Protein AF-0000000079759050 (afdb_homodimer)

Radius of gyration: 26.09 Å; Cα contacts (8 Å, |Δi|>4): 1316; chains: 2; bounding box: 65×86×66 Å

Organism: Clostridium scindens (strain ATCC 35704 / DSM 5676 / VPI 13733 / 19) (NCBI:txid411468)

Structure (mmCIF, N/CA/C/O backbone):
data_AF-0000000079759050-model_v1
#
loop_
_entity.id
_entity.type
_entity.pdbx_description
1 polymer 'Oligopeptide transport ATP-binding protein OppD'
#
loop_
_atom_site.group_PDB
_atom_site.id
_atom_site.type_symbol
_atom_site.label_atom_id
_atom_site.label_alt_id
_atom_site.label_comp_id
_atom_site.label_asym_id
_atom_site.label_entity_id
_atom_site.label_seq_id
_atom_site.pdbx_PDB_ins_code
_atom_site.Cartn_x
_atom_site.Cartn_y
_atom_site.Cartn_z
_atom_site.occupancy
_atom_site.B_iso_or_equiv
_atom_site.auth_seq_id
_atom_site.auth_comp_id
_atom_site.auth_asym_id
_atom_site.auth_atom_id
_atom_site.pdbx_PDB_model_num
ATOM 1 N N . MET A 1 1 ? 3.779 -33.5 -38.281 1 26.7 1 MET A N 1
ATOM 2 C CA . MET A 1 1 ? 3.445 -32.188 -37.781 1 26.7 1 MET A CA 1
ATOM 3 C C . MET A 1 1 ? 3.316 -32.219 -36.25 1 26.7 1 MET A C 1
ATOM 5 O O . MET A 1 1 ? 2.311 -32.688 -35.719 1 26.7 1 MET A O 1
ATOM 9 N N . THR A 1 2 ? 4.266 -32.688 -35.5 1 34.03 2 THR A N 1
ATOM 10 C CA . THR A 1 2 ? 4.398 -32.906 -34.062 1 34.03 2 THR A CA 1
ATOM 11 C C . THR A 1 2 ? 3.887 -31.719 -33.281 1 34.03 2 THR A C 1
ATOM 13 O O . THR A 1 2 ? 4.355 -30.594 -33.469 1 34.03 2 THR A O 1
ATOM 1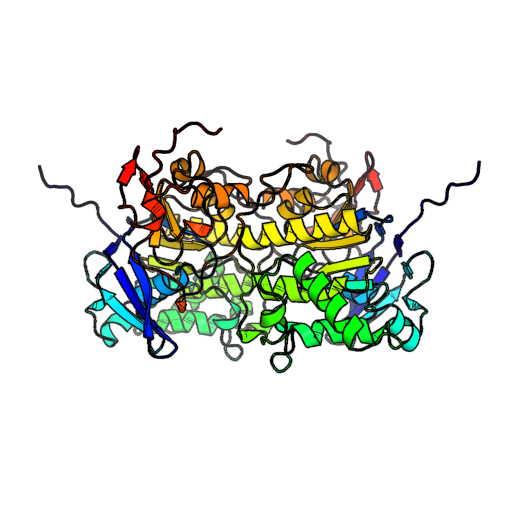6 N N . GLU A 1 3 ? 2.615 -31.578 -33 1 37.94 3 GLU A N 1
ATOM 17 C CA . GLU A 1 3 ? 2.008 -30.531 -32.188 1 37.94 3 GLU A CA 1
ATOM 18 C C . GLU A 1 3 ? 2.973 -30.047 -31.109 1 37.94 3 GLU A C 1
ATOM 20 O O . GLU A 1 3 ? 3.408 -30.812 -30.25 1 37.94 3 GLU A O 1
ATOM 25 N N . CYS A 1 4 ? 3.973 -29.359 -31.469 1 41.41 4 CYS A N 1
ATOM 26 C CA . CYS A 1 4 ? 4.938 -28.766 -30.547 1 41.41 4 CYS A CA 1
ATOM 27 C C . CYS A 1 4 ? 4.281 -28.438 -29.219 1 41.41 4 CYS A C 1
ATOM 29 O O . CYS A 1 4 ? 3.436 -27.547 -29.141 1 41.41 4 CYS A O 1
ATOM 31 N N . LYS A 1 5 ? 3.891 -29.359 -28.469 1 51.34 5 LYS A N 1
ATOM 32 C CA . LYS A 1 5 ? 3.309 -29.219 -27.141 1 51.34 5 LYS A CA 1
ATOM 33 C C . LYS A 1 5 ? 3.979 -28.094 -26.359 1 51.34 5 LYS A C 1
ATOM 35 O O . LYS A 1 5 ? 5.18 -28.141 -26.094 1 51.34 5 LYS A O 1
ATOM 40 N N . GLU A 1 6 ? 3.598 -26.797 -26.641 1 66.88 6 GLU A N 1
ATOM 41 C CA . GLU A 1 6 ? 4.102 -25.625 -25.938 1 66.88 6 GLU A CA 1
ATOM 42 C C . GLU A 1 6 ? 4.336 -25.938 -24.453 1 66.88 6 GLU A C 1
ATOM 44 O O . GLU A 1 6 ? 3.494 -26.562 -23.812 1 66.88 6 GLU A O 1
ATOM 49 N N . HIS A 1 7 ? 5.59 -26 -24.078 1 86.69 7 HIS A N 1
ATOM 50 C CA . HIS A 1 7 ? 6.02 -26.281 -22.703 1 86.69 7 HIS A CA 1
ATOM 51 C C . HIS A 1 7 ? 5.363 -25.328 -21.719 1 86.69 7 HIS A C 1
ATOM 53 O O . HIS A 1 7 ? 5.566 -24.109 -21.781 1 86.69 7 HIS A O 1
ATOM 59 N N . ILE A 1 8 ? 4.32 -25.828 -21.016 1 93.19 8 ILE A N 1
ATOM 60 C CA . ILE A 1 8 ? 3.578 -25.078 -20.016 1 93.19 8 ILE A CA 1
ATOM 61 C C . ILE A 1 8 ? 4.129 -25.391 -18.625 1 93.19 8 ILE A C 1
ATOM 63 O O . ILE A 1 8 ? 4.246 -26.562 -18.25 1 93.19 8 ILE A O 1
ATOM 67 N N . ARG A 1 9 ? 4.582 -24.375 -17.984 1 96.38 9 ARG A N 1
ATOM 68 C CA . ARG A 1 9 ? 5.094 -24.547 -16.625 1 96.38 9 ARG A CA 1
ATOM 69 C C . ARG A 1 9 ? 3.955 -24.734 -15.625 1 96.38 9 ARG A C 1
ATOM 71 O O . ARG A 1 9 ? 3.973 -25.672 -14.828 1 96.38 9 ARG A O 1
ATOM 78 N N . LEU A 1 10 ? 2.961 -23.891 -15.664 1 97.31 10 LEU A N 1
ATOM 79 C CA . LEU A 1 10 ? 1.794 -23.906 -14.789 1 97.31 10 LEU A CA 1
ATOM 80 C C . LEU A 1 10 ? 0.505 -23.859 -15.602 1 97.31 10 LEU A C 1
ATOM 82 O O . LEU A 1 10 ? 0.37 -23.031 -16.5 1 97.31 10 LEU A O 1
ATOM 86 N N . ALA A 1 11 ? -0.373 -24.797 -15.328 1 97.88 11 ALA A N 1
ATOM 87 C CA . ALA A 1 11 ? -1.694 -24.797 -15.953 1 97.88 11 ALA A CA 1
ATOM 88 C C . ALA A 1 11 ? -2.793 -24.938 -14.898 1 97.88 11 ALA A C 1
ATOM 90 O O . ALA A 1 11 ? -2.857 -25.953 -14.195 1 97.88 11 ALA A O 1
ATOM 91 N N . VAL A 1 12 ? -3.582 -23.922 -14.734 1 98.19 12 VAL A N 1
ATOM 92 C CA . VAL A 1 12 ? -4.801 -23.969 -13.93 1 98.19 12 VAL A CA 1
ATOM 93 C C . VAL A 1 12 ? -6.012 -24.141 -14.844 1 98.19 12 VAL A C 1
ATOM 95 O O . VAL A 1 12 ? -6.262 -23.312 -15.727 1 98.19 12 VAL A O 1
ATOM 98 N N . LYS A 1 13 ? -6.73 -25.25 -14.641 1 97.75 13 LYS A N 1
ATOM 99 C CA . LYS A 1 13 ? -7.812 -25.594 -15.562 1 97.75 13 LYS A CA 1
ATOM 100 C C . LYS A 1 13 ? -9.148 -25.688 -14.828 1 97.75 13 LYS A C 1
ATOM 102 O O . LYS A 1 13 ? -9.352 -26.594 -14.016 1 97.75 13 LYS A O 1
ATOM 107 N N . ASN A 1 14 ? -10.055 -24.812 -15.195 1 97.56 14 ASN A N 1
ATOM 108 C CA . ASN A 1 14 ? -11.414 -24.797 -14.68 1 97.56 14 ASN A CA 1
ATOM 109 C C . ASN A 1 14 ? -11.445 -25 -13.164 1 97.56 14 ASN A C 1
ATOM 111 O O . ASN A 1 14 ? -12.188 -25.844 -12.664 1 97.56 14 ASN A O 1
ATOM 115 N N . LEU A 1 15 ? -10.648 -24.266 -12.5 1 98.06 15 LEU A N 1
ATOM 116 C CA . LEU A 1 15 ? -10.492 -24.422 -11.055 1 98.06 15 LEU A CA 1
ATOM 117 C C . LEU A 1 15 ? -11.617 -23.719 -10.312 1 98.06 15 LEU A C 1
ATOM 119 O O . LEU A 1 15 ? -11.883 -22.531 -10.539 1 98.06 15 LEU A O 1
ATOM 123 N N . SER A 1 16 ? -12.305 -24.453 -9.508 1 97.81 16 SER A N 1
ATOM 124 C CA . SER A 1 16 ? -13.32 -23.922 -8.617 1 97.81 16 SER A CA 1
ATOM 125 C C . SER A 1 16 ? -13 -24.234 -7.16 1 97.81 16 SER A C 1
ATOM 127 O O . SER A 1 16 ? -12.578 -25.344 -6.844 1 97.81 16 SER A O 1
ATOM 129 N N . VAL A 1 17 ? -13.086 -23.266 -6.324 1 97.19 17 VAL A N 1
ATOM 130 C CA . VAL A 1 17 ? -12.875 -23.422 -4.887 1 97.19 17 VAL A CA 1
ATOM 131 C C . VAL A 1 17 ? -14.109 -22.953 -4.133 1 97.19 17 VAL A C 1
ATOM 133 O O . VAL A 1 17 ? -14.648 -21.875 -4.406 1 97.19 17 VAL A O 1
ATOM 136 N N . GLU A 1 18 ? -14.531 -23.75 -3.209 1 96 18 GLU A N 1
ATOM 137 C CA . GLU A 1 18 ? -15.695 -23.438 -2.385 1 96 18 GLU A CA 1
ATOM 138 C C . GLU A 1 18 ? -15.312 -23.328 -0.912 1 96 18 GLU A C 1
ATOM 140 O O . GLU A 1 18 ? -14.367 -23.969 -0.458 1 96 18 GLU A O 1
ATOM 145 N N . ILE A 1 19 ? -15.961 -22.422 -0.276 1 93 19 ILE A N 1
ATOM 146 C CA . ILE A 1 19 ? -15.789 -22.266 1.163 1 93 19 ILE A CA 1
ATOM 147 C C . ILE A 1 19 ? -17.141 -22.312 1.854 1 93 19 ILE A C 1
ATOM 149 O O . ILE A 1 19 ? -18.125 -21.781 1.337 1 93 19 ILE A O 1
ATOM 153 N N . ARG A 1 20 ? -17.203 -22.969 3.016 1 86.25 20 ARG A N 1
ATOM 154 C CA . ARG A 1 20 ? -18.438 -23.031 3.797 1 86.25 20 ARG A CA 1
ATOM 155 C C . ARG A 1 20 ? -18.594 -21.812 4.691 1 86.25 20 ARG A C 1
ATOM 157 O O . ARG A 1 20 ? -17.719 -21.531 5.516 1 86.25 20 ARG A O 1
ATOM 164 N N . THR A 1 21 ? -19.422 -20.969 4.387 1 76.88 21 THR A N 1
ATOM 165 C CA . THR A 1 21 ? -19.719 -19.781 5.184 1 76.88 21 THR A CA 1
ATOM 166 C C . THR A 1 21 ? -21.203 -19.734 5.547 1 76.88 21 THR A C 1
ATOM 168 O O . THR A 1 21 ? -22.062 -19.844 4.672 1 76.88 21 THR A O 1
ATOM 171 N N . GLY A 1 22 ? -21.562 -19.453 6.918 1 72.69 22 GLY A N 1
ATOM 172 C CA . GLY A 1 22 ? -22.953 -19.359 7.363 1 72.69 22 GLY A CA 1
ATOM 173 C C . GLY A 1 22 ? -23.781 -20.562 6.965 1 72.69 22 GLY A C 1
ATOM 174 O O . GLY A 1 22 ? -24.953 -20.422 6.594 1 72.69 22 GLY A O 1
ATOM 175 N N . GLY A 1 23 ? -23.172 -21.766 6.832 1 76.88 23 GLY A N 1
ATOM 176 C CA . GLY A 1 23 ? -23.891 -22.984 6.516 1 76.88 23 GLY A CA 1
ATOM 177 C C . GLY A 1 23 ? -24.062 -23.203 5.023 1 76.88 23 GLY A C 1
ATOM 178 O O . GLY A 1 23 ? -24.641 -24.219 4.602 1 76.88 23 GLY A O 1
ATOM 179 N N . LYS A 1 24 ? -23.672 -22.25 4.262 1 83.44 24 LYS A N 1
ATOM 180 C CA . LYS A 1 24 ? -23.781 -22.391 2.812 1 83.44 24 LYS A CA 1
ATOM 181 C C . LYS A 1 24 ? -22.406 -22.469 2.162 1 83.44 24 LYS A C 1
ATOM 183 O O . LYS A 1 24 ? -21.453 -21.875 2.646 1 83.44 24 LYS A O 1
ATOM 188 N N . ASP A 1 25 ? -22.391 -23.281 1.094 1 87.88 25 ASP A N 1
ATOM 189 C CA . ASP A 1 25 ? -21.188 -23.359 0.29 1 87.88 25 ASP A CA 1
ATOM 190 C C . ASP A 1 25 ? -21.156 -22.266 -0.776 1 87.88 25 ASP A C 1
ATOM 192 O O . ASP A 1 25 ? -22.078 -22.188 -1.604 1 87.88 25 ASP A O 1
ATOM 196 N N . CYS A 1 26 ? -20.219 -21.438 -0.644 1 91 26 CYS A N 1
ATOM 197 C CA . CYS A 1 26 ? -20.078 -20.344 -1.602 1 91 26 CYS A CA 1
ATOM 198 C C . CYS A 1 26 ? -18.812 -20.516 -2.443 1 91 26 CYS A C 1
ATOM 200 O O . CYS A 1 26 ? -17.766 -20.906 -1.927 1 91 26 CYS A O 1
ATOM 202 N N . LYS A 1 27 ? -18.922 -20.312 -3.723 1 93.25 27 LYS A N 1
ATOM 203 C CA . LYS A 1 27 ? -17.766 -20.422 -4.609 1 93.25 27 LYS A CA 1
ATOM 204 C C . LYS A 1 27 ? -16.906 -19.172 -4.547 1 93.25 27 LYS A C 1
ATOM 206 O O . LYS A 1 27 ? -17.328 -18.094 -4.953 1 93.25 27 LYS A O 1
ATOM 211 N N . VAL A 1 28 ? -15.727 -19.328 -4.043 1 94.81 28 VAL A N 1
ATOM 212 C CA . VAL A 1 28 ? -14.766 -18.234 -3.996 1 94.81 28 VAL A CA 1
ATOM 213 C C . VAL A 1 28 ? -14.062 -18.094 -5.344 1 94.81 28 VAL A C 1
ATOM 215 O O . VAL A 1 28 ? -13.773 -16.984 -5.801 1 94.81 28 VAL A O 1
ATOM 218 N N . LEU A 1 29 ? -13.75 -19.172 -5.941 1 97.5 29 LEU A N 1
ATOM 219 C CA . LEU A 1 29 ? -13.266 -19.266 -7.312 1 97.5 29 LEU A CA 1
ATOM 220 C C . LEU A 1 29 ? -14.242 -20.047 -8.18 1 97.5 29 LEU A C 1
ATOM 222 O O . LEU A 1 29 ? -14.75 -21.094 -7.762 1 97.5 29 LEU A O 1
ATOM 226 N N . ASN A 1 30 ? -14.492 -19.516 -9.328 1 96.75 30 ASN A N 1
ATOM 227 C CA . ASN A 1 30 ? -15.469 -20.125 -10.219 1 96.75 30 ASN A CA 1
ATOM 228 C C . ASN A 1 30 ? -14.875 -20.406 -11.594 1 96.75 30 ASN A C 1
ATOM 230 O O . ASN A 1 30 ? -14.867 -19.531 -12.469 1 96.75 30 ASN A O 1
ATOM 234 N N . GLN A 1 31 ? -14.344 -21.609 -11.797 1 96.62 31 GLN A N 1
ATOM 235 C CA . GLN A 1 31 ? -13.867 -22.172 -13.062 1 96.62 31 GLN A CA 1
ATOM 236 C C . GLN A 1 31 ? -12.82 -21.266 -13.695 1 96.62 31 GLN A C 1
ATOM 238 O O . GLN A 1 31 ? -12.93 -20.906 -14.875 1 96.62 31 GLN A O 1
ATOM 243 N N . ILE A 1 32 ? -11.859 -20.906 -12.93 1 97.88 32 ILE A N 1
ATOM 244 C CA . ILE A 1 32 ? -10.805 -20.062 -13.469 1 97.88 32 ILE A CA 1
ATOM 245 C C . ILE A 1 32 ? -9.789 -20.906 -14.227 1 97.88 32 ILE A C 1
ATOM 247 O O . ILE A 1 32 ? -9.5 -22.047 -13.828 1 97.88 32 ILE A O 1
ATOM 251 N N . SER A 1 33 ? -9.328 -20.391 -15.406 1 98.19 33 SER A N 1
ATOM 252 C CA . SER A 1 33 ? -8.336 -21.078 -16.234 1 98.19 33 SER A CA 1
ATOM 253 C C . SER A 1 33 ? -7.281 -20.109 -16.75 1 98.19 33 SER A C 1
ATOM 255 O O . SER A 1 33 ? -7.609 -19.047 -17.266 1 98.19 33 SER A O 1
ATOM 257 N N . PHE A 1 34 ? -6.023 -20.438 -16.562 1 97.75 34 PHE A N 1
ATOM 258 C CA . PHE A 1 34 ? -4.914 -19.703 -17.156 1 97.75 34 PHE A CA 1
ATOM 259 C C . PHE A 1 34 ? -3.652 -20.562 -17.188 1 97.75 34 PHE A C 1
ATOM 261 O O . PHE A 1 34 ? -3.594 -21.609 -16.531 1 97.75 34 PHE A O 1
ATOM 268 N N . THR A 1 35 ? -2.672 -20.172 -17.969 1 97.25 35 THR A N 1
ATOM 269 C CA . THR A 1 35 ? -1.41 -20.906 -18.094 1 97.25 35 THR A CA 1
ATOM 270 C C . THR A 1 35 ? -0.227 -19.938 -18.016 1 97.25 35 THR A C 1
ATOM 272 O O . THR A 1 35 ? -0.39 -18.734 -18.203 1 97.25 35 THR A O 1
ATOM 275 N N . ALA A 1 36 ? 0.851 -20.5 -17.656 1 97.19 36 ALA A N 1
ATOM 276 C CA . ALA A 1 36 ? 2.123 -19.781 -17.672 1 97.19 36 ALA A CA 1
ATOM 277 C C . ALA A 1 36 ? 3.221 -20.625 -18.312 1 97.19 36 ALA A C 1
ATOM 279 O O . ALA A 1 36 ? 3.385 -21.797 -17.984 1 97.19 36 ALA A O 1
ATOM 280 N N . LYS A 1 37 ? 3.943 -20.031 -19.219 1 97.06 37 LYS A N 1
ATOM 281 C CA . LYS A 1 37 ? 5.078 -20.688 -19.859 1 97.06 37 LYS A CA 1
ATOM 282 C C . LYS A 1 37 ? 6.336 -20.562 -19.016 1 97.06 37 LYS A C 1
ATOM 284 O O . LYS A 1 37 ? 6.406 -19.734 -18.109 1 97.06 37 LYS A O 1
ATOM 289 N N . PRO A 1 38 ? 7.312 -21.5 -19.312 1 96.5 38 PRO A N 1
ATOM 290 C CA . PRO A 1 38 ? 8.578 -21.359 -18.594 1 96.5 38 PRO A CA 1
ATOM 291 C C . PRO A 1 38 ? 9.219 -19.984 -18.781 1 96.5 38 PRO A C 1
ATOM 293 O O . PRO A 1 38 ? 9.312 -19.5 -19.906 1 96.5 38 PRO A O 1
ATOM 296 N N . GLY A 1 39 ? 9.547 -19.391 -17.625 1 96.38 39 GLY A N 1
ATOM 297 C CA . GLY A 1 39 ? 10.25 -18.109 -17.672 1 96.38 39 GLY A CA 1
ATOM 298 C C . GLY A 1 39 ? 9.32 -16.922 -17.844 1 96.38 39 GLY A C 1
ATOM 299 O O . GLY A 1 39 ? 9.766 -15.781 -17.906 1 96.38 39 GLY A O 1
ATOM 300 N N . GLU A 1 40 ? 8.102 -17.156 -17.844 1 97.19 40 GLU A N 1
ATOM 301 C CA . GLU A 1 40 ? 7.109 -16.094 -18.031 1 97.19 40 GLU A CA 1
ATOM 302 C C . GLU A 1 40 ? 6.699 -15.484 -16.703 1 97.19 40 GLU A C 1
ATOM 304 O O . GLU A 1 40 ? 6.668 -16.172 -15.68 1 97.19 40 GLU A O 1
ATOM 309 N N . ILE A 1 41 ? 6.473 -14.188 -16.688 1 97.56 41 ILE A N 1
ATOM 310 C CA . ILE A 1 41 ? 5.855 -13.531 -15.531 1 97.56 41 ILE A CA 1
ATOM 311 C C . ILE A 1 41 ? 4.387 -13.242 -15.836 1 97.56 41 ILE A C 1
ATOM 313 O O . ILE A 1 41 ? 4.074 -12.398 -16.672 1 97.56 41 ILE A O 1
ATOM 317 N N . ILE A 1 42 ? 3.512 -13.922 -15.164 1 98.19 42 ILE A N 1
ATOM 318 C CA . ILE A 1 42 ? 2.076 -13.742 -15.352 1 98.19 42 ILE A CA 1
ATOM 319 C C . ILE A 1 42 ? 1.492 -12.977 -14.172 1 98.19 42 ILE A C 1
ATOM 321 O O . ILE A 1 42 ? 1.737 -13.32 -13.016 1 98.19 42 ILE A O 1
ATOM 325 N N . GLY A 1 43 ? 0.772 -11.938 -14.484 1 98.06 43 GLY A N 1
ATOM 326 C CA . GLY A 1 43 ? 0.14 -11.125 -13.461 1 98.06 43 GLY A CA 1
ATOM 327 C C . GLY A 1 43 ? -1.312 -11.5 -13.219 1 98.06 43 GLY A C 1
ATOM 328 O O . GLY A 1 43 ? -2.066 -11.727 -14.164 1 98.06 43 GLY A O 1
ATOM 329 N N . LEU A 1 44 ? -1.638 -11.656 -12.008 1 98.12 44 LEU A N 1
ATOM 330 C CA . LEU A 1 44 ? -3.02 -11.812 -11.562 1 98.12 44 LEU A CA 1
ATOM 331 C C . LEU A 1 44 ? -3.494 -10.562 -10.828 1 98.12 44 LEU A C 1
ATOM 333 O O . LEU A 1 44 ? -2.977 -10.227 -9.758 1 98.12 44 LEU A O 1
ATOM 337 N N . VAL A 1 45 ? -4.488 -9.898 -11.43 1 96.88 45 VAL A N 1
ATOM 338 C CA . VAL A 1 45 ? -4.867 -8.594 -10.891 1 96.88 45 VAL A CA 1
ATOM 339 C C . VAL A 1 45 ? -6.363 -8.57 -10.594 1 96.88 45 VAL A C 1
ATOM 341 O O . VAL A 1 45 ? -7.137 -9.305 -11.211 1 96.88 45 VAL A O 1
ATOM 344 N N . GLY A 1 46 ? -6.746 -7.699 -9.68 1 94.5 46 GLY A N 1
ATOM 345 C CA . GLY A 1 46 ? -8.125 -7.5 -9.25 1 94.5 46 GLY A CA 1
ATOM 346 C C . GLY A 1 46 ? -8.234 -6.805 -7.902 1 94.5 46 GLY A C 1
ATOM 347 O O . GLY A 1 46 ? -7.25 -6.703 -7.168 1 94.5 46 GLY A O 1
ATOM 348 N N . GLU A 1 47 ? -9.453 -6.41 -7.648 1 92.06 47 GLU A N 1
ATOM 349 C CA . GLU A 1 47 ? -9.719 -5.773 -6.363 1 92.06 47 GLU A CA 1
ATOM 350 C C . GLU A 1 47 ? -9.617 -6.773 -5.219 1 92.06 47 GLU A C 1
ATOM 352 O O . GLU A 1 47 ? -9.547 -7.984 -5.445 1 92.06 47 GLU A O 1
ATOM 357 N N . SER A 1 48 ? -9.492 -6.215 -4.051 1 88.69 48 SER A N 1
ATOM 358 C CA . SER A 1 48 ? -9.492 -7.086 -2.881 1 88.69 48 SER A CA 1
ATOM 359 C C . SER A 1 48 ? -10.758 -7.934 -2.822 1 88.69 48 SER A C 1
ATOM 361 O O . SER A 1 48 ? -11.859 -7.441 -3.1 1 88.69 48 SER A O 1
ATOM 363 N N . GLY A 1 49 ? -10.641 -9.164 -2.557 1 88.25 49 GLY A N 1
ATOM 364 C CA . GLY A 1 49 ? -11.789 -10.039 -2.414 1 88.25 49 GLY A CA 1
ATOM 365 C C . GLY A 1 49 ? -12.156 -10.758 -3.703 1 88.25 49 GLY A C 1
ATOM 366 O O . GLY A 1 49 ? -13.148 -11.484 -3.752 1 88.25 49 GLY A O 1
ATOM 367 N N . CYS A 1 50 ? -11.359 -10.586 -4.68 1 94 50 CYS A N 1
ATOM 368 C CA . CYS A 1 50 ? -11.75 -11.164 -5.969 1 94 50 CYS A CA 1
ATOM 369 C C . CYS A 1 50 ? -11.227 -12.586 -6.109 1 94 50 CYS A C 1
ATOM 371 O O . CYS A 1 50 ? -11.539 -13.273 -7.086 1 94 50 CYS A O 1
ATOM 373 N N . GLY A 1 51 ? -10.367 -13.078 -5.211 1 94.5 51 GLY A N 1
ATOM 374 C CA . GLY A 1 51 ? -9.984 -14.477 -5.223 1 94.5 51 GLY A CA 1
ATOM 375 C C . GLY A 1 51 ? -8.516 -14.688 -5.535 1 94.5 51 GLY A C 1
ATOM 376 O O . GLY A 1 51 ? -8.055 -15.828 -5.668 1 94.5 51 GLY A O 1
ATOM 377 N N . LYS A 1 52 ? -7.746 -13.656 -5.633 1 96.19 52 LYS A N 1
ATOM 378 C CA . LYS A 1 52 ? -6.344 -13.75 -6.031 1 96.19 52 LYS A CA 1
ATOM 379 C C . LYS A 1 52 ? -5.551 -14.609 -5.047 1 96.19 52 LYS A C 1
ATOM 381 O O . LYS A 1 52 ? -4.855 -15.539 -5.449 1 96.19 52 LYS A O 1
ATOM 386 N N . SER A 1 53 ? -5.691 -14.305 -3.74 1 93.94 53 SER A N 1
ATOM 387 C CA . SER A 1 53 ? -4.949 -15.047 -2.721 1 93.94 53 SER A CA 1
ATOM 388 C C . SER A 1 53 ? -5.426 -16.484 -2.627 1 93.94 53 SER A C 1
ATOM 390 O O . SER A 1 53 ? -4.625 -17.406 -2.412 1 93.94 53 SER A O 1
ATOM 392 N N . MET A 1 54 ? -6.668 -16.719 -2.828 1 95.5 54 MET A N 1
ATOM 393 C CA . MET A 1 54 ? -7.199 -18.078 -2.818 1 95.5 54 MET A CA 1
ATOM 394 C C . MET A 1 54 ? -6.625 -18.906 -3.971 1 95.5 54 MET A C 1
ATOM 396 O O . MET A 1 54 ? -6.414 -20.109 -3.836 1 95.5 54 MET A O 1
ATOM 400 N N . THR A 1 55 ? -6.414 -18.188 -5.082 1 97.44 55 THR A N 1
ATOM 401 C CA . THR A 1 55 ? -5.777 -18.859 -6.215 1 97.44 55 THR A CA 1
ATOM 402 C C . THR A 1 55 ? -4.371 -19.312 -5.852 1 97.44 55 THR A C 1
ATOM 404 O O . THR A 1 55 ? -4.016 -20.484 -6.078 1 97.44 55 THR A O 1
ATOM 407 N N . SER A 1 56 ? -3.584 -18.438 -5.266 1 96.25 56 SER A N 1
ATOM 408 C CA . SER A 1 56 ? -2.221 -18.781 -4.875 1 96.25 56 SER A CA 1
ATOM 409 C C . SER A 1 56 ? -2.209 -19.891 -3.84 1 96.25 56 SER A C 1
ATOM 411 O O . SER A 1 56 ? -1.404 -20.828 -3.934 1 96.25 56 SER A O 1
ATOM 413 N N . LEU A 1 57 ? -3.123 -19.859 -2.885 1 95.69 57 LEU A N 1
ATOM 414 C CA . LEU A 1 57 ? -3.193 -20.875 -1.846 1 95.69 57 LEU A CA 1
ATOM 415 C C . LEU A 1 57 ? -3.617 -22.219 -2.432 1 95.69 57 LEU A C 1
ATOM 417 O O . LEU A 1 57 ? -3.133 -23.266 -2.004 1 95.69 57 LEU A O 1
ATOM 421 N N . ALA A 1 58 ? -4.488 -22.188 -3.357 1 96.69 58 ALA A N 1
ATOM 422 C CA . ALA A 1 58 ? -4.91 -23.422 -4.016 1 96.69 58 ALA A CA 1
ATOM 423 C C . ALA A 1 58 ? -3.742 -24.078 -4.734 1 96.69 58 ALA A C 1
ATOM 425 O O . ALA A 1 58 ? -3.559 -25.297 -4.637 1 96.69 58 ALA A O 1
ATOM 426 N N . ILE A 1 59 ? -2.971 -23.281 -5.418 1 96.44 59 ILE A N 1
ATOM 427 C CA . ILE A 1 59 ? -1.817 -23.797 -6.137 1 96.44 59 ILE A CA 1
ATOM 428 C C . ILE A 1 59 ? -0.836 -24.438 -5.152 1 96.44 59 ILE A C 1
ATOM 430 O O . ILE A 1 59 ? -0.266 -25.5 -5.43 1 96.44 59 ILE A O 1
ATOM 434 N N . MET A 1 60 ? -0.728 -23.859 -3.967 1 95.38 60 MET A N 1
ATOM 435 C CA . MET A 1 60 ? 0.228 -24.328 -2.965 1 95.38 60 MET A CA 1
ATOM 436 C C . MET A 1 60 ? -0.358 -25.453 -2.135 1 95.38 60 MET A C 1
ATOM 438 O O . MET A 1 60 ? 0.354 -26.094 -1.356 1 95.38 60 MET A O 1
ATOM 442 N N . GLY A 1 61 ? -1.606 -25.703 -2.291 1 94.06 61 GLY A N 1
ATOM 443 C CA . GLY A 1 61 ? -2.268 -26.703 -1.469 1 94.06 61 GLY A CA 1
ATOM 444 C C . GLY A 1 61 ? -2.395 -26.281 -0.014 1 94.06 61 GLY A C 1
ATOM 445 O O . GLY A 1 61 ? -2.27 -27.125 0.886 1 94.06 61 GLY A O 1
ATOM 446 N N . LEU A 1 62 ? -2.561 -24.984 0.188 1 92.94 62 LEU A N 1
ATOM 447 C CA . LEU A 1 62 ? -2.607 -24.438 1.543 1 92.94 62 LEU A CA 1
ATOM 448 C C . LEU A 1 62 ? -3.945 -23.766 1.811 1 92.94 62 LEU A C 1
ATOM 450 O O . LEU A 1 62 ? -4.004 -22.766 2.535 1 92.94 62 LEU A O 1
ATOM 454 N N . LEU A 1 63 ? -5 -24.25 1.243 1 93.62 63 LEU A N 1
ATOM 455 C CA . LEU A 1 63 ? -6.328 -23.688 1.468 1 93.62 63 LEU A CA 1
ATOM 456 C C . LEU A 1 63 ? -6.703 -23.75 2.943 1 93.62 63 LEU A C 1
ATOM 458 O O . LEU A 1 63 ? -6.387 -24.734 3.625 1 93.62 63 LEU A O 1
ATOM 462 N N . PRO A 1 64 ? -7.344 -22.703 3.381 1 91.75 64 PRO A N 1
ATOM 463 C CA . PRO A 1 64 ? -7.758 -22.734 4.785 1 91.75 64 PRO A CA 1
ATOM 464 C C . PRO A 1 64 ? -8.82 -23.797 5.066 1 91.75 64 PRO A C 1
ATOM 466 O O . PRO A 1 64 ? -9.398 -24.359 4.129 1 91.75 64 PRO A O 1
ATOM 469 N N . SER A 1 65 ? -8.969 -23.953 6.418 1 90.5 65 SER A N 1
ATOM 470 C CA . SER A 1 65 ? -10 -24.906 6.824 1 90.5 65 SER A CA 1
ATOM 471 C C . SER A 1 65 ? -11.375 -24.469 6.332 1 90.5 65 SER A C 1
ATOM 473 O O . SER A 1 65 ? -11.719 -23.297 6.375 1 90.5 65 SER A O 1
ATOM 475 N N . GLY A 1 66 ? -12.078 -25.375 5.785 1 89.81 66 GLY A N 1
ATOM 476 C CA . GLY A 1 66 ? -13.422 -25.094 5.289 1 89.81 66 GLY A CA 1
ATOM 477 C C . GLY A 1 66 ? -13.461 -24.828 3.797 1 89.81 66 GLY A C 1
ATOM 478 O O . GLY A 1 66 ? -14.539 -24.734 3.205 1 89.81 66 GLY A O 1
ATOM 479 N N . ALA A 1 67 ? -12.297 -24.625 3.262 1 93.88 67 ALA A N 1
ATOM 480 C CA . ALA A 1 67 ? -12.219 -24.438 1.817 1 93.88 67 ALA A CA 1
ATOM 481 C C . ALA A 1 67 ? -11.727 -25.703 1.118 1 93.88 67 ALA A C 1
ATOM 483 O O . ALA A 1 67 ? -10.906 -26.438 1.669 1 93.88 67 ALA A O 1
ATOM 484 N N . CYS A 1 68 ? -12.289 -25.938 -0.112 1 95.12 68 CYS A N 1
ATOM 485 C CA . CYS A 1 68 ? -11.852 -27.094 -0.881 1 95.12 68 CYS A CA 1
ATOM 486 C C . CYS A 1 68 ? -11.969 -26.844 -2.377 1 95.12 68 CYS A C 1
ATOM 488 O O . CYS A 1 68 ? -12.797 -26.031 -2.807 1 95.12 68 CYS A O 1
ATOM 490 N N . VAL A 1 69 ? -11.117 -27.5 -3.064 1 96.06 69 VAL A N 1
ATOM 491 C CA . VAL A 1 69 ? -11.25 -27.5 -4.516 1 96.06 69 VAL A CA 1
ATOM 492 C C . VAL A 1 69 ? -12.414 -28.391 -4.93 1 96.06 69 VAL A C 1
ATOM 494 O O . VAL A 1 69 ? -12.414 -29.594 -4.664 1 96.06 69 VAL A O 1
ATOM 497 N N . SER A 1 70 ? -13.391 -27.781 -5.566 1 95.31 70 SER A N 1
ATOM 498 C CA . SER A 1 70 ? -14.578 -28.547 -5.945 1 95.31 70 SER A CA 1
ATOM 499 C C . SER A 1 70 ? -14.477 -29.047 -7.383 1 95.31 70 SER A C 1
ATOM 501 O O . SER A 1 70 ? -15.109 -30.047 -7.738 1 95.31 70 SER A O 1
ATOM 503 N N . GLU A 1 71 ? -13.773 -28.328 -8.203 1 95.88 71 GLU A N 1
ATOM 504 C CA . GLU A 1 71 ? -13.602 -28.703 -9.609 1 95.88 71 GLU A CA 1
ATOM 505 C C . GLU A 1 71 ? -12.273 -28.188 -10.156 1 95.88 71 GLU A C 1
ATOM 507 O O . GLU A 1 71 ? -11.711 -27.234 -9.633 1 95.88 71 GLU A O 1
ATOM 512 N N . GLY A 1 72 ? -11.773 -28.891 -11.133 1 96.75 72 GLY A N 1
ATOM 513 C CA . GLY A 1 72 ? -10.625 -28.406 -11.883 1 96.75 72 GLY A CA 1
ATOM 514 C C . GLY A 1 72 ? -9.328 -29.094 -11.508 1 96.75 72 GLY A C 1
ATOM 515 O O . GLY A 1 72 ? -9.328 -30.094 -10.789 1 96.75 72 GLY A O 1
ATOM 516 N N . GLU A 1 73 ? -8.273 -28.594 -12.188 1 96.94 73 GLU A N 1
ATOM 517 C CA . GLU A 1 73 ? -6.941 -29.156 -11.969 1 96.94 73 GLU A CA 1
ATOM 518 C C . GLU A 1 73 ? -5.879 -28.062 -11.969 1 96.94 73 GLU A C 1
ATOM 520 O O . GLU A 1 73 ? -6.082 -26.984 -12.531 1 96.94 73 GLU A O 1
ATOM 525 N N . ILE A 1 74 ? -4.84 -28.344 -11.234 1 97.56 74 ILE A N 1
ATOM 526 C CA . ILE A 1 74 ? -3.643 -27.516 -11.227 1 97.56 74 ILE A CA 1
ATOM 527 C C . ILE A 1 74 ? -2.43 -28.359 -11.617 1 97.56 74 ILE A C 1
ATOM 529 O O . ILE A 1 74 ? -2.027 -29.266 -10.883 1 97.56 74 ILE A O 1
ATOM 533 N N . GLN A 1 75 ? -1.865 -28.031 -12.758 1 96.44 75 GLN A N 1
ATOM 534 C CA . GLN A 1 75 ? -0.765 -28.844 -13.266 1 96.44 75 GLN A CA 1
ATOM 535 C C . GLN A 1 75 ? 0.545 -28.062 -13.258 1 96.44 75 GLN A C 1
ATOM 537 O O . GLN A 1 75 ? 0.593 -26.906 -13.719 1 96.44 75 GLN A O 1
ATOM 542 N N . MET A 1 76 ? 1.545 -28.641 -12.703 1 94.44 76 MET A N 1
ATOM 543 C CA . MET A 1 76 ? 2.922 -28.172 -12.812 1 94.44 76 MET A CA 1
ATOM 544 C C . MET A 1 76 ? 3.744 -29.094 -13.711 1 94.44 76 MET A C 1
ATOM 546 O O . MET A 1 76 ? 4.012 -30.234 -13.344 1 94.44 76 MET A O 1
ATOM 550 N N . GLU A 1 77 ? 4.059 -28.562 -14.836 1 92.31 77 GLU A N 1
ATOM 551 C CA . GLU A 1 77 ? 4.773 -29.359 -15.82 1 92.31 77 GLU A CA 1
ATOM 552 C C . GLU A 1 77 ? 4.039 -30.672 -16.094 1 92.31 77 GLU A C 1
ATOM 554 O O . GLU A 1 77 ? 4.648 -31.75 -16.078 1 92.31 77 GLU A O 1
ATOM 559 N N . GLY A 1 78 ? 2.836 -30.594 -16.109 1 90.94 78 GLY A N 1
ATOM 560 C CA . GLY A 1 78 ? 2.031 -31.75 -16.5 1 90.94 78 GLY A CA 1
ATOM 561 C C . GLY A 1 78 ? 1.562 -32.594 -15.328 1 90.94 78 GLY A C 1
ATOM 562 O O . GLY A 1 78 ? 0.685 -33.438 -15.477 1 90.94 78 GLY A O 1
ATOM 563 N N . LYS A 1 79 ? 2.104 -32.406 -14.227 1 91.88 79 LYS A N 1
ATOM 564 C CA . LYS A 1 79 ? 1.71 -33.156 -13.039 1 91.88 79 LYS A CA 1
ATOM 565 C C . LYS A 1 79 ? 0.655 -32.406 -12.234 1 91.88 79 LYS A C 1
ATOM 567 O O . LYS A 1 79 ? 0.857 -31.25 -11.867 1 91.88 79 LYS A O 1
ATOM 572 N N . ASP A 1 80 ? -0.39 -33.094 -11.93 1 95.38 80 ASP A N 1
ATOM 573 C CA . ASP A 1 80 ? -1.479 -32.469 -11.188 1 95.38 80 ASP A CA 1
ATOM 574 C C . ASP A 1 80 ? -1.133 -32.344 -9.703 1 95.38 80 ASP A C 1
ATOM 576 O O . ASP A 1 80 ? -1 -33.375 -9.016 1 95.38 80 ASP A O 1
ATOM 580 N N . LEU A 1 81 ? -1.068 -31.203 -9.203 1 95.31 81 LEU A N 1
ATOM 581 C CA . LEU A 1 81 ? -0.683 -30.953 -7.816 1 95.31 81 LEU A CA 1
ATOM 582 C C . LEU A 1 81 ? -1.771 -31.422 -6.855 1 95.31 81 LEU A C 1
ATOM 584 O O . LEU A 1 81 ? -1.483 -31.766 -5.707 1 95.31 81 LEU A O 1
ATOM 588 N N . LEU A 1 82 ? -2.99 -31.422 -7.328 1 93.94 82 LEU A N 1
ATOM 589 C CA . LEU A 1 82 ? -4.113 -31.766 -6.465 1 93.94 82 LEU A CA 1
ATOM 590 C C . LEU A 1 82 ? -4.133 -33.281 -6.172 1 93.94 82 LEU A C 1
ATOM 592 O O . LEU A 1 82 ? -4.797 -33.719 -5.234 1 93.94 82 LEU A O 1
ATOM 596 N N . SER A 1 83 ? -3.449 -34.031 -6.941 1 93.19 83 SER A N 1
ATOM 597 C CA . SER A 1 83 ? -3.434 -35.469 -6.789 1 93.19 83 SER A CA 1
ATOM 598 C C . SER A 1 83 ? -2.277 -35.938 -5.906 1 93.19 83 SER A C 1
ATOM 600 O O . SER A 1 83 ? -2.191 -37.094 -5.535 1 93.19 83 SER A O 1
ATOM 602 N N . LEU A 1 84 ? -1.456 -35.062 -5.527 1 93 84 LEU A N 1
ATOM 603 C CA . LEU A 1 84 ? -0.264 -35.406 -4.762 1 93 84 LEU A CA 1
ATOM 604 C C . LEU A 1 84 ? -0.608 -35.625 -3.293 1 93 84 LEU A C 1
ATOM 606 O O . LEU A 1 84 ? -1.508 -34.969 -2.758 1 93 84 LEU A O 1
ATOM 610 N N . SER A 1 85 ? 0.197 -36.531 -2.662 1 93.25 85 SER A N 1
ATOM 611 C CA . SER A 1 85 ? 0.115 -36.719 -1.216 1 93.25 85 SER A CA 1
ATOM 612 C C . SER A 1 85 ? 0.75 -35.531 -0.486 1 93.25 85 SER A C 1
ATOM 614 O O . SER A 1 85 ? 1.458 -34.719 -1.095 1 93.25 85 SER A O 1
ATOM 616 N N . GLU A 1 86 ? 0.461 -35.438 0.774 1 91.94 86 GLU A N 1
ATOM 617 C CA . GLU A 1 86 ? 1.048 -34.375 1.572 1 91.94 86 GLU A CA 1
ATOM 618 C C . GLU A 1 86 ? 2.572 -34.438 1.56 1 91.94 86 GLU A C 1
ATOM 620 O O . GLU A 1 86 ? 3.248 -33.438 1.488 1 91.94 86 GLU A O 1
ATOM 625 N N . ALA A 1 87 ? 3.051 -35.625 1.59 1 91.69 87 ALA A N 1
ATOM 626 C CA . ALA A 1 87 ? 4.5 -35.844 1.558 1 91.69 87 ALA A CA 1
ATOM 627 C C . ALA A 1 87 ? 5.09 -35.344 0.238 1 91.69 87 ALA A C 1
ATOM 629 O O . ALA A 1 87 ? 6.129 -34.688 0.223 1 91.69 87 ALA A O 1
ATOM 630 N N . GLU A 1 88 ? 4.398 -35.656 -0.802 1 92 88 GLU A N 1
ATOM 631 C CA . GLU A 1 88 ? 4.84 -35.188 -2.119 1 92 88 GLU A CA 1
ATOM 632 C C . GLU A 1 88 ? 4.754 -33.688 -2.248 1 92 88 GLU A C 1
ATOM 634 O O . GLU A 1 88 ? 5.648 -33.062 -2.812 1 92 88 GLU A O 1
ATOM 639 N N . LEU A 1 89 ? 3.709 -33.125 -1.742 1 92.88 89 LEU A N 1
ATOM 640 C CA . LEU A 1 89 ? 3.529 -31.672 -1.775 1 92.88 89 LEU A CA 1
ATOM 641 C C . LEU A 1 89 ? 4.633 -30.969 -0.993 1 92.88 89 LEU A C 1
ATOM 643 O O . LEU A 1 89 ? 5.102 -29.906 -1.395 1 92.88 89 LEU A O 1
ATOM 647 N N . CYS A 1 90 ? 5.074 -31.562 0.016 1 90.75 90 CYS A N 1
ATOM 648 C CA . CYS A 1 90 ? 6.137 -30.984 0.84 1 90.75 90 CYS A CA 1
ATOM 649 C C . CYS A 1 90 ? 7.449 -30.922 0.072 1 90.75 90 CYS A C 1
ATOM 651 O O . CYS A 1 90 ? 8.258 -30.016 0.279 1 90.75 90 CYS A O 1
ATOM 653 N N . SER A 1 91 ? 7.566 -31.875 -0.755 1 90.44 91 SER A N 1
ATOM 654 C CA . SER A 1 91 ? 8.781 -31.891 -1.566 1 90.44 91 SER A CA 1
ATOM 655 C C . SER A 1 91 ? 8.734 -30.812 -2.648 1 90.44 91 SER A C 1
ATOM 657 O O . SER A 1 91 ? 9.773 -30.281 -3.051 1 90.44 91 SER A O 1
ATOM 659 N N . VAL A 1 92 ? 7.551 -30.531 -3.064 1 92.19 92 VAL A N 1
ATOM 660 C CA . VAL A 1 92 ? 7.348 -29.547 -4.113 1 92.19 92 VAL A CA 1
ATOM 661 C C . VAL A 1 92 ? 7.43 -28.141 -3.516 1 92.19 92 VAL A C 1
ATOM 663 O O . VAL A 1 92 ? 8.07 -27.25 -4.086 1 92.19 92 VAL A O 1
ATOM 666 N N . ARG A 1 93 ? 6.871 -28 -2.342 1 92.25 93 ARG A N 1
ATOM 667 C CA . ARG A 1 93 ? 6.848 -26.703 -1.655 1 92.25 93 ARG A CA 1
ATOM 668 C C . ARG A 1 93 ? 8.242 -26.312 -1.182 1 92.25 93 ARG A C 1
ATOM 670 O O . ARG A 1 93 ? 8.93 -27.109 -0.53 1 92.25 93 ARG A O 1
ATOM 677 N N . GLY A 1 94 ? 8.602 -25.141 -1.546 1 90.31 94 GLY A N 1
ATOM 678 C CA . GLY A 1 94 ? 9.906 -24.656 -1.11 1 90.31 94 GLY A CA 1
ATOM 679 C C . GLY A 1 94 ? 11.039 -25.094 -2.014 1 90.31 94 GLY A C 1
ATOM 680 O O . GLY A 1 94 ? 12.109 -24.484 -2.016 1 90.31 94 GLY A O 1
ATOM 681 N N . GLY A 1 95 ? 10.844 -26.141 -2.715 1 92.25 95 GLY A N 1
ATOM 682 C CA . GLY A 1 95 ? 11.828 -26.625 -3.664 1 92.25 95 GLY A CA 1
ATOM 683 C C . GLY A 1 95 ? 11.531 -26.203 -5.094 1 92.25 95 GLY A C 1
ATOM 684 O O . GLY A 1 95 ? 12.148 -25.281 -5.613 1 92.25 95 GLY A O 1
ATOM 685 N N . GLU A 1 96 ? 10.477 -26.734 -5.57 1 93.75 96 GLU A N 1
ATOM 686 C CA . GLU A 1 96 ? 10.102 -26.453 -6.953 1 93.75 96 GLU A CA 1
ATOM 687 C C . GLU A 1 96 ? 9.203 -25.219 -7.043 1 93.75 96 GLU A C 1
ATOM 689 O O . GLU A 1 96 ? 9.227 -24.5 -8.047 1 93.75 96 GLU A O 1
ATOM 694 N N . VAL A 1 97 ? 8.391 -25.094 -6.035 1 95.81 97 VAL A N 1
ATOM 695 C CA . VAL A 1 97 ? 7.477 -23.953 -5.973 1 95.81 97 VAL A CA 1
ATOM 696 C C . VAL A 1 97 ? 7.723 -23.156 -4.688 1 95.81 97 VAL A C 1
ATOM 698 O O . VAL A 1 97 ? 7.738 -23.734 -3.594 1 95.81 97 VAL A O 1
ATOM 701 N N . ALA A 1 98 ? 7.973 -21.891 -4.867 1 95.38 98 ALA A N 1
ATOM 702 C CA . ALA A 1 98 ? 8.164 -21.031 -3.705 1 95.38 98 ALA A CA 1
ATOM 703 C C . ALA A 1 98 ? 7.098 -19.938 -3.658 1 95.38 98 ALA A C 1
ATOM 705 O O . ALA A 1 98 ? 6.477 -19.625 -4.676 1 95.38 98 ALA A O 1
ATOM 706 N N . MET A 1 99 ? 6.898 -19.422 -2.477 1 93.94 99 MET A N 1
ATOM 707 C CA . MET A 1 99 ? 5.875 -18.391 -2.299 1 93.94 99 MET A CA 1
ATOM 708 C C . MET A 1 99 ? 6.426 -17.219 -1.497 1 93.94 99 MET A C 1
ATOM 710 O O . MET A 1 99 ? 7.164 -17.406 -0.529 1 93.94 99 MET A O 1
ATOM 714 N N . ILE A 1 100 ? 6.168 -16.062 -2.006 1 93.25 100 ILE A N 1
ATOM 715 C CA . ILE A 1 100 ? 6.371 -14.812 -1.273 1 93.25 100 ILE A CA 1
ATOM 716 C C . ILE A 1 100 ? 5.027 -14.266 -0.802 1 93.25 100 ILE A C 1
ATOM 718 O O . ILE A 1 100 ? 4.207 -13.836 -1.615 1 93.25 100 ILE A O 1
ATOM 722 N N . PHE A 1 101 ? 4.867 -14.172 0.493 1 88.88 101 PHE A N 1
ATOM 723 C CA . PHE A 1 101 ? 3.582 -13.797 1.074 1 88.88 101 PHE A CA 1
ATOM 724 C C . PHE A 1 101 ? 3.447 -12.281 1.173 1 88.88 101 PHE A C 1
ATOM 726 O O . PHE A 1 101 ? 4.441 -11.562 1.07 1 88.88 101 PHE A O 1
ATOM 733 N N . GLN A 1 102 ? 2.211 -11.672 1.234 1 79.38 102 GLN A N 1
ATOM 734 C CA . GLN A 1 102 ? 1.847 -10.258 1.245 1 79.38 102 GLN A CA 1
ATOM 735 C C . GLN A 1 102 ? 2.479 -9.539 2.432 1 79.38 102 GLN A C 1
ATOM 737 O O . GLN A 1 102 ? 2.803 -8.352 2.342 1 79.38 102 GLN A O 1
ATOM 742 N N . GLU A 1 103 ? 2.729 -10.156 3.578 1 79.12 103 GLU A N 1
ATOM 743 C CA . GLU A 1 103 ? 3.301 -9.516 4.762 1 79.12 103 GLU A CA 1
ATOM 744 C C . GLU A 1 103 ? 4.625 -10.172 5.152 1 79.12 103 GLU A C 1
ATOM 746 O O . GLU A 1 103 ? 4.633 -11.211 5.824 1 79.12 103 GLU A O 1
ATOM 751 N N . PRO A 1 104 ? 5.711 -9.375 4.746 1 76 104 PRO A N 1
ATOM 752 C CA . PRO A 1 104 ? 7.012 -9.992 5.027 1 76 104 PRO A CA 1
ATOM 753 C C . PRO A 1 104 ? 7.23 -10.258 6.516 1 76 104 PRO A C 1
ATOM 755 O O . PRO A 1 104 ? 7.812 -11.281 6.887 1 76 104 PRO A O 1
ATOM 758 N N . MET A 1 105 ? 6.711 -9.367 7.316 1 75.62 105 MET A N 1
ATOM 759 C CA . MET A 1 105 ? 6.953 -9.453 8.75 1 75.62 105 MET A CA 1
ATOM 760 C C . MET A 1 105 ? 6.348 -10.727 9.336 1 75.62 105 MET A C 1
ATOM 762 O O . MET A 1 105 ? 6.895 -11.305 10.273 1 75.62 105 MET A O 1
ATOM 766 N N . SER A 1 106 ? 5.375 -11.133 8.734 1 78.88 106 SER A N 1
ATOM 767 C CA . SER A 1 106 ? 4.676 -12.289 9.281 1 78.88 106 SER A CA 1
ATOM 768 C C . SER A 1 106 ? 5.355 -13.594 8.859 1 78.88 106 SER A C 1
ATOM 770 O O . SER A 1 106 ? 5.129 -14.641 9.469 1 78.88 106 SER A O 1
ATOM 772 N N . ALA A 1 107 ? 6.203 -13.453 7.902 1 86.06 107 ALA A N 1
ATOM 773 C CA . ALA A 1 107 ? 6.863 -14.656 7.398 1 86.06 107 ALA A CA 1
ATOM 774 C C . ALA A 1 107 ? 8.141 -14.945 8.188 1 86.06 107 ALA A C 1
ATOM 776 O O . ALA A 1 107 ? 8.656 -16.062 8.148 1 86.06 107 ALA A O 1
ATOM 777 N N . LEU A 1 108 ? 8.656 -14.008 8.914 1 92.88 108 LEU A N 1
ATOM 778 C CA . LEU A 1 108 ? 9.93 -14.156 9.617 1 92.88 108 LEU A CA 1
ATOM 779 C C . LEU A 1 108 ? 9.695 -14.453 11.094 1 92.88 108 LEU A C 1
ATOM 781 O O . LEU A 1 108 ? 8.812 -13.867 11.719 1 92.88 108 LEU A O 1
ATOM 785 N N . ASN A 1 109 ? 10.438 -15.406 11.625 1 93.38 109 ASN A N 1
ATOM 786 C CA . ASN A 1 109 ? 10.438 -15.688 13.055 1 93.38 109 ASN A CA 1
ATOM 787 C C . ASN A 1 109 ? 11.32 -14.711 13.82 1 93.38 109 ASN A C 1
ATOM 789 O O . ASN A 1 109 ? 12.539 -14.688 13.625 1 93.38 109 ASN A O 1
ATOM 793 N N . PRO A 1 110 ? 10.742 -14 14.688 1 92.56 110 PRO A N 1
ATOM 794 C CA . PRO A 1 110 ? 11.492 -12.938 15.367 1 92.56 110 PRO A CA 1
ATOM 795 C C . PRO A 1 110 ? 12.562 -13.477 16.312 1 92.56 110 PRO A C 1
ATOM 797 O O . PRO A 1 110 ? 13.445 -12.734 16.75 1 92.56 110 PRO A O 1
ATOM 800 N N . LEU A 1 111 ? 12.531 -14.734 16.656 1 94.5 111 LEU A N 1
ATOM 801 C CA . LEU A 1 111 ? 13.422 -15.305 17.656 1 94.5 111 LEU A CA 1
ATOM 802 C C . LEU A 1 111 ? 14.609 -16 17 1 94.5 111 LEU A C 1
ATOM 804 O O . LEU A 1 111 ? 15.5 -16.516 17.688 1 94.5 111 LEU A O 1
ATOM 808 N N . ILE A 1 112 ? 14.664 -16.078 15.703 1 95.88 112 ILE A N 1
ATOM 809 C CA . ILE A 1 112 ? 15.719 -16.766 14.961 1 95.88 112 ILE A CA 1
ATOM 810 C C . ILE A 1 112 ? 16.469 -15.773 14.086 1 95.88 112 ILE A C 1
ATOM 812 O O . ILE A 1 112 ? 15.852 -14.914 13.445 1 95.88 112 ILE A O 1
ATOM 816 N N . PRO A 1 113 ? 17.781 -15.859 14.086 1 96.88 113 PRO A N 1
ATOM 817 C CA . PRO A 1 113 ? 18.531 -14.992 13.188 1 96.88 113 PRO A CA 1
ATOM 818 C C . PRO A 1 113 ? 18.141 -15.18 11.719 1 96.88 113 PRO A C 1
ATOM 820 O O . PRO A 1 113 ? 17.828 -16.297 11.297 1 96.88 113 PRO A O 1
ATOM 823 N N . VAL A 1 114 ? 18.203 -14.102 10.984 1 96.88 114 VAL A N 1
ATOM 824 C CA . VAL A 1 114 ? 17.672 -14.117 9.625 1 96.88 114 VAL A CA 1
ATOM 825 C C . VAL A 1 114 ? 18.5 -15.07 8.758 1 96.88 114 VAL A C 1
ATOM 827 O O . VAL A 1 114 ? 17.953 -15.766 7.902 1 96.88 114 VAL A O 1
ATOM 830 N N . GLY A 1 115 ? 19.812 -15.117 8.953 1 97.5 115 GLY A N 1
ATOM 831 C CA . GLY A 1 115 ? 20.641 -16.047 8.195 1 97.5 115 GLY A CA 1
ATOM 832 C C . GLY A 1 115 ? 20.266 -17.5 8.406 1 97.5 115 GLY A C 1
ATOM 833 O O . GLY A 1 115 ? 20.234 -18.281 7.461 1 97.5 115 GLY A O 1
ATOM 834 N N . LYS A 1 116 ? 19.953 -17.828 9.625 1 97.19 116 LYS A N 1
ATOM 835 C CA . LYS A 1 116 ? 19.562 -19.188 9.977 1 97.19 116 LYS A CA 1
ATOM 836 C C . LYS A 1 116 ? 18.234 -19.562 9.32 1 97.19 116 LYS A C 1
ATOM 838 O O . LYS A 1 116 ? 18.016 -20.734 8.953 1 97.19 116 LYS A O 1
ATOM 843 N N . GLN A 1 117 ? 17.422 -18.641 9.234 1 96.75 117 GLN A N 1
ATOM 844 C CA . GLN A 1 117 ? 16.125 -18.922 8.625 1 96.75 117 GLN A CA 1
ATOM 845 C C . GLN A 1 117 ? 16.266 -19.234 7.133 1 96.75 117 GLN A C 1
ATOM 847 O O . GLN A 1 117 ? 15.609 -20.125 6.613 1 96.75 117 GLN A O 1
ATOM 852 N N . ILE A 1 118 ? 17.125 -18.5 6.5 1 97.25 118 ILE A N 1
ATOM 853 C CA . ILE A 1 118 ? 17.406 -18.781 5.094 1 97.25 118 ILE A CA 1
ATOM 854 C C . ILE A 1 118 ? 18.062 -20.156 4.969 1 97.25 118 ILE A C 1
ATOM 856 O O . ILE A 1 118 ? 17.672 -20.953 4.109 1 97.25 118 ILE A O 1
ATOM 860 N N . GLU A 1 119 ? 18.984 -20.375 5.828 1 96.81 119 GLU A N 1
ATOM 861 C CA . GLU A 1 119 ? 19.719 -21.641 5.836 1 96.81 119 GLU A CA 1
ATOM 862 C C . GLU A 1 119 ? 18.781 -22.828 5.988 1 96.81 119 GLU A C 1
ATOM 864 O O . GLU A 1 119 ? 18.953 -23.859 5.332 1 96.81 119 GLU A O 1
ATOM 869 N N . GLU A 1 120 ? 17.828 -22.719 6.777 1 95.06 120 GLU A N 1
ATOM 870 C CA . GLU A 1 120 ? 16.875 -23.797 7.039 1 95.06 120 GLU A CA 1
ATOM 871 C C . GLU A 1 120 ? 16.078 -24.141 5.789 1 95.06 120 GLU A C 1
ATOM 873 O O . GLU A 1 120 ? 15.766 -25.297 5.543 1 95.06 120 GLU A O 1
ATOM 878 N N . CYS A 1 121 ? 15.734 -23.172 5.059 1 95 121 CYS A N 1
ATOM 879 C CA . CYS A 1 121 ? 14.992 -23.391 3.818 1 95 121 CYS A CA 1
ATOM 880 C C . CYS A 1 121 ? 15.805 -24.234 2.846 1 95 121 CYS A C 1
ATOM 882 O O . CYS A 1 121 ? 15.242 -25.078 2.139 1 95 121 CYS A O 1
ATOM 884 N N . TYR A 1 122 ? 17.094 -24.031 2.799 1 95.69 122 TYR A N 1
ATOM 885 C CA . TYR A 1 122 ? 17.969 -24.797 1.92 1 95.69 122 TYR A CA 1
ATOM 886 C C . TYR A 1 122 ? 18.141 -26.219 2.434 1 95.69 122 TYR A C 1
ATOM 888 O O . TYR A 1 122 ? 18.031 -27.188 1.671 1 95.69 122 TYR A O 1
ATOM 896 N N . ARG A 1 123 ? 18.328 -26.359 3.719 1 94.25 123 ARG A N 1
ATOM 897 C CA . ARG A 1 123 ? 18.656 -27.641 4.34 1 94.25 123 ARG A CA 1
ATOM 898 C C . ARG A 1 123 ? 17.484 -28.609 4.234 1 94.25 123 ARG A C 1
ATOM 900 O O . ARG A 1 123 ? 17.688 -29.828 4.133 1 94.25 123 ARG A O 1
ATOM 907 N N . LEU A 1 124 ? 16.344 -28.125 4.227 1 91.88 124 LEU A N 1
ATOM 908 C CA . LEU A 1 124 ? 15.141 -28.953 4.141 1 91.88 124 LEU A CA 1
ATOM 909 C C . LEU A 1 124 ? 15.133 -29.766 2.844 1 91.88 124 LEU A C 1
ATOM 911 O O . LEU A 1 124 ? 14.586 -30.859 2.795 1 91.88 124 LEU A O 1
ATOM 915 N N . HIS A 1 125 ? 15.797 -29.266 1.816 1 92.75 125 HIS A N 1
ATOM 916 C CA . HIS A 1 125 ? 15.758 -29.922 0.51 1 92.75 125 HIS A CA 1
ATOM 917 C C . HIS A 1 125 ? 17.125 -30.469 0.128 1 92.75 125 HIS A C 1
ATOM 919 O O . HIS A 1 125 ? 17.25 -31.203 -0.853 1 92.75 125 HIS A O 1
ATOM 925 N N . HIS A 1 126 ? 18.125 -30.047 0.897 1 92.94 126 HIS A N 1
ATOM 926 C CA . HIS A 1 126 ? 19.5 -30.5 0.659 1 92.94 126 HIS A CA 1
ATOM 927 C C . HIS A 1 126 ? 20.125 -31.016 1.941 1 92.94 126 HIS A C 1
ATOM 929 O O . HIS A 1 126 ? 21.109 -30.453 2.424 1 92.94 126 HIS A O 1
ATOM 935 N N . LYS A 1 127 ? 19.734 -32.156 2.357 1 87.44 127 LYS A N 1
ATOM 936 C CA . LYS A 1 127 ? 20.125 -32.719 3.654 1 87.44 127 LYS A CA 1
ATOM 937 C C . LYS A 1 127 ? 21.562 -33.219 3.635 1 87.44 127 LYS A C 1
ATOM 939 O O . LYS A 1 127 ? 22.234 -33.25 4.676 1 87.44 127 LYS A O 1
ATOM 944 N N . ALA A 1 128 ? 22.062 -33.438 2.533 1 92.06 128 ALA A N 1
ATOM 945 C CA . ALA A 1 128 ? 23.391 -34.062 2.432 1 92.06 128 ALA A CA 1
ATOM 946 C C . ALA A 1 128 ? 24.484 -33 2.404 1 92.06 128 ALA A C 1
ATOM 948 O O . ALA A 1 128 ? 25.672 -33.312 2.543 1 92.06 128 ALA A O 1
ATOM 949 N N . VAL A 1 129 ? 24.156 -31.812 2.311 1 90.06 129 VAL A N 1
ATOM 950 C CA . VAL A 1 129 ? 25.141 -30.75 2.18 1 90.06 129 VAL A CA 1
ATOM 951 C C . VAL A 1 129 ? 25.672 -30.359 3.559 1 90.06 129 VAL A C 1
ATOM 953 O O . VAL A 1 129 ? 24.906 -30.312 4.527 1 90.06 129 VAL A O 1
ATOM 956 N N . SER A 1 130 ? 26.922 -30.062 3.682 1 93 130 SER A N 1
ATOM 957 C CA . SER A 1 130 ? 27.562 -29.719 4.949 1 93 130 SER A CA 1
ATOM 958 C C . SER A 1 130 ? 27.094 -28.359 5.457 1 93 130 SER A C 1
ATOM 960 O O . SER A 1 130 ? 26.609 -27.531 4.68 1 93 130 SER A O 1
ATOM 962 N N . ALA A 1 131 ? 27.328 -28.219 6.742 1 91.88 131 ALA A N 1
ATOM 963 C CA . ALA A 1 131 ? 26.938 -26.969 7.383 1 91.88 131 ALA A CA 1
ATOM 964 C C . ALA A 1 131 ? 27.734 -25.781 6.828 1 91.88 131 ALA A C 1
ATOM 966 O O . ALA A 1 131 ? 27.188 -24.703 6.629 1 91.88 131 ALA A O 1
ATOM 967 N N . ILE A 1 132 ? 28.953 -26 6.566 1 93.75 132 ILE A N 1
ATOM 968 C CA . ILE A 1 132 ? 29.828 -24.953 6.066 1 93.75 132 ILE A CA 1
ATOM 969 C C . ILE A 1 132 ? 29.391 -24.547 4.664 1 93.75 132 ILE A C 1
ATOM 971 O O . ILE A 1 132 ? 29.281 -23.344 4.367 1 93.75 132 ILE A O 1
ATOM 975 N N . GLN A 1 133 ? 29.141 -25.469 3.891 1 95.12 133 GLN A N 1
ATOM 976 C CA . GLN A 1 133 ? 28.703 -25.203 2.525 1 95.12 133 GLN A CA 1
ATOM 977 C C . GLN A 1 133 ? 27.344 -24.5 2.514 1 95.12 133 GLN A C 1
ATOM 979 O O . GLN A 1 133 ? 27.109 -23.578 1.724 1 95.12 133 GLN A O 1
ATOM 984 N N . THR A 1 134 ? 26.453 -24.969 3.361 1 95.81 134 THR A N 1
ATOM 985 C CA . THR A 1 134 ? 25.125 -24.375 3.451 1 95.81 134 THR A CA 1
ATOM 986 C C . THR A 1 134 ? 25.219 -22.891 3.842 1 95.81 134 THR A C 1
ATOM 988 O O . THR A 1 134 ? 24.5 -22.062 3.299 1 95.81 134 THR A O 1
ATOM 991 N N . ARG A 1 135 ? 26.094 -22.609 4.734 1 96.31 135 ARG A N 1
ATOM 992 C CA . ARG A 1 135 ? 26.297 -21.219 5.16 1 96.31 135 ARG A CA 1
ATOM 993 C C . ARG A 1 135 ? 26.812 -20.359 4.012 1 96.31 135 ARG A C 1
ATOM 995 O O . ARG A 1 135 ? 26.344 -19.25 3.812 1 96.31 135 ARG A O 1
ATOM 1002 N N . GLU A 1 136 ? 27.672 -20.875 3.293 1 96.69 136 GLU A N 1
ATOM 1003 C CA . GLU A 1 136 ? 28.219 -20.125 2.164 1 96.69 136 GLU A CA 1
ATOM 1004 C C . GLU A 1 136 ? 27.156 -19.859 1.109 1 96.69 136 GLU A C 1
ATOM 1006 O O . GLU A 1 136 ? 27.094 -18.75 0.554 1 96.69 136 GLU A O 1
ATOM 1011 N N . ILE A 1 137 ? 26.406 -20.844 0.885 1 96.75 137 ILE A N 1
ATOM 1012 C CA . ILE A 1 137 ? 25.312 -20.703 -0.073 1 96.75 137 ILE A CA 1
ATOM 1013 C C . ILE A 1 137 ? 24.344 -19.641 0.413 1 96.75 137 ILE A C 1
ATOM 1015 O O . ILE A 1 137 ? 23.859 -18.812 -0.376 1 96.75 137 ILE A O 1
ATOM 1019 N N . THR A 1 138 ? 24.094 -19.656 1.675 1 97.69 138 THR A N 1
ATOM 1020 C CA . THR A 1 138 ? 23.188 -18.688 2.293 1 97.69 138 THR A CA 1
ATOM 1021 C C . THR A 1 138 ? 23.734 -17.281 2.158 1 97.69 138 THR A C 1
ATOM 1023 O O . THR A 1 138 ? 23 -16.359 1.76 1 97.69 138 THR A O 1
ATOM 1026 N N . LEU A 1 139 ? 24.969 -17.094 2.447 1 97.69 139 LEU A N 1
ATOM 1027 C CA . LEU A 1 139 ? 25.609 -15.789 2.342 1 97.69 139 LEU A CA 1
ATOM 1028 C C . LEU A 1 139 ? 25.594 -15.289 0.901 1 97.69 139 LEU A C 1
ATOM 1030 O O . LEU A 1 139 ? 25.328 -14.109 0.652 1 97.69 139 LEU A O 1
ATOM 1034 N N . ASP A 1 140 ? 25.828 -16.156 0.008 1 96.75 140 ASP A N 1
ATOM 1035 C CA . ASP A 1 140 ? 25.797 -15.805 -1.407 1 96.75 140 ASP A CA 1
ATOM 1036 C C . ASP A 1 140 ? 24.406 -15.352 -1.83 1 96.75 140 ASP A C 1
ATOM 1038 O O . ASP A 1 140 ? 24.266 -14.375 -2.57 1 96.75 140 ASP A O 1
ATOM 1042 N N . MET A 1 141 ? 23.438 -16.047 -1.364 1 96.38 141 MET A N 1
ATOM 1043 C CA . MET A 1 141 ? 22.062 -15.68 -1.674 1 96.38 141 MET A CA 1
ATOM 1044 C C . MET A 1 141 ? 21.719 -14.312 -1.095 1 96.38 141 MET A C 1
ATOM 1046 O O . MET A 1 141 ? 21.062 -13.5 -1.752 1 96.38 141 MET A O 1
ATOM 1050 N N . MET A 1 142 ? 22.188 -14.062 0.107 1 97 142 MET A N 1
ATOM 1051 C CA . MET A 1 142 ? 21.969 -12.766 0.732 1 97 142 MET A CA 1
ATOM 1052 C C . MET A 1 142 ? 22.594 -11.648 -0.103 1 97 142 MET A C 1
ATOM 1054 O O . MET A 1 142 ? 22 -10.594 -0.282 1 97 142 MET A O 1
ATOM 1058 N N . ARG A 1 143 ? 23.688 -11.891 -0.642 1 95.69 143 ARG A N 1
ATOM 1059 C CA . ARG A 1 143 ? 24.344 -10.93 -1.526 1 95.69 143 ARG A CA 1
ATOM 1060 C C . ARG A 1 143 ? 23.562 -10.766 -2.824 1 95.69 143 ARG A C 1
ATOM 1062 O O . ARG A 1 143 ? 23.391 -9.648 -3.316 1 95.69 143 ARG A O 1
ATOM 1069 N N . THR A 1 144 ? 23.109 -11.836 -3.311 1 93.38 144 THR A N 1
ATOM 1070 C CA . THR A 1 144 ? 22.375 -11.852 -4.574 1 93.38 144 THR A CA 1
ATOM 1071 C C . THR A 1 144 ? 21.125 -10.992 -4.492 1 93.38 144 THR A C 1
ATOM 1073 O O . THR A 1 144 ? 20.781 -10.305 -5.453 1 93.38 144 THR A O 1
ATOM 1076 N N . VAL A 1 145 ? 20.5 -10.992 -3.293 1 92.88 145 VAL A N 1
ATOM 1077 C CA . VAL A 1 145 ? 19.266 -10.227 -3.162 1 92.88 145 VAL A CA 1
ATOM 1078 C C . VAL A 1 145 ? 19.594 -8.781 -2.789 1 92.88 145 VAL A C 1
ATOM 1080 O O . VAL A 1 145 ? 18.703 -7.996 -2.469 1 92.88 145 VAL A O 1
ATOM 1083 N N . GLY A 1 146 ? 20.844 -8.43 -2.711 1 90.06 146 GLY A N 1
ATOM 1084 C CA . GLY A 1 146 ? 21.25 -7.039 -2.594 1 90.06 146 GLY A CA 1
ATOM 1085 C C . GLY A 1 146 ? 21.516 -6.613 -1.164 1 90.06 146 GLY A C 1
ATOM 1086 O O . GLY A 1 146 ? 21.531 -5.422 -0.858 1 90.06 146 GLY A O 1
ATOM 1087 N N . LEU A 1 147 ? 21.688 -7.488 -0.272 1 92.25 147 LEU A N 1
ATOM 1088 C CA . LEU A 1 147 ? 22.016 -7.148 1.11 1 92.25 147 LEU A CA 1
ATOM 1089 C C . LEU A 1 147 ? 23.516 -6.926 1.285 1 92.25 147 LEU A C 1
ATOM 1091 O O . LEU A 1 147 ? 24.328 -7.617 0.668 1 92.25 147 LEU A O 1
ATOM 1095 N N . SER A 1 148 ? 23.797 -5.949 2.107 1 89.38 148 SER A N 1
ATOM 1096 C CA . SER A 1 148 ? 25.188 -5.633 2.4 1 89.38 148 SER A CA 1
ATOM 1097 C C . SER A 1 148 ? 25.594 -6.16 3.77 1 89.38 148 SER A C 1
ATOM 1099 O O . SER A 1 148 ? 24.75 -6.566 4.566 1 89.38 148 SER A O 1
ATOM 1101 N N . ARG A 1 149 ? 26.938 -6.258 3.986 1 91.38 149 ARG A N 1
ATOM 1102 C CA . ARG A 1 149 ? 27.484 -6.742 5.246 1 91.38 149 ARG A CA 1
ATOM 1103 C C . ARG A 1 149 ? 26.844 -8.062 5.656 1 91.38 149 ARG A C 1
ATOM 1105 O O . ARG A 1 149 ? 26.375 -8.203 6.781 1 91.38 149 ARG A O 1
ATOM 1112 N N . VAL A 1 150 ? 26.781 -8.992 4.773 1 95.81 150 VAL A N 1
ATOM 1113 C CA . VAL A 1 150 ? 25.969 -10.203 4.926 1 95.81 150 VAL A CA 1
ATOM 1114 C C . VAL A 1 150 ? 26.531 -11.055 6.062 1 95.81 150 VAL A C 1
ATOM 1116 O O . VAL A 1 150 ? 25.781 -11.758 6.746 1 95.81 150 VAL A O 1
ATOM 1119 N N . GLU A 1 151 ? 27.875 -10.992 6.355 1 96.25 151 GLU A N 1
ATOM 1120 C CA . GLU A 1 151 ? 28.469 -11.781 7.43 1 96.25 151 GLU A CA 1
ATOM 1121 C C . GLU A 1 151 ? 27.906 -11.375 8.789 1 96.25 151 GLU A C 1
ATOM 1123 O O . GLU A 1 151 ? 27.609 -12.227 9.625 1 96.25 151 GLU A O 1
ATOM 1128 N N . SER A 1 152 ? 27.781 -10.117 8.977 1 95.31 152 SER A N 1
ATOM 1129 C CA . SER A 1 152 ? 27.219 -9.609 10.219 1 95.31 152 SER A CA 1
ATOM 1130 C C . SER A 1 152 ? 25.703 -9.742 10.227 1 95.31 152 SER A C 1
ATOM 1132 O O . SER A 1 152 ? 25.109 -10.133 11.234 1 95.31 152 SER A O 1
ATOM 1134 N N . LEU A 1 153 ? 25.109 -9.5 9.117 1 94.88 153 LEU A N 1
ATOM 1135 C CA . LEU A 1 153 ? 23.656 -9.523 8.977 1 94.88 153 LEU A CA 1
ATOM 1136 C C . LEU A 1 153 ? 23.109 -10.93 9.219 1 94.88 153 LEU A C 1
ATOM 1138 O O . LEU A 1 153 ? 22 -11.086 9.734 1 94.88 153 LEU A O 1
ATOM 1142 N N . TYR A 1 154 ? 23.922 -11.859 8.906 1 96.88 154 TYR A N 1
ATOM 1143 C CA . TYR A 1 154 ? 23.562 -13.266 9.078 1 96.88 154 TYR A CA 1
ATOM 1144 C C . TYR A 1 154 ? 23.094 -13.531 10.508 1 96.88 154 TYR A C 1
ATOM 1146 O O . TYR A 1 154 ? 22.188 -14.344 10.719 1 96.88 154 TYR A O 1
ATOM 1154 N N . HIS A 1 155 ? 23.609 -12.789 11.422 1 96.44 155 HIS A N 1
ATOM 1155 C CA . HIS A 1 155 ? 23.375 -13.062 12.836 1 96.44 155 HIS A CA 1
ATOM 1156 C C . HIS A 1 155 ? 22.328 -12.117 13.406 1 96.44 155 HIS A C 1
ATOM 1158 O O . HIS A 1 155 ? 21.938 -12.242 14.57 1 96.44 155 HIS A O 1
ATOM 1164 N N . GLU A 1 156 ? 21.844 -11.266 12.648 1 95.06 156 GLU A N 1
ATOM 1165 C CA . GLU A 1 156 ? 20.859 -10.297 13.125 1 95.06 156 GLU A CA 1
ATOM 1166 C C . GLU A 1 156 ? 19.453 -10.883 13.125 1 95.06 156 GLU A C 1
ATOM 1168 O O . GLU A 1 156 ? 19.203 -11.891 12.461 1 95.06 156 GLU A O 1
ATOM 1173 N N . PHE A 1 157 ? 18.625 -10.234 13.93 1 93.88 157 PHE A N 1
ATOM 1174 C CA . PHE A 1 157 ? 17.234 -10.648 14.062 1 93.88 157 PHE A CA 1
ATOM 1175 C C . PHE A 1 157 ? 16.312 -9.742 13.25 1 93.88 157 PHE A C 1
ATOM 1177 O O . PHE A 1 157 ? 16.672 -8.602 12.945 1 93.88 157 PHE A O 1
ATOM 1184 N N . PRO A 1 158 ? 15.109 -10.195 12.906 1 92.44 158 PRO A N 1
ATOM 1185 C CA . PRO A 1 158 ? 14.195 -9.422 12.062 1 92.44 158 PRO A CA 1
ATOM 1186 C C . PRO A 1 158 ? 13.93 -8.023 12.625 1 92.44 158 PRO A C 1
ATOM 1188 O O . PRO A 1 158 ? 13.867 -7.051 11.867 1 92.44 158 PRO A O 1
ATOM 1191 N N . HIS A 1 159 ? 13.852 -7.867 13.867 1 85.31 159 HIS A N 1
ATOM 1192 C CA . HIS A 1 159 ? 13.508 -6.59 14.469 1 85.31 159 HIS A CA 1
ATOM 1193 C C . HIS A 1 159 ? 14.609 -5.562 14.266 1 85.31 159 HIS A C 1
ATOM 1195 O O . HIS A 1 159 ? 14.398 -4.363 14.461 1 85.31 159 HIS A O 1
ATOM 1201 N N . GLN A 1 160 ? 15.75 -5.965 13.859 1 85.5 160 GLN A N 1
ATOM 1202 C CA . GLN A 1 160 ? 16.906 -5.094 13.664 1 85.5 160 GLN A CA 1
ATOM 1203 C C . GLN A 1 160 ? 17 -4.629 12.211 1 85.5 160 GLN A C 1
ATOM 1205 O O . GLN A 1 160 ? 17.891 -3.842 11.867 1 85.5 160 GLN A O 1
ATOM 1210 N N . LEU A 1 161 ? 16.094 -5.117 11.422 1 87 161 LEU A N 1
ATOM 1211 C CA . LEU A 1 161 ? 16.156 -4.859 9.984 1 87 161 LEU A CA 1
ATOM 1212 C C . LEU A 1 161 ? 15.055 -3.908 9.547 1 87 161 LEU A C 1
ATOM 1214 O O . LEU A 1 161 ? 13.992 -3.859 10.164 1 87 161 LEU A O 1
ATOM 1218 N N . SER A 1 162 ? 15.336 -3.166 8.477 1 81.75 162 SER A N 1
ATOM 1219 C CA . SER A 1 162 ? 14.312 -2.342 7.848 1 81.75 162 SER A CA 1
ATOM 1220 C C . SER A 1 162 ? 13.297 -3.197 7.098 1 81.75 162 SER A C 1
ATOM 1222 O O . SER A 1 162 ? 13.539 -4.383 6.852 1 81.75 162 SER A O 1
ATOM 1224 N N . GLY A 1 163 ? 12.125 -2.596 6.766 1 81.88 163 GLY A N 1
ATOM 1225 C CA . GLY A 1 163 ? 11.109 -3.299 5.992 1 81.88 163 GLY A CA 1
ATOM 1226 C C . GLY A 1 163 ? 11.633 -3.83 4.672 1 81.88 163 GLY A C 1
ATOM 1227 O O . GLY A 1 163 ? 11.344 -4.969 4.293 1 81.88 163 GLY A O 1
ATOM 1228 N N . GLY A 1 164 ? 12.383 -3.018 3.969 1 84.75 164 GLY A N 1
ATOM 1229 C CA . GLY A 1 164 ? 12.969 -3.436 2.707 1 84.75 164 GLY A CA 1
ATOM 1230 C C . GLY A 1 164 ? 13.945 -4.586 2.855 1 84.75 164 GLY A C 1
ATOM 1231 O O . GLY A 1 164 ? 14 -5.477 2.006 1 84.75 164 GLY A O 1
ATOM 1232 N N . MET A 1 165 ? 14.68 -4.539 3.92 1 89 165 MET A N 1
ATOM 1233 C CA . MET A 1 165 ? 15.625 -5.621 4.184 1 89 165 MET A CA 1
ATOM 1234 C C . MET A 1 165 ? 14.891 -6.918 4.496 1 89 165 MET A C 1
ATOM 1236 O O . MET A 1 165 ? 15.273 -7.984 4.008 1 89 165 MET A O 1
ATOM 1240 N N . LYS A 1 166 ? 13.891 -6.785 5.297 1 91.69 166 LYS A N 1
ATOM 1241 C CA . LYS A 1 166 ? 13.086 -7.961 5.625 1 91.69 166 LYS A CA 1
ATOM 1242 C C . LYS A 1 166 ? 12.516 -8.602 4.363 1 91.69 166 LYS A C 1
ATOM 1244 O O . LYS A 1 166 ? 12.539 -9.828 4.223 1 91.69 166 LYS A O 1
ATOM 1249 N N . GLN A 1 167 ? 12.039 -7.746 3.488 1 91.81 167 GLN A N 1
ATOM 1250 C CA . GLN A 1 167 ? 11.492 -8.258 2.236 1 91.81 167 GLN A CA 1
ATOM 1251 C C . GLN A 1 167 ? 12.555 -9.008 1.436 1 91.81 167 GLN A C 1
ATOM 1253 O O . GLN A 1 167 ? 12.281 -10.055 0.855 1 91.81 167 GLN A O 1
ATOM 1258 N N . ARG A 1 168 ? 13.711 -8.492 1.396 1 92.38 168 ARG A N 1
ATOM 1259 C CA . ARG A 1 168 ? 14.805 -9.141 0.677 1 92.38 168 ARG A CA 1
ATOM 1260 C C . ARG A 1 168 ? 15.148 -10.484 1.305 1 92.38 168 ARG A C 1
ATOM 1262 O O . ARG A 1 168 ? 15.484 -11.438 0.597 1 92.38 168 ARG A O 1
ATOM 1269 N N . ILE A 1 169 ? 15.086 -10.547 2.641 1 95.06 169 ILE A N 1
ATOM 1270 C CA . ILE A 1 169 ? 15.32 -11.805 3.34 1 95.06 169 ILE A CA 1
ATOM 1271 C C . ILE A 1 169 ? 14.266 -12.828 2.93 1 95.06 169 ILE A C 1
ATOM 1273 O O . ILE A 1 169 ? 14.594 -13.977 2.629 1 95.06 169 ILE A O 1
ATOM 1277 N N . VAL A 1 170 ? 13.055 -12.422 2.895 1 94.88 170 VAL A N 1
ATOM 1278 C CA . VAL A 1 170 ? 11.961 -13.312 2.525 1 94.88 170 VAL A CA 1
ATOM 1279 C C . VAL A 1 170 ? 12.141 -13.789 1.088 1 94.88 170 VAL A C 1
ATOM 1281 O O . VAL A 1 170 ? 11.914 -14.961 0.786 1 94.88 170 VAL A O 1
ATOM 1284 N N . ILE A 1 171 ? 12.547 -12.883 0.259 1 93.75 171 ILE A N 1
ATOM 1285 C CA . ILE A 1 171 ? 12.797 -13.234 -1.133 1 93.75 171 ILE A CA 1
ATOM 1286 C C . ILE A 1 171 ? 13.961 -14.227 -1.207 1 93.75 171 ILE A C 1
ATOM 1288 O O . ILE A 1 171 ? 13.914 -15.195 -1.977 1 93.75 171 ILE A O 1
ATOM 1292 N N . ALA A 1 172 ? 14.984 -14.039 -0.396 1 95.62 172 ALA A N 1
ATOM 1293 C CA . ALA A 1 172 ? 16.109 -14.969 -0.333 1 95.62 172 ALA A CA 1
ATOM 1294 C C . ALA A 1 172 ? 15.641 -16.359 0.071 1 95.62 172 ALA A C 1
ATOM 1296 O O . ALA A 1 172 ? 16.062 -17.359 -0.512 1 95.62 172 ALA A O 1
ATOM 1297 N N . MET A 1 173 ? 14.812 -16.406 1.029 1 95.94 173 MET A N 1
ATOM 1298 C CA . MET A 1 173 ? 14.258 -17.672 1.489 1 95.94 173 MET A CA 1
ATOM 1299 C C . MET A 1 173 ? 13.508 -18.391 0.364 1 95.94 173 MET A C 1
ATOM 1301 O O . MET A 1 173 ? 13.609 -19.609 0.216 1 95.94 173 MET A O 1
ATOM 1305 N N . ALA A 1 174 ? 12.82 -17.609 -0.404 1 94.44 174 ALA A N 1
ATOM 1306 C CA . ALA A 1 174 ? 12.023 -18.156 -1.497 1 94.44 174 ALA A CA 1
ATOM 1307 C C . ALA A 1 174 ? 12.922 -18.641 -2.635 1 94.44 174 ALA A C 1
ATOM 1309 O O . ALA A 1 174 ? 12.594 -19.625 -3.312 1 94.44 174 ALA A O 1
ATOM 1310 N N . LEU A 1 175 ? 14.086 -18.062 -2.83 1 95.12 175 LEU A N 1
ATOM 1311 C CA . LEU A 1 175 ? 14.875 -18.281 -4.035 1 95.12 175 LEU A CA 1
ATOM 1312 C C . LEU A 1 175 ? 16.016 -19.266 -3.777 1 95.12 175 LEU A C 1
ATOM 1314 O O . LEU A 1 175 ? 16.625 -19.766 -4.719 1 95.12 175 LEU A O 1
ATOM 1318 N N . ILE A 1 176 ? 16.25 -19.516 -2.615 1 96.06 176 ILE A N 1
ATOM 1319 C CA . ILE A 1 176 ? 17.484 -20.203 -2.24 1 96.06 176 ILE A CA 1
ATOM 1320 C C . ILE A 1 176 ? 17.547 -21.562 -2.922 1 96.06 176 ILE A C 1
ATOM 1322 O O . ILE A 1 176 ? 18.641 -22.031 -3.283 1 96.06 176 ILE A O 1
ATOM 1326 N N . ASN A 1 177 ? 16.469 -22.234 -3.133 1 95.44 177 ASN A N 1
ATOM 1327 C CA . ASN A 1 177 ? 16.438 -23.547 -3.768 1 95.44 177 ASN A CA 1
ATOM 1328 C C . ASN A 1 177 ? 16.219 -23.438 -5.273 1 95.44 177 ASN A C 1
ATOM 1330 O O . ASN A 1 177 ? 16.031 -24.438 -5.953 1 95.44 177 ASN A O 1
ATOM 1334 N N . ARG A 1 178 ? 16.188 -22.188 -5.746 1 93.62 178 ARG A N 1
ATOM 1335 C CA . ARG A 1 178 ? 16.031 -21.906 -7.168 1 93.62 178 ARG A CA 1
ATOM 1336 C C . ARG A 1 178 ? 14.773 -22.578 -7.719 1 93.62 178 ARG A C 1
ATOM 1338 O O . ARG A 1 178 ? 14.852 -23.391 -8.641 1 93.62 178 ARG A O 1
ATOM 1345 N N . PRO A 1 179 ? 13.656 -22.234 -7.238 1 95.81 179 PRO A N 1
ATOM 1346 C CA . PRO A 1 179 ? 12.383 -22.844 -7.652 1 95.81 179 PRO A CA 1
ATOM 1347 C C . PRO A 1 179 ? 12.062 -22.594 -9.125 1 95.81 179 PRO A C 1
ATOM 1349 O O . PRO A 1 179 ? 12.586 -21.641 -9.719 1 95.81 179 PRO A O 1
ATOM 1352 N N . ARG A 1 180 ? 11.227 -23.438 -9.68 1 95.75 180 ARG A N 1
ATOM 1353 C CA . ARG A 1 180 ? 10.781 -23.297 -11.062 1 95.75 180 ARG A CA 1
ATOM 1354 C C . ARG A 1 180 ? 9.617 -22.312 -11.164 1 95.75 180 ARG A C 1
ATOM 1356 O O . ARG A 1 180 ? 9.375 -21.734 -12.219 1 95.75 180 ARG A O 1
ATOM 1363 N N . LEU A 1 181 ? 8.914 -22.203 -10.062 1 97.12 181 LEU A N 1
ATOM 1364 C CA . LEU A 1 181 ? 7.766 -21.297 -9.984 1 97.12 181 LEU A CA 1
ATOM 1365 C C . LEU A 1 181 ? 7.797 -20.5 -8.688 1 97.12 181 LEU A C 1
ATOM 1367 O O . LEU A 1 181 ? 7.961 -21.062 -7.605 1 97.12 181 LEU A O 1
ATOM 1371 N N . ILE A 1 182 ? 7.68 -19.203 -8.852 1 97.06 182 ILE A N 1
ATOM 1372 C CA . ILE A 1 182 ? 7.539 -18.312 -7.703 1 97.06 182 ILE A CA 1
ATOM 1373 C C . ILE A 1 182 ? 6.156 -17.672 -7.711 1 97.06 182 ILE A C 1
ATOM 1375 O O . ILE A 1 182 ? 5.738 -17.094 -8.719 1 97.06 182 ILE A O 1
ATOM 1379 N N . ILE A 1 183 ? 5.422 -17.844 -6.637 1 97.25 183 ILE A N 1
ATOM 1380 C CA . ILE A 1 183 ? 4.164 -17.125 -6.43 1 97.25 183 ILE A CA 1
ATOM 1381 C C . ILE A 1 183 ? 4.398 -15.922 -5.52 1 97.25 183 ILE A C 1
ATOM 1383 O O . ILE A 1 183 ? 4.723 -16.078 -4.34 1 97.25 183 ILE A O 1
ATOM 1387 N N . ALA A 1 184 ? 4.297 -14.797 -6.098 1 96.38 184 ALA A N 1
ATOM 1388 C CA . ALA A 1 184 ? 4.473 -13.562 -5.344 1 96.38 184 ALA A CA 1
ATOM 1389 C C . ALA A 1 184 ? 3.131 -12.891 -5.06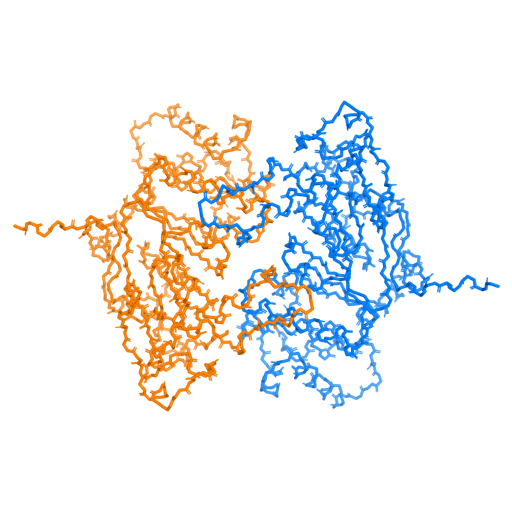6 1 96.38 184 ALA A C 1
ATOM 1391 O O . ALA A 1 184 ? 2.57 -12.227 -5.945 1 96.38 184 ALA A O 1
ATOM 1392 N N . ASP A 1 185 ? 2.672 -13.039 -3.893 1 94.88 185 ASP A N 1
ATOM 1393 C CA . ASP A 1 185 ? 1.374 -12.492 -3.508 1 94.88 185 ASP A CA 1
ATOM 1394 C C . ASP A 1 185 ? 1.528 -11.125 -2.85 1 94.88 185 ASP A C 1
ATOM 1396 O O . ASP A 1 185 ? 1.716 -11.031 -1.635 1 94.88 185 ASP A O 1
ATOM 1400 N N . GLU A 1 186 ? 1.374 -10.047 -3.699 1 92.38 186 GLU A N 1
ATOM 1401 C CA . GLU A 1 186 ? 1.519 -8.656 -3.279 1 92.38 186 GLU A CA 1
ATOM 1402 C C . GLU A 1 186 ? 2.828 -8.445 -2.523 1 92.38 186 GLU A C 1
ATOM 1404 O O . GLU A 1 186 ? 2.826 -7.934 -1.402 1 92.38 186 GLU A O 1
ATOM 1409 N N . PRO A 1 187 ? 3.936 -8.664 -3.186 1 91.88 187 PRO A N 1
ATOM 1410 C CA . PRO A 1 187 ? 5.238 -8.688 -2.514 1 91.88 187 PRO A CA 1
ATOM 1411 C C . PRO A 1 187 ? 5.73 -7.293 -2.129 1 91.88 187 PRO A C 1
ATOM 1413 O O . PRO A 1 187 ? 6.695 -7.164 -1.373 1 91.88 187 PRO A O 1
ATOM 1416 N N . THR A 1 188 ? 5.078 -6.273 -2.625 1 88.19 188 THR A N 1
ATOM 1417 C CA . THR A 1 188 ? 5.609 -4.938 -2.379 1 88.19 188 THR A CA 1
ATOM 1418 C C . THR A 1 188 ? 4.598 -4.09 -1.61 1 88.19 188 THR A C 1
ATOM 1420 O O . THR A 1 188 ? 4.766 -2.875 -1.488 1 88.19 188 THR A O 1
ATOM 1423 N N . THR A 1 189 ? 3.57 -4.742 -1.124 1 81.69 189 THR A N 1
ATOM 1424 C CA . THR A 1 189 ? 2.588 -4.008 -0.332 1 81.69 189 THR A CA 1
ATOM 1425 C C . THR A 1 189 ? 3.232 -3.426 0.922 1 81.69 189 THR A C 1
ATOM 1427 O O . THR A 1 189 ? 4.168 -4.004 1.474 1 81.69 189 THR A O 1
ATOM 1430 N N . ALA A 1 190 ? 2.812 -2.172 1.368 1 76.19 190 ALA A N 1
ATOM 1431 C CA . ALA A 1 190 ? 3.229 -1.493 2.592 1 76.19 190 ALA A CA 1
ATOM 1432 C C . ALA A 1 190 ? 4.66 -0.982 2.477 1 76.19 190 ALA A C 1
ATOM 1434 O O . ALA A 1 190 ? 5.27 -0.591 3.475 1 76.19 190 ALA A O 1
ATOM 1435 N N . LEU A 1 191 ? 5.293 -1.162 1.296 1 84.88 191 LEU A N 1
ATOM 1436 C CA . LEU A 1 191 ? 6.625 -0.61 1.069 1 84.88 191 LEU A CA 1
ATOM 1437 C C . LEU A 1 191 ? 6.539 0.747 0.378 1 84.88 191 LEU A C 1
ATOM 1439 O O . LEU A 1 191 ? 5.582 1.019 -0.351 1 84.88 191 LEU A O 1
ATOM 1443 N N . ASP A 1 192 ? 7.52 1.532 0.66 1 87.19 192 ASP A N 1
ATOM 1444 C CA . ASP A 1 192 ? 7.559 2.797 -0.067 1 87.19 192 ASP A CA 1
ATOM 1445 C C . ASP A 1 192 ? 7.949 2.578 -1.527 1 87.19 192 ASP A C 1
ATOM 1447 O O . ASP A 1 192 ? 8.414 1.5 -1.896 1 87.19 192 ASP A O 1
ATOM 1451 N N . VAL A 1 193 ? 7.824 3.602 -2.332 1 84.81 193 VAL A N 1
ATOM 1452 C CA . VAL A 1 193 ? 7.91 3.5 -3.785 1 84.81 193 VAL A CA 1
ATOM 1453 C C . VAL A 1 193 ? 9.336 3.141 -4.195 1 84.81 193 VAL A C 1
ATOM 1455 O O . VAL A 1 193 ? 9.547 2.441 -5.188 1 84.81 193 VAL A O 1
ATOM 1458 N N . THR A 1 194 ? 10.328 3.635 -3.502 1 86.44 194 THR A N 1
ATOM 1459 C CA . THR A 1 194 ? 11.719 3.359 -3.871 1 86.44 194 THR A CA 1
ATOM 1460 C C . THR A 1 194 ? 12.062 1.895 -3.615 1 86.44 194 THR A C 1
ATOM 1462 O O . THR A 1 194 ? 12.656 1.233 -4.469 1 86.44 194 THR A O 1
ATOM 1465 N N . ILE A 1 195 ? 11.648 1.453 -2.461 1 86.56 195 ILE A N 1
ATOM 1466 C CA . ILE A 1 195 ? 11.914 0.064 -2.107 1 86.56 195 ILE A CA 1
ATOM 1467 C C . ILE A 1 195 ? 11.102 -0.865 -3.006 1 86.56 195 ILE A C 1
ATOM 1469 O O . ILE A 1 195 ? 11.594 -1.919 -3.422 1 86.56 195 ILE A O 1
ATOM 1473 N N . GLN A 1 196 ? 9.891 -0.444 -3.26 1 89 196 GLN A N 1
ATOM 1474 C CA . GLN A 1 196 ? 9.078 -1.22 -4.191 1 89 196 GLN A CA 1
ATOM 1475 C C . GLN A 1 196 ? 9.789 -1.405 -5.523 1 89 196 GLN A C 1
ATOM 1477 O O . GLN A 1 196 ? 9.883 -2.523 -6.035 1 89 196 GLN A O 1
ATOM 1482 N N . ALA A 1 197 ? 10.297 -0.342 -6.047 1 87.81 197 ALA A N 1
ATOM 1483 C CA . ALA A 1 197 ? 11 -0.404 -7.324 1 87.81 197 ALA A CA 1
ATOM 1484 C C . ALA A 1 197 ? 12.203 -1.337 -7.246 1 87.81 197 ALA A C 1
ATOM 1486 O O . ALA A 1 197 ? 12.461 -2.105 -8.172 1 87.81 197 ALA A O 1
ATOM 1487 N N . GLN A 1 198 ? 12.867 -1.267 -6.176 1 87.69 198 GLN A N 1
ATOM 1488 C CA . GLN A 1 198 ? 14.031 -2.119 -5.984 1 87.69 198 GLN A CA 1
ATOM 1489 C C . GLN A 1 198 ? 13.641 -3.594 -5.965 1 87.69 198 GLN A C 1
ATOM 1491 O O . GLN A 1 198 ? 14.32 -4.43 -6.562 1 87.69 198 GLN A O 1
ATOM 1496 N N . ILE A 1 199 ? 12.633 -3.859 -5.285 1 89.19 199 ILE A N 1
ATOM 1497 C CA . ILE A 1 199 ? 12.18 -5.238 -5.148 1 89.19 199 ILE A CA 1
ATOM 1498 C C . ILE A 1 199 ? 11.672 -5.746 -6.5 1 89.19 199 ILE A C 1
ATOM 1500 O O . ILE A 1 199 ? 11.938 -6.895 -6.871 1 89.19 199 ILE A O 1
ATOM 1504 N N . LEU A 1 200 ? 10.945 -4.934 -7.215 1 91.31 200 LEU A N 1
ATOM 1505 C CA . LEU A 1 200 ? 10.461 -5.316 -8.539 1 91.31 200 LEU A CA 1
ATOM 1506 C C . LEU A 1 200 ? 11.633 -5.605 -9.477 1 91.31 200 LEU A C 1
ATOM 1508 O O . LEU A 1 200 ? 11.609 -6.59 -10.219 1 91.31 200 LEU A O 1
ATOM 1512 N N . GLU A 1 201 ? 12.617 -4.801 -9.414 1 89.56 201 GLU A N 1
ATOM 1513 C CA . GLU A 1 201 ? 13.82 -5.012 -10.211 1 89.56 201 GLU A CA 1
ATOM 1514 C C . GLU A 1 201 ? 14.508 -6.32 -9.828 1 89.56 201 GLU A C 1
ATOM 1516 O O . GLU A 1 201 ? 14.984 -7.055 -10.703 1 89.56 201 GLU A O 1
ATOM 1521 N N . LEU A 1 202 ? 14.547 -6.52 -8.602 1 89.62 202 LEU A N 1
ATOM 1522 C CA . LEU A 1 202 ? 15.148 -7.75 -8.102 1 89.62 202 LEU A CA 1
ATOM 152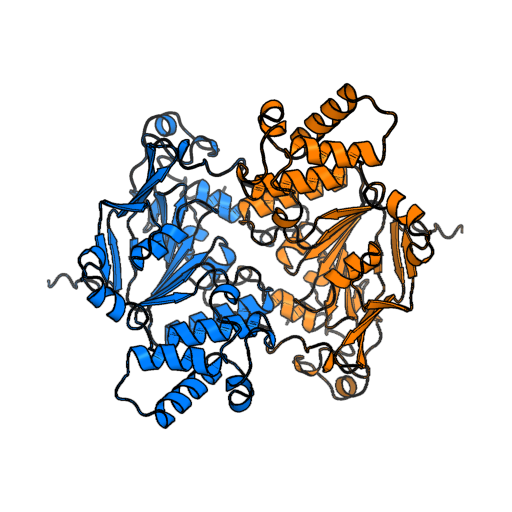3 C C . LEU A 1 202 ? 14.414 -8.977 -8.633 1 89.62 202 LEU A C 1
ATOM 1525 O O . LEU A 1 202 ? 15.039 -9.914 -9.133 1 89.62 202 LEU A O 1
ATOM 1529 N N . LEU A 1 203 ? 13.156 -8.984 -8.547 1 91.62 203 LEU A N 1
ATOM 1530 C CA . LEU A 1 203 ? 12.359 -10.109 -9.016 1 91.62 203 LEU A CA 1
ATOM 1531 C C . LEU A 1 203 ? 12.539 -10.328 -10.508 1 91.62 203 LEU A C 1
ATOM 1533 O O . LEU A 1 203 ? 12.648 -11.469 -10.969 1 91.62 203 LEU A O 1
ATOM 1537 N N . LYS A 1 204 ? 12.578 -9.281 -11.273 1 91.38 204 LYS A N 1
ATOM 1538 C CA . LYS A 1 204 ? 12.805 -9.375 -12.711 1 91.38 204 LYS A CA 1
ATOM 1539 C C . LYS A 1 204 ? 14.18 -9.953 -13.016 1 91.38 204 LYS A C 1
ATOM 1541 O O . LYS A 1 204 ? 14.32 -10.812 -13.891 1 91.38 204 LYS A O 1
ATOM 1546 N N . LYS A 1 205 ? 15.125 -9.453 -12.328 1 89.69 205 LYS A N 1
ATOM 1547 C CA . LYS A 1 205 ? 16.484 -9.961 -12.492 1 89.69 205 LYS A CA 1
ATOM 1548 C C . LYS A 1 205 ? 16.562 -11.453 -12.203 1 89.69 205 LYS A C 1
ATOM 1550 O O . LYS A 1 205 ? 17.203 -12.203 -12.945 1 89.69 205 LYS A O 1
ATOM 1555 N N . MET A 1 206 ? 15.938 -11.844 -11.164 1 90.69 206 MET A N 1
ATOM 1556 C CA . MET A 1 206 ? 15.953 -13.258 -10.789 1 90.69 206 MET A CA 1
ATOM 1557 C C . MET A 1 206 ? 15.211 -14.102 -11.82 1 90.69 206 MET A C 1
ATOM 1559 O O . MET A 1 206 ? 15.617 -15.219 -12.125 1 90.69 206 MET A O 1
ATOM 1563 N N . ASN A 1 207 ? 14.109 -13.609 -12.289 1 94.44 207 ASN A N 1
ATOM 1564 C CA . ASN A 1 207 ? 13.375 -14.258 -13.367 1 94.44 207 ASN A CA 1
ATOM 1565 C C . ASN A 1 207 ? 14.266 -14.5 -14.586 1 94.44 207 ASN A C 1
ATOM 1567 O O . ASN A 1 207 ? 14.281 -15.602 -15.141 1 94.44 207 ASN A O 1
ATOM 1571 N N . VAL A 1 208 ? 15.078 -13.57 -14.984 1 92 208 VAL A N 1
ATOM 1572 C CA . VAL A 1 208 ? 15.914 -13.641 -16.172 1 92 208 VAL A CA 1
ATOM 1573 C C . VAL A 1 208 ? 17.109 -14.562 -15.906 1 92 208 VAL A C 1
ATOM 1575 O O . VAL A 1 208 ? 17.422 -15.438 -16.719 1 92 208 VAL A O 1
ATOM 1578 N N . GLU A 1 209 ? 17.688 -14.43 -14.797 1 91.31 209 GLU A N 1
ATOM 1579 C CA . GLU A 1 209 ? 18.922 -15.141 -14.484 1 91.31 209 GLU A CA 1
ATOM 1580 C C . GLU A 1 209 ? 18.656 -16.625 -14.211 1 91.31 209 GLU A C 1
ATOM 1582 O O . GLU A 1 209 ? 19.406 -17.484 -14.648 1 91.31 209 GLU A O 1
ATOM 1587 N N . TYR A 1 210 ? 17.594 -16.906 -13.508 1 92 210 TYR A N 1
ATOM 1588 C CA . TYR A 1 210 ? 17.328 -18.281 -13.094 1 92 210 TYR A CA 1
ATOM 1589 C C . TYR A 1 210 ? 16.297 -18.938 -13.992 1 92 210 TYR A C 1
ATOM 1591 O O . TYR A 1 210 ? 16.109 -20.156 -13.945 1 92 210 TYR A O 1
ATOM 1599 N N . GLY A 1 211 ? 15.602 -18.188 -14.742 1 92.88 211 GLY A N 1
ATOM 1600 C CA . GLY A 1 211 ? 14.594 -18.719 -15.648 1 92.88 211 GLY A CA 1
ATOM 1601 C C . GLY A 1 211 ? 13.336 -19.188 -14.938 1 92.88 211 GLY A C 1
ATOM 1602 O O . GLY A 1 211 ? 12.633 -20.078 -15.422 1 92.88 211 GLY A O 1
ATOM 1603 N N . CYS A 1 212 ? 13.133 -18.703 -13.805 1 94.5 212 CYS A N 1
ATOM 1604 C CA . CYS A 1 212 ? 11.953 -19.109 -13.047 1 94.5 212 CYS A CA 1
ATOM 1605 C C . CYS A 1 212 ? 10.703 -18.422 -13.57 1 94.5 212 CYS A C 1
ATOM 1607 O O . CYS A 1 212 ? 10.766 -17.297 -14.062 1 94.5 212 CYS A O 1
ATOM 1609 N N . THR A 1 213 ? 9.625 -19.156 -13.555 1 97.56 213 THR A N 1
ATOM 1610 C CA . THR A 1 213 ? 8.312 -18.594 -13.844 1 97.56 213 THR A CA 1
ATOM 1611 C C . THR A 1 213 ? 7.746 -17.875 -12.617 1 97.56 213 THR A C 1
ATOM 1613 O O . THR A 1 213 ? 7.957 -18.312 -11.484 1 97.56 213 THR A O 1
ATOM 1616 N N . VAL A 1 214 ? 7.039 -16.734 -12.859 1 97.75 214 VAL A N 1
ATOM 1617 C CA . VAL A 1 214 ? 6.535 -15.969 -11.719 1 97.75 214 VAL A CA 1
ATOM 1618 C C . VAL A 1 214 ? 5.039 -15.719 -11.891 1 97.75 214 VAL A C 1
ATOM 1620 O O . VAL A 1 214 ? 4.598 -15.242 -12.938 1 97.75 214 VAL A O 1
ATOM 1623 N N . LEU A 1 215 ? 4.25 -16.156 -10.938 1 98.12 215 LEU A N 1
ATOM 1624 C CA . LEU A 1 215 ? 2.885 -15.672 -10.766 1 98.12 215 LEU A CA 1
ATOM 1625 C C . LEU A 1 215 ? 2.848 -14.453 -9.844 1 98.12 215 LEU A C 1
ATOM 1627 O O . LEU A 1 215 ? 3.01 -14.586 -8.625 1 98.12 215 LEU A O 1
ATOM 1631 N N . PHE A 1 216 ? 2.609 -13.336 -10.445 1 97.44 216 PHE A N 1
ATOM 1632 C CA . PHE A 1 216 ? 2.68 -12.07 -9.734 1 97.44 216 PHE A CA 1
ATOM 1633 C C . PHE A 1 216 ? 1.281 -11.531 -9.445 1 97.44 216 PHE A C 1
ATOM 1635 O O . PHE A 1 216 ? 0.573 -11.109 -10.359 1 97.44 216 PHE A O 1
ATOM 1642 N N . ILE A 1 217 ? 0.94 -11.531 -8.156 1 97 217 ILE A N 1
ATOM 1643 C CA . ILE A 1 217 ? -0.381 -11.07 -7.75 1 97 217 ILE A CA 1
ATOM 1644 C C . ILE A 1 217 ? -0.29 -9.641 -7.234 1 97 217 ILE A C 1
ATOM 1646 O O . ILE A 1 217 ? 0.539 -9.328 -6.371 1 97 217 ILE A O 1
ATOM 1650 N N . SER A 1 218 ? -1.105 -8.781 -7.758 1 93.56 218 SER A N 1
ATOM 1651 C CA . SER A 1 218 ? -1.149 -7.387 -7.348 1 93.56 218 SER A CA 1
ATOM 1652 C C . SER A 1 218 ? -2.502 -6.758 -7.664 1 93.56 218 SER A C 1
ATOM 1654 O O . SER A 1 218 ? -3.268 -7.293 -8.469 1 93.56 218 SER A O 1
ATOM 1656 N N . HIS A 1 219 ? -2.781 -5.711 -7 1 89.75 219 HIS A N 1
ATOM 1657 C CA . HIS A 1 219 ? -3.951 -4.922 -7.363 1 89.75 219 HIS A CA 1
ATOM 1658 C C . HIS A 1 219 ? -3.555 -3.688 -8.172 1 89.75 219 HIS A C 1
ATOM 1660 O O . HIS A 1 219 ? -4.418 -2.957 -8.656 1 89.75 219 HIS A O 1
ATOM 1666 N N . ASP A 1 220 ? -2.312 -3.518 -8.359 1 86.62 220 ASP A N 1
ATOM 1667 C CA . ASP A 1 220 ? -1.8 -2.314 -9.008 1 86.62 220 ASP A CA 1
ATOM 1668 C C . ASP A 1 220 ? -1.42 -2.594 -10.461 1 86.62 220 ASP A C 1
ATOM 1670 O O . ASP A 1 220 ? -0.405 -3.24 -10.727 1 86.62 220 ASP A O 1
ATOM 1674 N N . LEU A 1 221 ? -2.137 -1.921 -11.359 1 90.12 221 LEU A N 1
ATOM 1675 C CA . LEU A 1 221 ? -1.889 -2.146 -12.781 1 90.12 221 LEU A CA 1
ATOM 1676 C C . LEU A 1 221 ? -0.582 -1.491 -13.219 1 90.12 221 LEU A C 1
ATOM 1678 O O . LEU A 1 221 ? 0.001 -1.875 -14.234 1 90.12 221 LEU A O 1
ATOM 1682 N N . GLY A 1 222 ? -0.208 -0.459 -12.5 1 85.62 222 GLY A N 1
ATOM 1683 C CA . GLY A 1 222 ? 1.08 0.136 -12.82 1 85.62 222 GLY A CA 1
ATOM 1684 C C . GLY A 1 222 ? 2.242 -0.819 -12.633 1 85.62 222 GLY A C 1
ATOM 1685 O O . GLY A 1 222 ? 3.146 -0.879 -13.469 1 85.62 222 GLY A O 1
ATOM 1686 N N . VAL A 1 223 ? 2.166 -1.52 -11.539 1 88.94 223 VAL A N 1
ATOM 1687 C CA . VAL A 1 223 ? 3.195 -2.514 -11.25 1 88.94 223 VAL A CA 1
ATOM 1688 C C . VAL A 1 223 ? 3.133 -3.639 -12.281 1 88.94 223 VAL A C 1
ATOM 1690 O O . VAL A 1 223 ? 4.16 -4.062 -12.812 1 88.94 223 VAL A O 1
ATOM 1693 N N . ILE A 1 224 ? 1.948 -4.066 -12.586 1 92.88 224 ILE A N 1
ATOM 1694 C CA . ILE A 1 224 ? 1.734 -5.145 -13.547 1 92.88 224 ILE A CA 1
ATOM 1695 C C . ILE A 1 224 ? 2.281 -4.742 -14.914 1 92.88 224 ILE A C 1
ATOM 1697 O O . ILE A 1 224 ? 2.965 -5.531 -15.57 1 92.88 224 ILE A O 1
ATOM 1701 N N . ARG A 1 225 ? 2.012 -3.592 -15.32 1 90.44 225 ARG A N 1
ATOM 1702 C CA . ARG A 1 225 ? 2.465 -3.064 -16.609 1 90.44 225 ARG A CA 1
ATOM 1703 C C . ARG A 1 225 ? 3.984 -3.123 -16.719 1 90.44 225 ARG A C 1
ATOM 1705 O O . ARG A 1 225 ? 4.52 -3.4 -17.797 1 90.44 225 ARG A O 1
ATOM 1712 N N . THR A 1 226 ? 4.602 -2.959 -15.672 1 87.25 226 THR A N 1
ATOM 1713 C CA . THR A 1 226 ? 6.055 -2.807 -15.648 1 87.25 226 THR A CA 1
ATOM 1714 C C . THR A 1 226 ? 6.738 -4.168 -15.648 1 87.25 226 THR A C 1
ATOM 1716 O O . THR A 1 226 ? 7.777 -4.344 -16.297 1 87.25 226 THR A O 1
ATOM 1719 N N . VAL A 1 227 ? 6.102 -5.172 -15.062 1 91.56 227 VAL A N 1
ATOM 1720 C CA . VAL A 1 227 ? 6.902 -6.355 -14.781 1 91.56 227 VAL A CA 1
ATOM 1721 C C . VAL A 1 227 ? 6.305 -7.57 -15.492 1 91.56 227 VAL A C 1
ATOM 1723 O O . VAL A 1 227 ? 7.004 -8.555 -15.75 1 91.56 227 VAL A O 1
ATOM 1726 N N . CYS A 1 228 ? 5.062 -7.566 -15.812 1 95.75 228 CYS A N 1
ATOM 1727 C CA . CYS A 1 228 ? 4.402 -8.797 -16.234 1 95.75 228 CYS A CA 1
ATOM 1728 C C . CYS A 1 228 ? 4.324 -8.883 -17.75 1 95.75 228 CYS A C 1
ATOM 1730 O O . CYS A 1 228 ? 4.082 -7.883 -18.422 1 95.75 228 CYS A O 1
ATOM 1732 N N . ASP A 1 229 ? 4.473 -10.109 -18.281 1 96.19 229 ASP A N 1
ATOM 1733 C CA . ASP A 1 229 ? 4.324 -10.406 -19.703 1 96.19 229 ASP A CA 1
ATOM 1734 C C . ASP A 1 229 ? 2.854 -10.594 -20.078 1 96.19 229 ASP A C 1
ATOM 1736 O O . ASP A 1 229 ? 2.404 -10.102 -21.109 1 96.19 229 ASP A O 1
ATOM 1740 N N . GLN A 1 230 ? 2.236 -11.359 -19.266 1 97.19 230 GLN A N 1
ATOM 1741 C CA . GLN A 1 230 ? 0.814 -11.656 -19.422 1 97.19 230 GLN A CA 1
ATOM 1742 C C . GLN A 1 230 ? 0.023 -11.164 -18.203 1 97.19 230 GLN A C 1
ATOM 1744 O O . GLN A 1 230 ? 0.578 -10.992 -17.125 1 97.19 230 GLN A O 1
ATOM 1749 N N . ILE A 1 231 ? -1.231 -10.891 -18.484 1 97.69 231 ILE A N 1
ATOM 1750 C CA . ILE A 1 231 ? -2.08 -10.398 -17.406 1 97.69 231 ILE A CA 1
ATOM 1751 C C . ILE A 1 231 ? -3.385 -11.188 -17.359 1 97.69 231 ILE A C 1
ATOM 1753 O O . ILE A 1 231 ? -3.936 -11.539 -18.422 1 97.69 231 ILE A O 1
ATOM 1757 N N . VAL A 1 232 ? -3.76 -11.555 -16.203 1 98.44 232 VAL A N 1
ATOM 1758 C CA . VAL A 1 232 ? -5.047 -12.172 -15.906 1 98.44 232 VAL A CA 1
ATOM 1759 C C . VAL A 1 232 ? -5.844 -11.273 -14.953 1 98.44 232 VAL A C 1
ATOM 1761 O O . VAL A 1 232 ? -5.418 -11.023 -13.828 1 98.44 232 VAL A O 1
ATOM 1764 N N . VAL A 1 233 ? -7 -10.812 -15.406 1 98 233 VAL A N 1
ATOM 1765 C CA . VAL A 1 233 ? -7.836 -9.922 -14.609 1 98 233 VAL A CA 1
ATOM 1766 C C . VAL A 1 233 ? -8.977 -10.719 -13.977 1 98 233 VAL A C 1
ATOM 1768 O O . VAL A 1 233 ? -9.75 -11.375 -14.672 1 98 233 VAL A O 1
ATOM 1771 N N . MET A 1 234 ? -9.055 -10.625 -12.68 1 97.94 234 MET A N 1
ATOM 1772 C CA . MET A 1 234 ? -10.047 -11.383 -11.922 1 97.94 234 MET A CA 1
ATOM 1773 C C . MET A 1 234 ? -11.062 -10.445 -11.273 1 97.94 234 MET A C 1
ATOM 1775 O O . MET A 1 234 ? -10.695 -9.391 -10.758 1 97.94 234 MET A O 1
ATOM 1779 N N . TYR A 1 235 ? -12.32 -10.867 -11.344 1 96.56 235 TYR A N 1
ATOM 1780 C CA . TYR A 1 235 ? -13.391 -10.172 -10.633 1 96.56 235 TYR A CA 1
ATOM 1781 C C . TYR A 1 235 ? -14.375 -11.156 -10.016 1 96.56 235 TYR A C 1
ATOM 1783 O O . TYR A 1 235 ? -14.922 -12.016 -10.711 1 96.56 235 TYR A O 1
ATOM 1791 N N . ALA A 1 236 ? -14.562 -11.07 -8.727 1 95 236 ALA A N 1
ATOM 1792 C CA . ALA A 1 236 ? -15.562 -11.828 -7.977 1 95 236 ALA A CA 1
ATOM 1793 C C . ALA A 1 236 ? -15.445 -13.32 -8.258 1 95 236 ALA A C 1
ATOM 1795 O O . ALA A 1 236 ? -16.438 -13.977 -8.57 1 95 236 ALA A O 1
ATOM 1796 N N . GLY A 1 237 ? -14.242 -13.781 -8.312 1 96.25 237 GLY A N 1
ATOM 1797 C CA . GLY A 1 237 ? -14.008 -15.211 -8.375 1 96.25 237 GLY A CA 1
ATOM 1798 C C . GLY A 1 237 ? -13.891 -15.734 -9.797 1 96.25 237 GLY A C 1
ATOM 1799 O O . GLY A 1 237 ? -13.695 -16.938 -10.008 1 96.25 237 GLY A O 1
ATOM 1800 N N . ARG A 1 238 ? -13.977 -14.859 -10.781 1 97.12 238 ARG A N 1
ATOM 1801 C CA . ARG A 1 238 ? -13.891 -15.258 -12.18 1 97.12 238 ARG A CA 1
ATOM 1802 C C . ARG A 1 238 ? -12.812 -14.461 -12.906 1 97.12 238 ARG A C 1
ATOM 1804 O O . ARG A 1 238 ? -12.469 -13.344 -12.508 1 97.12 238 ARG A O 1
ATOM 1811 N N . ILE A 1 239 ? -12.258 -15.086 -13.906 1 97.94 239 ILE A N 1
ATOM 1812 C CA . ILE A 1 239 ? -11.398 -14.344 -14.812 1 97.94 239 ILE A CA 1
ATOM 1813 C C . ILE A 1 239 ? -12.242 -13.609 -15.852 1 97.94 239 ILE A C 1
ATOM 1815 O O . ILE A 1 239 ? -13.086 -14.211 -16.516 1 97.94 239 ILE A O 1
ATOM 1819 N N . VAL A 1 240 ? -12.023 -12.305 -16.031 1 97.62 240 VAL A N 1
ATOM 1820 C CA . VAL A 1 240 ? -12.883 -11.516 -16.906 1 97.62 240 VAL A CA 1
ATOM 1821 C C . VAL A 1 240 ? -12.117 -11.102 -18.156 1 97.62 240 VAL A C 1
ATOM 1823 O O . VAL A 1 240 ? -12.711 -10.766 -19.172 1 97.62 240 VAL A O 1
ATOM 1826 N N . GLU A 1 241 ? -10.805 -11.07 -18.047 1 97.31 241 GLU A N 1
ATOM 1827 C CA . GLU A 1 241 ? -9.977 -10.703 -19.188 1 97.31 241 GLU A CA 1
ATOM 1828 C C . GLU A 1 241 ? -8.555 -11.234 -19.031 1 97.31 241 GLU A C 1
ATOM 1830 O O . GLU A 1 241 ? -8.031 -11.289 -17.922 1 97.31 241 GLU A O 1
ATOM 1835 N N . GLN A 1 242 ? -7.969 -11.664 -20.094 1 98 242 GLN A N 1
ATOM 1836 C CA . GLN A 1 242 ? -6.582 -12.109 -20.031 1 98 242 GLN A CA 1
ATOM 1837 C C . GLN A 1 242 ? -5.91 -12.016 -21.406 1 98 242 GLN A C 1
ATOM 1839 O O . GLN A 1 242 ? -6.586 -12.055 -22.438 1 98 242 GLN A O 1
ATOM 1844 N N . GLY A 1 243 ? -4.586 -11.859 -21.438 1 97.12 243 GLY A N 1
ATOM 1845 C CA . GLY A 1 243 ? -3.779 -11.727 -22.641 1 97.12 243 GLY A CA 1
ATOM 1846 C C . GLY A 1 243 ? -2.432 -11.078 -22.375 1 97.12 243 GLY A C 1
ATOM 1847 O O . GLY A 1 243 ? -1.965 -11.031 -21.234 1 97.12 243 GLY A O 1
ATOM 1848 N N . LYS A 1 244 ? -1.817 -10.75 -23.469 1 96.81 244 LYS A N 1
ATOM 1849 C CA . LYS A 1 244 ? -0.569 -10 -23.328 1 96.81 244 LYS A CA 1
ATOM 1850 C C . LYS A 1 244 ? -0.789 -8.703 -22.562 1 96.81 244 LYS A C 1
ATOM 1852 O O . LYS A 1 244 ? -1.729 -7.957 -22.859 1 96.81 244 LYS A O 1
ATOM 1857 N N . THR A 1 245 ? 0.085 -8.422 -21.625 1 96 245 THR A N 1
ATOM 1858 C CA . THR A 1 245 ? -0.078 -7.277 -20.734 1 96 245 THR A CA 1
ATOM 1859 C C . THR A 1 245 ? -0.21 -5.984 -21.531 1 96 245 THR A C 1
ATOM 1861 O O . THR A 1 245 ? -1.138 -5.203 -21.312 1 96 245 THR A O 1
ATOM 1864 N N . GLU A 1 246 ? 0.618 -5.77 -22.469 1 93.12 246 GLU A N 1
ATOM 1865 C CA . GLU A 1 246 ? 0.636 -4.543 -23.266 1 93.12 246 GLU A CA 1
ATOM 1866 C C . GLU A 1 246 ? -0.669 -4.359 -24.031 1 93.12 246 GLU A C 1
ATOM 1868 O O . GLU A 1 246 ? -1.229 -3.262 -24.062 1 93.12 246 GLU A O 1
ATOM 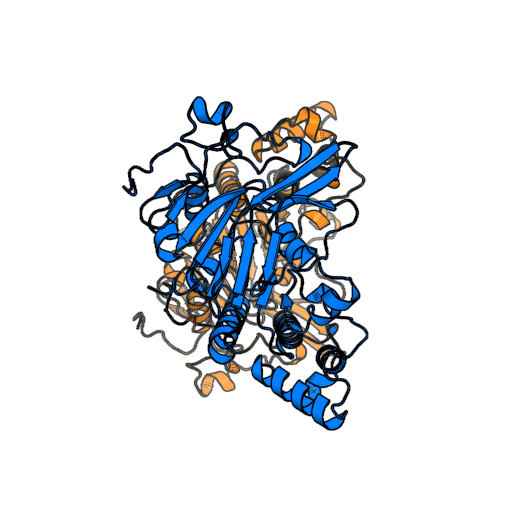1873 N N . GLU A 1 247 ? -1.154 -5.391 -24.547 1 93.69 247 GLU A N 1
ATOM 1874 C CA . GLU A 1 247 ? -2.365 -5.328 -25.375 1 93.69 247 GLU A CA 1
ATOM 1875 C C . GLU A 1 247 ? -3.598 -5.07 -24.5 1 93.69 247 GLU A C 1
ATOM 1877 O O . GLU A 1 247 ? -4.426 -4.219 -24.828 1 93.69 247 GLU A O 1
ATOM 1882 N N . VAL A 1 248 ? -3.68 -5.789 -23.406 1 94.56 248 VAL A N 1
ATOM 1883 C CA . VAL A 1 248 ? -4.836 -5.672 -22.516 1 94.56 248 VAL A CA 1
ATOM 1884 C C . VAL A 1 248 ? -4.895 -4.266 -21.938 1 94.56 248 VAL A C 1
ATOM 1886 O O . VAL A 1 248 ? -5.973 -3.676 -21.828 1 94.56 248 VAL A O 1
ATOM 1889 N N . LEU A 1 249 ? -3.75 -3.691 -21.594 1 92.19 249 LEU A N 1
ATOM 1890 C CA . LEU A 1 249 ? -3.723 -2.389 -20.938 1 92.19 249 LEU A CA 1
ATOM 1891 C C . LEU A 1 249 ? -3.877 -1.265 -21.969 1 92.19 249 LEU A C 1
ATOM 1893 O O . LEU A 1 249 ? -4.375 -0.186 -21.641 1 92.19 249 LEU A O 1
ATOM 1897 N N . LYS A 1 250 ? -3.498 -1.49 -23.141 1 91 250 LYS A N 1
ATOM 1898 C CA . LYS A 1 250 ? -3.654 -0.491 -24.203 1 91 250 LYS A CA 1
ATOM 1899 C C . LYS A 1 250 ? -5.105 -0.408 -24.672 1 91 250 LYS A C 1
ATOM 1901 O O . LYS A 1 250 ? -5.625 0.685 -24.906 1 91 250 LYS A O 1
ATOM 1906 N N . THR A 1 251 ? -5.711 -1.552 -24.844 1 91.62 251 THR A N 1
ATOM 1907 C CA . THR A 1 251 ? -7.09 -1.611 -25.312 1 91.62 251 THR A CA 1
ATOM 1908 C C . THR A 1 251 ? -7.91 -2.586 -24.469 1 91.62 251 THR A C 1
ATOM 1910 O O . THR A 1 251 ? -8.32 -3.643 -24.969 1 91.62 251 THR A O 1
ATOM 1913 N N . PRO A 1 252 ? -8.258 -2.168 -23.25 1 93.5 252 PRO A N 1
ATOM 1914 C CA . PRO A 1 252 ? -9.031 -3.07 -22.406 1 93.5 252 PRO A CA 1
ATOM 1915 C C . PRO A 1 252 ? -10.391 -3.424 -23 1 93.5 252 PRO A C 1
ATOM 1917 O O . PRO A 1 252 ? -11.102 -2.541 -23.484 1 93.5 252 PRO A O 1
ATOM 1920 N N . GLY A 1 253 ? -10.68 -4.699 -22.969 1 93.19 253 GLY A N 1
ATOM 1921 C CA . GLY A 1 253 ? -11.938 -5.172 -23.516 1 93.19 253 GLY A CA 1
ATOM 1922 C C . GLY A 1 253 ? -13.07 -5.18 -22.516 1 93.19 253 GLY A C 1
ATOM 1923 O O . GLY A 1 253 ? -14.211 -4.867 -22.859 1 93.19 253 GLY A O 1
ATOM 1924 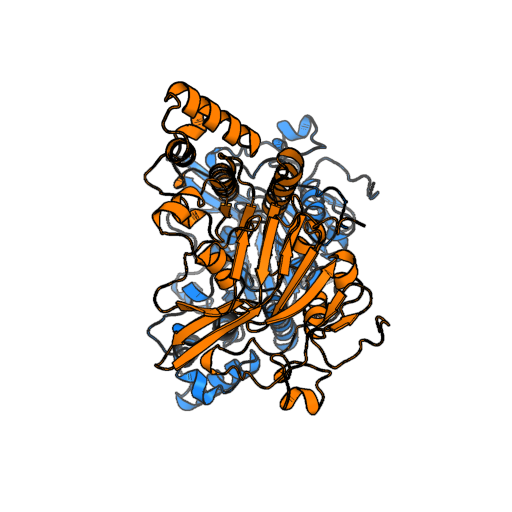N N . HIS A 1 254 ? -12.797 -5.531 -21.297 1 95.62 254 HIS A N 1
ATOM 1925 C CA . HIS A 1 254 ? -13.828 -5.602 -20.281 1 95.62 254 HIS A CA 1
ATOM 1926 C C . HIS A 1 254 ? -13.992 -4.262 -19.562 1 95.62 254 HIS A C 1
ATOM 1928 O O . HIS A 1 254 ? -13 -3.611 -19.219 1 95.62 254 HIS A O 1
ATOM 1934 N N . PRO A 1 255 ? -15.242 -3.846 -19.297 1 95.12 255 PRO A N 1
ATOM 1935 C CA . PRO A 1 255 ? -15.477 -2.578 -18.594 1 95.12 255 PRO A CA 1
ATOM 1936 C C . PRO A 1 255 ? -14.766 -2.508 -17.25 1 95.12 255 PRO A C 1
ATOM 1938 O O . PRO A 1 255 ? -14.297 -1.438 -16.844 1 95.12 255 PRO A O 1
ATOM 1941 N N . TYR A 1 256 ? -14.711 -3.629 -16.625 1 94.81 256 TYR A N 1
ATOM 1942 C CA . TYR A 1 256 ? -13.992 -3.664 -15.352 1 94.81 256 TYR A CA 1
ATOM 1943 C C . TYR A 1 256 ? -12.523 -3.307 -15.539 1 94.81 256 TYR A C 1
ATOM 1945 O O . TYR A 1 256 ? -11.977 -2.504 -14.781 1 94.81 256 TYR A O 1
ATOM 1953 N N . THR A 1 257 ? -11.875 -3.92 -16.469 1 94.88 257 THR A N 1
ATOM 1954 C CA . THR A 1 257 ? -10.477 -3.643 -16.75 1 94.88 257 THR A CA 1
ATOM 1955 C C . THR A 1 257 ? -10.273 -2.172 -17.109 1 94.88 257 THR A C 1
ATOM 1957 O O . THR A 1 257 ? -9.336 -1.536 -16.625 1 94.88 257 THR A O 1
ATOM 1960 N N . ARG A 1 258 ? -11.133 -1.66 -17.844 1 92.44 258 ARG A N 1
ATOM 1961 C CA . ARG A 1 258 ? -11.094 -0.242 -18.172 1 92.44 258 ARG A CA 1
ATOM 1962 C C . ARG A 1 258 ? -11.203 0.625 -16.922 1 92.44 258 ARG A C 1
ATOM 1964 O O . ARG A 1 258 ? -10.508 1.63 -16.797 1 92.44 258 ARG A O 1
ATOM 1971 N N . GLY A 1 259 ? -12.148 0.253 -16.141 1 91.44 259 GLY A N 1
ATOM 1972 C CA . GLY A 1 259 ? -12.32 0.978 -14.883 1 91.44 259 GLY A CA 1
ATOM 1973 C C . GLY A 1 259 ? -11.086 0.945 -14.008 1 91.44 259 GLY A C 1
ATOM 1974 O O . GLY A 1 259 ? -10.711 1.961 -13.414 1 91.44 259 GLY A O 1
ATOM 1975 N N . LEU A 1 260 ? -10.438 -0.25 -13.898 1 91.94 260 LEU A N 1
ATOM 1976 C CA . LEU A 1 260 ? -9.219 -0.377 -13.109 1 91.94 260 LEU A CA 1
ATOM 1977 C C . LEU A 1 260 ? -8.141 0.57 -13.625 1 91.94 260 LEU A C 1
ATOM 1979 O O . LEU A 1 260 ? -7.477 1.248 -12.836 1 91.94 260 LEU A O 1
ATOM 1983 N N . LEU A 1 261 ? -7.977 0.625 -14.891 1 89.88 261 LEU A N 1
ATOM 1984 C CA . LEU A 1 261 ? -6.961 1.462 -15.531 1 89.88 261 LEU A CA 1
ATOM 1985 C C . LEU A 1 261 ? -7.23 2.939 -15.258 1 89.88 261 LEU A C 1
ATOM 1987 O O . LEU A 1 261 ? -6.301 3.701 -14.984 1 89.88 261 LEU A O 1
ATOM 1991 N N . SER A 1 262 ? -8.461 3.283 -15.281 1 87.81 262 SER A N 1
ATOM 1992 C CA . SER A 1 262 ? -8.852 4.676 -15.094 1 87.81 262 SER A CA 1
ATOM 1993 C C . SER A 1 262 ? -8.68 5.105 -13.641 1 87.81 262 SER A C 1
ATOM 1995 O O . SER A 1 262 ? -8.688 6.301 -13.344 1 87.81 262 SER A O 1
ATOM 1997 N N . SER A 1 263 ? -8.57 4.16 -12.805 1 86.5 263 SER A N 1
ATOM 1998 C CA . SER A 1 263 ? -8.5 4.461 -11.383 1 86.5 263 SER A CA 1
ATOM 1999 C C . SER A 1 263 ? -7.059 4.66 -10.922 1 86.5 263 SER A C 1
ATOM 2001 O O . SER A 1 263 ? -6.812 5.031 -9.773 1 86.5 263 SER A O 1
ATOM 2003 N N . ILE A 1 264 ? -6.121 4.461 -11.695 1 82.44 264 ILE A N 1
ATOM 2004 C CA . ILE A 1 264 ? -4.715 4.559 -11.305 1 82.44 264 ILE A CA 1
ATOM 2005 C C . ILE A 1 264 ? -4.348 6.023 -11.078 1 82.44 264 ILE A C 1
ATOM 2007 O O . ILE A 1 264 ? -4.441 6.844 -11.992 1 82.44 264 ILE A O 1
ATOM 2011 N N . ALA A 1 265 ? -3.926 6.207 -9.82 1 72.5 265 ALA A N 1
ATOM 2012 C CA . ALA A 1 265 ? -3.455 7.547 -9.469 1 72.5 265 ALA A CA 1
ATOM 2013 C C . ALA A 1 265 ? -2.135 7.859 -10.164 1 72.5 265 ALA A C 1
ATOM 2015 O O . ALA A 1 265 ? -1.303 6.973 -10.367 1 72.5 265 ALA A O 1
ATOM 2016 N N . GLY A 1 266 ? -1.843 9.086 -10.648 1 61.97 266 GLY A N 1
ATOM 2017 C CA . GLY A 1 266 ? -0.61 9.508 -11.289 1 61.97 266 GLY A CA 1
ATOM 2018 C C . GLY A 1 266 ? -0.674 9.453 -12.805 1 61.97 266 GLY A C 1
ATOM 2019 O O . GLY A 1 266 ? 0.133 10.078 -13.492 1 61.97 266 GLY A O 1
ATOM 2020 N N . ALA A 1 267 ? -1.638 8.484 -13.133 1 62.84 267 ALA A N 1
ATOM 2021 C CA . ALA A 1 267 ? -1.842 8.453 -14.578 1 62.84 267 ALA A CA 1
ATOM 2022 C C . ALA A 1 267 ? -2.6 9.695 -15.047 1 62.84 267 ALA A C 1
ATOM 2024 O O . ALA A 1 267 ? -2.566 10.031 -16.234 1 62.84 267 ALA A O 1
ATOM 2025 N N . LYS A 1 268 ? -3.184 10.383 -14.055 1 66.12 268 LYS A N 1
ATOM 2026 C CA . LYS A 1 268 ? -3.996 11.547 -14.375 1 66.12 268 LYS A CA 1
ATOM 2027 C C . LYS A 1 268 ? -3.314 12.836 -13.922 1 66.12 268 LYS A C 1
ATOM 2029 O O . LYS A 1 268 ? -2.5 12.82 -13 1 66.12 268 LYS A O 1
ATOM 2034 N N . ASN A 1 269 ? -3.553 13.898 -14.719 1 65.31 269 ASN A N 1
ATOM 2035 C CA . ASN A 1 269 ? -3.037 15.211 -14.352 1 65.31 269 ASN A CA 1
ATOM 2036 C C . ASN A 1 269 ? -3.9 15.875 -13.281 1 65.31 269 ASN A C 1
ATOM 2038 O O . ASN A 1 269 ? -5.07 15.531 -13.125 1 65.31 269 ASN A O 1
ATOM 2042 N N . LYS A 1 270 ? -3.211 16.719 -12.594 1 64.25 270 LYS A N 1
ATOM 2043 C CA . LYS A 1 270 ? -3.941 17.516 -11.602 1 64.25 270 LYS A CA 1
ATOM 2044 C C . LYS A 1 270 ? -5.133 18.219 -12.234 1 64.25 270 LYS A C 1
ATOM 2046 O O . LYS A 1 270 ? -5.004 18.828 -13.297 1 64.25 270 LYS A O 1
ATOM 2051 N N . GLY A 1 271 ? -6.223 18.188 -11.586 1 65.62 271 GLY A N 1
ATOM 2052 C CA . GLY A 1 271 ? -7.41 18.844 -12.102 1 65.62 271 GLY A CA 1
ATOM 2053 C C . GLY A 1 271 ? -8.336 17.922 -12.852 1 65.62 271 GLY A C 1
ATOM 2054 O O . GLY A 1 271 ? -9.523 18.219 -13.031 1 65.62 271 GLY A O 1
ATOM 2055 N N . GLU A 1 272 ? -7.672 16.828 -13.305 1 72.31 272 GLU A N 1
ATOM 2056 C CA . GLU A 1 272 ? -8.539 15.836 -13.938 1 72.31 272 GLU A CA 1
ATOM 2057 C C . GLU A 1 272 ? -9.328 15.039 -12.898 1 72.31 272 GLU A C 1
ATOM 2059 O O . GLU A 1 272 ? -8.812 14.742 -11.82 1 72.31 272 GLU A O 1
ATOM 2064 N N . GLU A 1 273 ? -10.523 14.945 -13.203 1 72.69 273 GLU A N 1
ATOM 2065 C CA . GLU A 1 273 ? -11.383 14.203 -12.281 1 72.69 273 GLU A CA 1
ATOM 2066 C C . GLU A 1 273 ? -10.906 12.766 -12.117 1 72.69 273 GLU A C 1
ATOM 2068 O O . GLU A 1 273 ? -10.602 12.086 -13.102 1 72.69 273 GLU A O 1
ATOM 2073 N N . LEU A 1 274 ? -10.641 12.469 -10.914 1 73.38 274 LEU A N 1
ATOM 2074 C CA . LEU A 1 274 ? -10.266 11.094 -10.617 1 73.38 274 LEU A CA 1
ATOM 2075 C C . LEU A 1 274 ? -11.453 10.156 -10.797 1 73.38 274 LEU A C 1
ATOM 2077 O O . LEU A 1 274 ? -12.531 10.383 -10.234 1 73.38 274 LEU A O 1
ATOM 2081 N N . TYR A 1 275 ? -11.312 9.258 -11.742 1 77.12 275 TYR A N 1
ATOM 2082 C CA . TYR A 1 275 ? -12.352 8.25 -11.938 1 77.12 275 TYR A CA 1
ATOM 2083 C C . TYR A 1 275 ? -12.172 7.09 -10.969 1 77.12 275 TYR A C 1
ATOM 2085 O O . TYR A 1 275 ? -11.047 6.66 -10.711 1 77.12 275 TYR A O 1
ATOM 2093 N N . SER A 1 276 ? -13.258 6.742 -10.391 1 80.75 276 SER A N 1
ATOM 2094 C CA . SER A 1 276 ? -13.281 5.531 -9.578 1 80.75 276 SER A CA 1
ATOM 2095 C C . SER A 1 276 ? -14.484 4.656 -9.922 1 80.75 276 SER A C 1
ATOM 2097 O O . SER A 1 276 ? -15.562 5.168 -10.227 1 80.75 276 SER A O 1
ATOM 2099 N N . ILE A 1 277 ? -14.203 3.361 -10.008 1 85.81 277 ILE A N 1
ATOM 2100 C CA . ILE A 1 277 ? -15.305 2.424 -10.195 1 85.81 277 ILE A CA 1
ATOM 2101 C C . ILE A 1 277 ? -16.281 2.529 -9.016 1 85.81 277 ILE A C 1
ATOM 2103 O O . ILE A 1 277 ? -15.883 2.33 -7.863 1 85.81 277 ILE A O 1
ATOM 2107 N N . PRO A 1 278 ? -17.469 2.842 -9.352 1 84.25 278 PRO A N 1
ATOM 2108 C CA . PRO A 1 278 ? -18.422 2.955 -8.242 1 84.25 278 PRO A CA 1
ATOM 2109 C C . PRO A 1 278 ? -18.703 1.613 -7.57 1 84.25 278 PRO A C 1
ATOM 2111 O O . PRO A 1 278 ? -18.547 0.562 -8.203 1 84.25 278 PRO A O 1
ATOM 2114 N N . GLY A 1 279 ? -19.094 1.717 -6.332 1 83.94 279 GLY A N 1
ATOM 2115 C CA . GLY A 1 279 ? -19.5 0.526 -5.602 1 83.94 279 GLY A CA 1
ATOM 2116 C C . GLY A 1 279 ? -18.312 -0.287 -5.09 1 83.94 279 GLY A C 1
ATOM 2117 O O . GLY A 1 279 ? -17.234 0.252 -4.871 1 83.94 279 GLY A O 1
ATOM 2118 N N . TYR A 1 280 ? -18.656 -1.571 -4.711 1 83.88 280 TYR A N 1
ATOM 2119 C CA . TYR A 1 280 ? -17.656 -2.486 -4.172 1 83.88 280 TYR A CA 1
ATOM 2120 C C . TYR A 1 280 ? -17.922 -3.916 -4.629 1 83.88 280 TYR A C 1
ATOM 2122 O O . TYR A 1 280 ? -19 -4.223 -5.129 1 83.88 280 TYR A O 1
ATOM 2130 N N . VAL A 1 281 ? -16.891 -4.695 -4.504 1 87.5 281 VAL A N 1
ATOM 2131 C CA . VAL A 1 281 ? -17.031 -6.109 -4.832 1 87.5 281 VAL A CA 1
ATOM 2132 C C . VAL A 1 281 ? -18 -6.77 -3.863 1 87.5 281 VAL A C 1
ATOM 2134 O O . VAL A 1 281 ? -17.844 -6.66 -2.645 1 87.5 281 VAL A O 1
ATOM 2137 N N . GLU A 1 282 ? -18.938 -7.469 -4.426 1 86.19 282 GLU A N 1
ATOM 2138 C CA . GLU A 1 282 ? -19.953 -8.109 -3.596 1 86.19 282 GLU A CA 1
ATOM 2139 C C . GLU A 1 282 ? -19.344 -9.188 -2.705 1 86.19 282 GLU A C 1
ATOM 2141 O O . GLU A 1 282 ? -18.5 -9.953 -3.15 1 86.19 282 GLU A O 1
ATOM 2146 N N . PRO A 1 283 ? -19.828 -9.227 -1.459 1 83.75 283 PRO A N 1
ATOM 2147 C CA . PRO A 1 283 ? -19.406 -10.328 -0.595 1 83.75 283 PRO A CA 1
ATOM 2148 C C . PRO A 1 283 ? -19.797 -11.695 -1.147 1 83.75 283 PRO A C 1
ATOM 2150 O O . PRO A 1 283 ? -20.734 -11.797 -1.939 1 83.75 283 PRO A O 1
ATOM 2153 N N . LEU A 1 284 ? -19.078 -12.656 -0.67 1 87 284 LEU A N 1
ATOM 2154 C CA . LEU A 1 284 ? -19.219 -14.008 -1.192 1 87 284 LEU A CA 1
ATOM 2155 C C . LEU A 1 284 ? -20.672 -14.477 -1.096 1 87 284 LEU A C 1
ATOM 2157 O O . LEU A 1 284 ? -21.203 -15.055 -2.047 1 87 284 LEU A O 1
ATOM 2161 N N . GLU A 1 285 ? -21.344 -14.164 -0.016 1 83.94 285 GLU A N 1
ATOM 2162 C CA . GLU A 1 285 ? -22.688 -14.664 0.273 1 83.94 285 GLU A CA 1
ATOM 2163 C C . GLU A 1 285 ? -23.719 -14.016 -0.643 1 83.94 285 GLU A C 1
ATOM 2165 O O . GLU A 1 285 ? -24.828 -14.547 -0.805 1 83.94 285 GLU A O 1
ATOM 2170 N N . LYS A 1 286 ? -23.375 -12.984 -1.257 1 84.12 286 LYS A N 1
ATOM 2171 C CA . LYS A 1 286 ? -24.344 -12.227 -2.055 1 84.12 286 LYS A CA 1
ATOM 2172 C C . LYS A 1 286 ? -24.094 -12.422 -3.547 1 84.12 286 LYS A C 1
ATOM 2174 O O . LYS A 1 286 ? -24.812 -11.875 -4.379 1 84.12 286 LYS A O 1
ATOM 2179 N N . ARG A 1 287 ? -23.094 -13.18 -3.887 1 87.69 2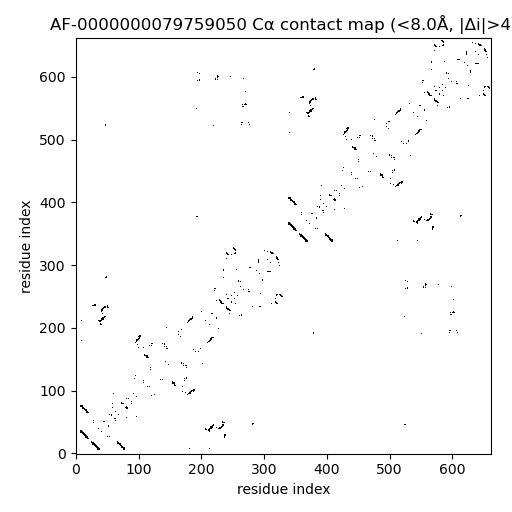87 ARG A N 1
ATOM 2180 C CA . ARG A 1 287 ? -22.734 -13.375 -5.289 1 87.69 287 ARG A CA 1
ATOM 2181 C C . ARG A 1 287 ? -23.703 -14.352 -5.965 1 87.69 287 ARG A C 1
ATOM 2183 O O . ARG A 1 287 ? -24.047 -15.383 -5.391 1 87.69 287 ARG A O 1
ATOM 2190 N N . GLU A 1 288 ? -24.141 -13.938 -7.137 1 87.38 288 GLU A N 1
ATOM 2191 C CA . GLU A 1 288 ? -24.984 -14.805 -7.957 1 87.38 288 GLU A CA 1
ATOM 2192 C C . GLU A 1 288 ? -24.188 -15.422 -9.102 1 87.38 288 GLU A C 1
ATOM 2194 O O . GLU A 1 288 ? -23.391 -14.75 -9.742 1 87.38 288 GLU A O 1
ATOM 2199 N N . GLU A 1 289 ? -24.438 -16.688 -9.391 1 85.62 289 GLU A N 1
ATOM 2200 C CA . GLU A 1 289 ? -23.609 -17.422 -10.352 1 85.62 289 GLU A CA 1
ATOM 2201 C C . GLU A 1 289 ? -24.188 -17.281 -11.766 1 85.62 289 GLU A C 1
ATOM 2203 O O . GLU A 1 289 ? -23.469 -17.516 -12.75 1 85.62 289 GLU A O 1
ATOM 2208 N N . ASN A 1 290 ? -25.391 -16.922 -11.93 1 89.12 290 ASN A N 1
ATOM 2209 C CA . ASN A 1 290 ? -26.047 -17.016 -13.227 1 89.12 290 ASN A CA 1
ATOM 2210 C C . ASN A 1 290 ? -26.062 -15.68 -13.961 1 89.12 290 ASN A C 1
ATOM 2212 O O . ASN A 1 290 ? -26.812 -15.5 -14.922 1 89.12 290 ASN A O 1
ATOM 2216 N N . ARG A 1 291 ? -25.281 -14.781 -13.523 1 93.62 291 ARG A N 1
ATOM 2217 C CA . ARG A 1 291 ? -25.219 -13.492 -14.203 1 93.62 291 ARG A CA 1
ATOM 2218 C C . ARG A 1 291 ? -23.781 -12.953 -14.211 1 93.62 291 ARG A C 1
ATOM 2220 O O . ARG A 1 291 ? -22.891 -13.523 -13.594 1 93.62 291 ARG A O 1
ATOM 2227 N N . CYS A 1 292 ? -23.688 -11.914 -15.039 1 95.62 292 CYS A N 1
ATOM 2228 C CA . CYS A 1 292 ? -22.391 -11.234 -15.023 1 95.62 292 CYS A CA 1
ATOM 2229 C C . CYS A 1 292 ? -22.062 -10.711 -13.633 1 95.62 292 CYS A C 1
ATOM 2231 O O . CYS A 1 292 ? -22.859 -9.961 -13.047 1 95.62 292 CYS A O 1
ATOM 2233 N N . PRO A 1 293 ? -20.938 -11.102 -13.117 1 94.62 293 PRO A N 1
ATOM 2234 C CA . PRO A 1 293 ? -20.609 -10.672 -11.758 1 94.62 293 PRO A CA 1
ATOM 2235 C C . PRO A 1 293 ? -20.453 -9.156 -11.633 1 94.62 293 PRO A C 1
ATOM 2237 O O . PRO A 1 293 ? -20.625 -8.602 -10.547 1 94.62 293 PRO A O 1
ATOM 2240 N N . PHE A 1 294 ? -20.125 -8.492 -12.703 1 95.94 294 PHE A N 1
ATOM 2241 C CA . PHE A 1 294 ? -19.812 -7.07 -12.664 1 95.94 294 PHE A CA 1
ATOM 2242 C C . PHE A 1 294 ? -21.031 -6.238 -13.039 1 95.94 294 PHE A C 1
ATOM 2244 O O . PHE A 1 294 ? -20.953 -5.008 -13.086 1 95.94 294 PHE A O 1
ATOM 2251 N N . VAL A 1 295 ? -22.156 -6.758 -13.195 1 95.56 295 VAL A N 1
ATOM 2252 C CA . VAL A 1 295 ? -23.328 -6.137 -13.812 1 95.56 295 VAL A CA 1
ATOM 2253 C C . VAL A 1 295 ? -23.797 -4.953 -12.969 1 95.56 295 VAL A C 1
ATOM 2255 O O . VAL A 1 295 ? -24.219 -3.926 -13.5 1 95.56 295 VAL A O 1
ATOM 2258 N N . LYS A 1 296 ? -23.688 -4.969 -11.734 1 93.12 296 LYS A N 1
ATOM 2259 C CA . LYS A 1 296 ? -24.203 -3.93 -10.844 1 93.12 296 LYS A CA 1
ATOM 2260 C C . LYS A 1 296 ? -23.328 -2.682 -10.891 1 93.12 296 LYS A C 1
ATOM 2262 O O . LYS A 1 296 ? -23.766 -1.597 -10.5 1 93.12 296 LYS A O 1
ATOM 2267 N N . ARG A 1 297 ? -22.141 -2.91 -11.32 1 93.5 297 ARG A N 1
ATOM 2268 C CA . ARG A 1 297 ? -21.188 -1.808 -11.32 1 93.5 297 ARG A CA 1
ATOM 2269 C C . ARG A 1 297 ? -20.844 -1.376 -12.742 1 93.5 297 ARG A C 1
ATOM 2271 O O . ARG A 1 297 ? -20.094 -0.424 -12.938 1 93.5 297 ARG A O 1
ATOM 2278 N N . CYS A 1 298 ? -21.406 -2.039 -13.711 1 95.31 298 CYS A N 1
ATOM 2279 C CA . CYS A 1 298 ? -21.031 -1.85 -15.109 1 95.31 298 CYS A CA 1
ATOM 2280 C C . CYS A 1 298 ? -21.859 -0.739 -15.75 1 95.31 298 CYS A C 1
ATOM 2282 O O . CYS A 1 298 ? -23.078 -0.829 -15.812 1 95.31 298 CYS A O 1
ATOM 2284 N N . GLU A 1 299 ? -21.141 0.203 -16.312 1 91.56 299 GLU A N 1
ATOM 2285 C CA . GLU A 1 299 ? -21.828 1.307 -16.984 1 91.56 299 GLU A CA 1
ATOM 2286 C C . GLU A 1 299 ? -22.375 0.869 -18.328 1 91.56 299 GLU A C 1
ATOM 2288 O O . GLU A 1 299 ? -23.219 1.561 -18.922 1 91.56 299 GLU A O 1
ATOM 2293 N N . ARG A 1 300 ? -21.984 -0.234 -18.781 1 92.5 300 ARG A N 1
ATOM 2294 C CA . ARG A 1 300 ? -22.391 -0.721 -20.094 1 92.5 300 ARG A CA 1
ATOM 2295 C C . ARG A 1 300 ? -23.266 -1.957 -19.969 1 92.5 300 ARG A C 1
ATOM 2297 O O . ARG A 1 300 ? -23.375 -2.748 -20.906 1 92.5 300 ARG A O 1
ATOM 2304 N N . ALA A 1 301 ? -23.734 -2.113 -18.812 1 94.81 301 ALA A N 1
ATOM 2305 C CA . ALA A 1 301 ? -24.531 -3.309 -18.547 1 94.81 301 ALA A CA 1
ATOM 2306 C C . ALA A 1 301 ? -25.734 -3.373 -19.484 1 94.81 301 ALA A C 1
ATOM 2308 O O . ALA A 1 301 ? -26.375 -2.354 -19.75 1 94.81 301 ALA A O 1
ATOM 2309 N N . GLN A 1 302 ? -26.016 -4.531 -20.016 1 94.19 302 GLN A N 1
ATOM 2310 C CA . GLN A 1 302 ? -27.188 -4.828 -20.828 1 94.19 302 GLN A CA 1
ATOM 2311 C C . GLN A 1 302 ? -28.109 -5.816 -20.125 1 94.19 302 GLN A C 1
ATOM 2313 O O . GLN A 1 302 ? -27.75 -6.406 -19.109 1 94.19 302 GLN A O 1
ATOM 2318 N N . GLU A 1 303 ? -29.312 -6 -20.641 1 94.88 303 GLU A N 1
ATOM 2319 C CA . GLU A 1 303 ? -30.297 -6.875 -20.016 1 94.88 303 GLU A CA 1
ATOM 2320 C C . GLU A 1 303 ? -29.766 -8.305 -19.906 1 94.88 303 GLU A C 1
ATOM 2322 O O . GLU A 1 303 ? -29.984 -8.977 -18.891 1 94.88 303 GLU A O 1
ATOM 2327 N N . VAL A 1 304 ? -29.078 -8.727 -20.906 1 95.25 304 VAL A N 1
ATOM 2328 C CA . VAL A 1 304 ? -28.562 -10.094 -20.953 1 95.25 304 VAL A CA 1
ATOM 2329 C C . VAL A 1 304 ? -27.562 -10.312 -19.812 1 95.25 304 VAL A C 1
ATOM 2331 O O . VAL A 1 304 ? -27.453 -11.422 -19.281 1 95.25 304 VAL A O 1
ATOM 2334 N N . CYS A 1 305 ? -26.906 -9.281 -19.391 1 95.94 305 CYS A N 1
ATOM 2335 C CA . CYS A 1 305 ? -25.891 -9.375 -18.344 1 95.94 305 CYS A CA 1
ATOM 2336 C C . CYS A 1 305 ? -26.531 -9.75 -17 1 95.94 305 CYS A C 1
ATOM 2338 O O . CYS A 1 305 ? -25.844 -10.273 -16.125 1 95.94 305 CYS A O 1
ATOM 2340 N N . HIS A 1 306 ? -27.828 -9.469 -16.875 1 94.94 306 HIS A N 1
ATOM 2341 C CA . HIS A 1 306 ? -28.531 -9.695 -15.617 1 94.94 306 HIS A CA 1
ATOM 2342 C C . HIS A 1 306 ? -29.031 -11.133 -15.523 1 94.94 306 HIS A C 1
ATOM 2344 O O . HIS A 1 306 ? -29.406 -11.594 -14.438 1 94.94 306 HIS A O 1
ATOM 2350 N N . ILE A 1 307 ? -29.016 -11.82 -16.641 1 93.88 307 ILE A N 1
ATOM 2351 C CA . ILE A 1 307 ? -29.688 -13.109 -16.609 1 93.88 307 ILE A CA 1
ATOM 2352 C C . ILE A 1 307 ? -28.703 -14.219 -16.984 1 93.88 307 ILE A C 1
ATOM 2354 O O . ILE A 1 307 ? -28.953 -15.391 -16.703 1 93.88 307 ILE A O 1
ATOM 2358 N N . THR A 1 308 ? -27.656 -13.844 -17.641 1 94.25 308 THR A N 1
ATOM 2359 C CA . THR A 1 308 ? -26.688 -14.852 -18.078 1 94.25 308 THR A CA 1
ATOM 2360 C C . THR A 1 308 ? -25.266 -14.367 -17.875 1 94.25 308 THR A C 1
ATOM 2362 O O . THR A 1 308 ? -24.953 -13.195 -18.094 1 94.25 308 THR A O 1
ATOM 2365 N N . CYS A 1 309 ? -24.406 -15.32 -17.484 1 94.56 309 CYS A N 1
ATOM 2366 C CA . CYS A 1 309 ? -22.984 -15.016 -17.406 1 94.56 309 CYS A CA 1
ATOM 2367 C C . CYS A 1 309 ? -22.312 -15.195 -18.75 1 94.56 309 CYS A C 1
ATOM 2369 O O . CYS A 1 309 ? -22.453 -16.25 -19.375 1 94.56 309 CYS A O 1
ATOM 2371 N N . PRO A 1 310 ? -21.609 -14.211 -19.234 1 94.56 310 PRO A N 1
ATOM 2372 C CA . PRO A 1 310 ? -20.953 -14.352 -20.531 1 94.56 310 PRO A CA 1
ATOM 2373 C C . PRO A 1 310 ? -19.859 -15.422 -20.516 1 94.56 310 PRO A C 1
ATOM 2375 O O . PRO A 1 310 ? -19.203 -15.617 -19.5 1 94.56 310 PRO A O 1
ATOM 2378 N N . ASP A 1 311 ? -19.656 -16.062 -21.656 1 93.38 311 ASP A N 1
ATOM 2379 C CA . ASP A 1 311 ? -18.531 -16.984 -21.844 1 93.38 311 ASP A CA 1
ATOM 2380 C C . ASP A 1 311 ? -17.25 -16.219 -22.219 1 93.38 311 ASP A C 1
ATOM 2382 O O . ASP A 1 311 ? -17.328 -15.078 -22.672 1 93.38 311 ASP A O 1
ATOM 2386 N N . MET A 1 312 ? -16.141 -16.891 -21.922 1 94.81 312 MET A N 1
ATOM 2387 C CA . MET A 1 312 ? -14.875 -16.312 -22.359 1 94.81 312 MET A CA 1
ATOM 2388 C C . MET A 1 312 ? -14.742 -16.375 -23.875 1 94.81 312 MET A C 1
ATOM 2390 O O . MET A 1 312 ? -14.922 -17.422 -24.484 1 94.81 312 MET A O 1
ATOM 2394 N N . LYS A 1 313 ? -14.484 -15.273 -24.531 1 93.31 313 LYS A N 1
ATOM 2395 C CA . LYS A 1 313 ? -14.312 -15.195 -25.984 1 93.31 313 LYS A CA 1
ATOM 2396 C C . LYS A 1 313 ? -12.938 -14.656 -26.344 1 93.31 313 LYS A C 1
ATOM 2398 O O . LYS A 1 313 ? -12.383 -13.82 -25.625 1 93.31 313 LYS A O 1
ATOM 2403 N N . GLU A 1 314 ? -12.461 -15.156 -27.375 1 91.31 314 GLU A N 1
ATOM 2404 C CA . GLU A 1 314 ? -11.18 -14.656 -27.875 1 91.31 314 GLU A CA 1
ATOM 2405 C C . GLU A 1 314 ? -11.383 -13.492 -28.844 1 91.31 314 GLU A C 1
ATOM 2407 O O . GLU A 1 314 ? -12.133 -13.609 -29.812 1 91.31 314 GLU A O 1
ATOM 2412 N N . ILE A 1 315 ? -10.82 -12.344 -28.516 1 84.88 315 ILE A N 1
ATOM 2413 C CA . ILE A 1 315 ? -10.898 -11.148 -29.344 1 84.88 315 ILE A CA 1
ATOM 2414 C C . ILE A 1 315 ? -9.492 -10.609 -29.609 1 84.88 315 ILE A C 1
ATOM 2416 O O . ILE A 1 315 ? -8.867 -10.047 -28.703 1 84.88 315 ILE A O 1
ATOM 2420 N N . GLN A 1 316 ? -8.945 -10.664 -30.812 1 82.31 316 GLN A N 1
ATOM 2421 C CA . GLN A 1 316 ? -7.66 -10.109 -31.219 1 82.31 316 GLN A CA 1
ATOM 2422 C C . GLN A 1 316 ? -6.543 -10.57 -30.281 1 82.31 316 GLN A C 1
ATOM 2424 O O . GLN A 1 316 ? -5.777 -9.75 -29.766 1 82.31 316 GLN A O 1
ATOM 2429 N N . GLY A 1 317 ? -6.504 -11.828 -30 1 83.81 317 GLY A N 1
ATOM 2430 C CA . GLY A 1 317 ? -5.418 -12.406 -29.219 1 83.81 317 GLY A CA 1
ATOM 2431 C C . GLY A 1 317 ? -5.621 -12.273 -27.734 1 83.81 317 GLY A C 1
ATOM 2432 O O . GLY A 1 317 ? -4.758 -12.664 -26.938 1 83.81 317 GLY A O 1
ATOM 2433 N N . ARG A 1 318 ? -6.727 -11.664 -27.344 1 91.06 318 ARG A N 1
ATOM 2434 C CA . ARG A 1 318 ? -7.082 -11.562 -25.938 1 91.06 318 ARG A CA 1
ATOM 2435 C C . ARG A 1 318 ? -8.383 -12.305 -25.641 1 91.06 318 ARG A C 1
ATOM 2437 O O . ARG A 1 318 ? -9.156 -12.594 -26.562 1 91.06 318 ARG A O 1
ATOM 2444 N N . LYS A 1 319 ? -8.492 -12.75 -24.484 1 96.12 319 LYS A N 1
ATOM 2445 C CA . LYS A 1 319 ? -9.734 -13.391 -24.031 1 96.12 319 LYS A CA 1
ATOM 2446 C C . LYS A 1 319 ? -10.531 -12.469 -23.125 1 96.12 319 LYS A C 1
ATOM 2448 O O . LYS A 1 319 ? -9.984 -11.883 -22.188 1 96.12 319 LYS A O 1
ATOM 2453 N N . VAL A 1 320 ? -11.812 -12.281 -23.422 1 96.69 320 VAL A N 1
ATOM 2454 C CA . VAL A 1 320 ? -12.648 -11.367 -22.656 1 96.69 320 VAL A CA 1
ATOM 2455 C C . VAL A 1 320 ? -13.977 -12.047 -22.328 1 96.69 320 VAL A C 1
ATOM 2457 O O . VAL A 1 320 ? -14.562 -12.727 -23.172 1 96.69 320 VAL A O 1
ATOM 2460 N N . ARG A 1 321 ? -14.391 -11.898 -21.078 1 96.19 321 ARG A N 1
ATOM 2461 C CA . ARG A 1 321 ? -15.68 -12.422 -20.625 1 96.19 321 ARG A CA 1
ATOM 2462 C C . ARG A 1 321 ? -16.734 -11.32 -20.578 1 96.19 321 ARG A C 1
ATOM 2464 O O . ARG A 1 321 ? -17.109 -10.867 -19.5 1 96.19 321 ARG A O 1
ATOM 2471 N N . CYS A 1 322 ? -17.172 -10.977 -21.719 1 96 322 CYS A N 1
ATOM 2472 C CA . CYS A 1 322 ? -18.125 -9.875 -21.812 1 96 322 CYS A CA 1
ATOM 2473 C C . CYS A 1 322 ? -18.984 -10 -23.062 1 96 322 CYS A C 1
ATOM 2475 O O . CYS A 1 322 ? -18.516 -10.492 -24.094 1 96 322 CYS A O 1
ATOM 2477 N N . PHE A 1 323 ? -20.234 -9.547 -22.922 1 92.19 323 PHE A N 1
ATOM 2478 C CA . PHE A 1 323 ? -21.125 -9.539 -24.078 1 92.19 323 PHE A CA 1
ATOM 2479 C C . PHE A 1 323 ? -20.812 -8.352 -24.984 1 92.19 323 PHE A C 1
ATOM 2481 O O . PHE A 1 323 ? -21.141 -8.375 -26.172 1 92.19 323 PHE A O 1
ATOM 2488 N N . TYR A 1 324 ? -20.312 -7.262 -24.281 1 81.69 324 TYR A N 1
ATOM 2489 C CA . TYR A 1 324 ? -20 -6.055 -25.031 1 81.69 324 TYR A CA 1
ATOM 2490 C C . TYR A 1 324 ? -18.766 -6.266 -25.906 1 81.69 324 TYR A C 1
ATOM 2492 O O . TYR A 1 324 ? -17.734 -6.738 -25.438 1 81.69 324 TYR A O 1
ATOM 2500 N N . GLU A 1 325 ? -19 -6.168 -27.219 1 68.19 325 GLU A N 1
ATOM 2501 C CA . GLU A 1 325 ? -17.875 -6.348 -28.156 1 68.19 325 GLU A CA 1
ATOM 2502 C C . GLU A 1 325 ? -17.078 -5.059 -28.312 1 68.19 325 GLU A C 1
ATOM 2504 O O . GLU A 1 325 ? -17.672 -3.986 -28.516 1 68.19 325 GLU A O 1
ATOM 2509 N N . GLY A 1 326 ? -16.344 -4.48 -27.281 1 57.03 326 GLY A N 1
ATOM 2510 C CA . GLY A 1 326 ? -15.469 -3.314 -27.266 1 57.03 326 GLY A CA 1
ATOM 2511 C C . GLY A 1 326 ? -15.32 -2.672 -28.641 1 57.03 326 GLY A C 1
ATOM 2512 O O . GLY A 1 326 ? -15.219 -3.369 -29.641 1 57.03 326 GLY A O 1
ATOM 2513 N N . ASP A 1 327 ? -16.203 -1.667 -28.906 1 48.09 327 ASP A N 1
ATOM 2514 C CA . ASP A 1 327 ? -15.781 -0.996 -30.125 1 48.09 327 ASP A CA 1
ATOM 2515 C C . ASP A 1 327 ? -14.289 -0.667 -30.078 1 48.09 327 ASP A C 1
ATOM 2517 O O . ASP A 1 327 ? -13.828 0.055 -29.203 1 48.09 327 ASP A O 1
ATOM 2521 N N . GLY A 1 328 ? -13.344 -1.628 -29.969 1 43.12 328 GLY A N 1
ATOM 2522 C CA . GLY A 1 328 ? -11.922 -1.34 -30.031 1 43.12 328 GLY A CA 1
ATOM 2523 C C . GLY A 1 328 ? -11.594 0.114 -29.75 1 43.12 328 GLY A C 1
ATOM 2524 O O . GLY A 1 328 ? -10.43 0.513 -29.781 1 43.12 328 GLY A O 1
ATOM 2525 N N . ARG A 1 329 ? -12.312 1.235 -30.016 1 37.59 329 ARG A N 1
ATOM 2526 C CA . ARG A 1 329 ? -11.93 2.643 -30.047 1 37.59 329 ARG A CA 1
ATOM 2527 C C . ARG A 1 329 ? -11.859 3.213 -28.625 1 37.59 329 ARG A C 1
ATOM 2529 O O . ARG A 1 329 ? -12.719 2.916 -27.797 1 37.59 329 ARG A O 1
ATOM 2536 N N . SER A 1 330 ? -10.688 3.455 -28.047 1 38.94 330 SER A N 1
ATOM 2537 C CA . SER A 1 330 ? -10.477 4.391 -26.938 1 38.94 330 SER A CA 1
ATOM 2538 C C . SER A 1 330 ? -11.445 5.562 -27.016 1 38.94 330 SER A C 1
ATOM 2540 O O . SER A 1 330 ? -11.406 6.344 -27.969 1 38.94 330 SER A O 1
ATOM 2542 N N . GLU A 1 331 ? -12.742 5.527 -26.703 1 32.66 331 GLU A N 1
ATOM 2543 C CA . GLU A 1 331 ? -13.336 6.855 -26.641 1 32.66 331 GLU A CA 1
ATOM 2544 C C . GLU A 1 331 ? -12.711 7.695 -25.531 1 32.66 331 GLU A C 1
ATOM 2546 O O . GLU A 1 331 ? -12.344 7.168 -24.484 1 32.66 331 GLU A O 1
ATOM 2551 N N . MET B 1 1 ? 0.073 50.312 2.715 1 26.58 1 MET B N 1
ATOM 2552 C CA . MET B 1 1 ? 0.512 49.062 2.082 1 26.58 1 MET B CA 1
ATOM 2553 C C . MET B 1 1 ? 0.403 47.906 3.051 1 26.58 1 MET B C 1
ATOM 2555 O O . MET B 1 1 ? 1.271 47.719 3.904 1 26.58 1 MET B O 1
ATOM 2559 N N . THR B 1 2 ? -0.711 47.719 3.732 1 34.09 2 THR B N 1
ATOM 2560 C CA . THR B 1 2 ? -1.108 46.75 4.766 1 34.09 2 THR B CA 1
ATOM 2561 C C . THR B 1 2 ? -0.639 45.344 4.414 1 34.09 2 THR B C 1
ATOM 2563 O O . THR B 1 2 ? -0.952 44.844 3.34 1 34.09 2 THR B O 1
ATOM 2566 N N . GLU B 1 3 ? 0.566 44.969 4.742 1 37.81 3 GLU B N 1
ATOM 2567 C CA . GLU B 1 3 ? 1.105 43.625 4.547 1 37.81 3 GLU B CA 1
ATOM 2568 C C . GLU B 1 3 ? 0.004 42.562 4.629 1 37.81 3 GLU B C 1
ATOM 2570 O O . GLU B 1 3 ? -0.652 42.438 5.66 1 37.81 3 GLU B O 1
ATOM 2575 N N . CYS B 1 4 ? -0.852 42.5 3.707 1 41.22 4 CYS B N 1
ATOM 2576 C CA . CYS B 1 4 ? -1.907 41.5 3.633 1 41.22 4 CYS B CA 1
ATOM 2577 C C . CYS B 1 4 ? -1.464 40.219 4.277 1 41.22 4 CYS B C 1
ATOM 2579 O O . CYS B 1 4 ? -0.584 39.5 3.756 1 41.22 4 CYS B O 1
ATOM 2581 N N . LYS B 1 5 ? -1.278 40.156 5.52 1 51.34 5 LYS B N 1
ATOM 2582 C CA . LYS B 1 5 ? -0.908 38.969 6.305 1 51.34 5 LYS B CA 1
ATOM 2583 C C . LYS B 1 5 ? -1.6 37.719 5.777 1 51.34 5 LYS B C 1
ATOM 2585 O O . LYS B 1 5 ? -2.83 37.656 5.781 1 51.34 5 LYS B O 1
ATOM 2590 N N . GLU B 1 6 ? -1.09 37.125 4.652 1 66.88 6 GLU B N 1
ATOM 2591 C CA . GLU B 1 6 ? -1.605 35.875 4.07 1 66.88 6 GLU B CA 1
ATOM 2592 C C . GLU B 1 6 ? -2.094 34.938 5.152 1 66.88 6 GLU B C 1
ATOM 2594 O O . GLU B 1 6 ? -1.418 34.719 6.164 1 66.88 6 GLU B O 1
ATOM 2599 N N . HIS B 1 7 ? -3.406 34.781 5.238 1 86.69 7 HIS B N 1
ATOM 2600 C CA . HIS B 1 7 ? -4.066 33.906 6.199 1 86.69 7 HIS B CA 1
ATOM 2601 C C . HIS B 1 7 ? -3.502 32.5 6.141 1 86.69 7 HIS B C 1
ATOM 2603 O O . HIS B 1 7 ? -3.598 31.812 5.109 1 86.69 7 HIS B O 1
ATOM 2609 N N . ILE B 1 8 ? -2.625 32.156 7.121 1 93 8 ILE B N 1
ATOM 2610 C CA . ILE B 1 8 ? -1.993 30.844 7.242 1 93 8 ILE B CA 1
ATOM 2611 C C . ILE B 1 8 ? -2.777 29.984 8.234 1 93 8 ILE B C 1
ATOM 2613 O O . ILE B 1 8 ? -3.043 30.406 9.359 1 93 8 ILE B O 1
ATOM 2617 N N . ARG B 1 9 ? -3.238 28.891 7.734 1 96.31 9 ARG B N 1
ATOM 2618 C CA . ARG B 1 9 ? -3.967 27.969 8.586 1 96.31 9 ARG B CA 1
ATOM 2619 C C . ARG B 1 9 ? -3.018 27.203 9.508 1 96.31 9 ARG B C 1
ATOM 2621 O O . ARG B 1 9 ? -3.232 27.141 10.719 1 96.31 9 ARG B O 1
ATOM 2628 N N . LEU B 1 10 ? -1.973 26.625 8.969 1 97.25 10 LEU B N 1
ATOM 2629 C CA . LEU B 1 10 ? -0.961 25.859 9.688 1 97.25 10 LEU B CA 1
ATOM 2630 C C . LEU B 1 10 ? 0.439 26.375 9.367 1 97.25 10 LEU B C 1
ATOM 2632 O O . LEU B 1 10 ? 0.776 26.578 8.195 1 97.25 10 LEU B O 1
ATOM 2636 N N . ALA B 1 11 ? 1.186 26.672 10.406 1 97.81 11 ALA B N 1
ATOM 2637 C CA . ALA B 1 11 ? 2.584 27.062 10.242 1 97.81 11 ALA B CA 1
ATOM 2638 C C . ALA B 1 11 ? 3.494 26.234 11.141 1 97.81 11 ALA B C 1
ATOM 2640 O O . ALA B 1 11 ? 3.371 26.281 12.367 1 97.81 11 ALA B O 1
ATOM 2641 N N . VAL B 1 12 ? 4.316 25.406 10.562 1 98.12 12 VAL B N 1
ATOM 2642 C CA . VAL B 1 12 ? 5.391 24.703 11.258 1 98.12 12 VAL B CA 1
ATOM 2643 C C . VAL B 1 12 ? 6.711 25.453 11.055 1 98.12 12 VAL B C 1
ATOM 2645 O O . VAL B 1 12 ? 7.156 25.625 9.914 1 98.12 12 VAL B O 1
ATOM 2648 N N . LYS B 1 13 ? 7.297 25.906 12.148 1 97.75 13 LYS B N 1
ATOM 2649 C CA . LYS B 1 13 ? 8.477 26.75 12.047 1 97.75 13 LYS B CA 1
ATOM 2650 C C . LYS B 1 13 ? 9.672 26.125 12.773 1 97.75 13 LYS B C 1
ATOM 2652 O O . LYS B 1 13 ? 9.672 26.016 14 1 97.75 13 LYS B O 1
ATOM 2657 N N . ASN B 1 14 ? 10.695 25.812 11.992 1 97.56 14 ASN B N 1
ATOM 2658 C CA . ASN B 1 14 ? 11.961 25.297 12.508 1 97.56 14 ASN B CA 1
ATOM 2659 C C . ASN B 1 14 ? 11.734 24.219 13.562 1 97.56 14 ASN B C 1
ATOM 2661 O O . ASN B 1 14 ? 12.32 24.266 14.648 1 97.56 14 ASN B O 1
ATOM 2665 N N . LEU B 1 15 ? 10.891 23.312 13.258 1 98 15 LEU B N 1
ATOM 2666 C CA . LEU B 1 15 ? 10.5 22.266 14.203 1 98 15 LEU B CA 1
ATOM 2667 C C . LEU B 1 15 ? 11.547 21.172 14.266 1 98 15 LEU B C 1
ATOM 2669 O O . LEU B 1 15 ? 11.938 20.609 13.234 1 98 15 LEU B O 1
ATOM 2673 N N . SER B 1 16 ? 12.047 20.922 15.43 1 97.81 16 SER B N 1
ATOM 2674 C CA . SER B 1 16 ? 12.945 19.812 15.688 1 97.81 16 SER B CA 1
ATOM 2675 C C . SER B 1 16 ? 12.383 18.875 16.766 1 97.81 16 SER B C 1
ATOM 2677 O O . SER B 1 16 ? 11.828 19.344 17.766 1 97.81 16 SER B O 1
ATOM 2679 N N . VAL B 1 17 ? 12.414 17.625 16.5 1 97.19 17 VAL B N 1
ATOM 2680 C CA . VAL B 1 17 ? 11.969 16.594 17.438 1 97.19 17 VAL B CA 1
ATOM 2681 C C . VAL B 1 17 ? 13.109 15.609 17.703 1 97.19 17 VAL B C 1
ATOM 2683 O O . VAL B 1 17 ? 13.758 15.133 16.766 1 97.19 17 VAL B O 1
ATOM 2686 N N . GLU B 1 18 ? 13.32 15.344 18.953 1 96 18 GLU B N 1
ATOM 2687 C CA . GLU B 1 18 ? 14.359 14.406 19.375 1 96 18 GLU B CA 1
ATOM 2688 C C . GLU B 1 18 ? 13.758 13.203 20.094 1 96 18 GLU B C 1
ATOM 2690 O O . GLU B 1 18 ? 12.703 13.312 20.719 1 96 18 GLU B O 1
ATOM 2695 N N . ILE B 1 19 ? 14.359 12.109 19.859 1 93.06 19 ILE B N 1
ATOM 2696 C CA . ILE B 1 19 ? 13.977 10.891 20.547 1 93.06 19 ILE B CA 1
ATOM 2697 C C . ILE B 1 19 ? 15.203 10.266 21.219 1 93.06 19 ILE B C 1
ATOM 2699 O O . ILE B 1 19 ? 16.297 10.273 20.641 1 93.06 19 ILE B O 1
ATOM 2703 N N . ARG B 1 20 ? 15.031 9.75 22.422 1 86.25 20 ARG B N 1
ATOM 2704 C CA . ARG B 1 20 ? 16.109 9.078 23.141 1 86.25 20 ARG B CA 1
ATOM 2705 C C . ARG B 1 20 ? 16.219 7.617 22.719 1 86.25 20 ARG B C 1
ATOM 2707 O O . ARG B 1 20 ? 15.266 6.855 22.859 1 86.25 20 ARG B O 1
ATOM 2714 N N . THR B 1 21 ? 17.172 7.281 22.016 1 76.81 21 THR B N 1
ATOM 2715 C CA . THR B 1 21 ? 17.438 5.91 21.594 1 76.81 21 THR B CA 1
ATOM 2716 C C . THR B 1 21 ? 18.844 5.48 22.016 1 76.81 21 THR B C 1
ATOM 2718 O O . THR B 1 21 ? 19.812 6.164 21.703 1 76.81 21 THR B O 1
ATOM 2721 N N . GLY B 1 22 ? 18.984 4.188 22.641 1 72.5 22 GLY B N 1
ATOM 2722 C CA . GLY B 1 22 ? 20.281 3.674 23.062 1 72.5 22 GLY B CA 1
ATOM 2723 C C . GLY B 1 22 ? 21.078 4.652 23.906 1 72.5 22 GLY B C 1
ATOM 2724 O O . GLY B 1 22 ? 22.297 4.77 23.75 1 72.5 22 GLY B O 1
ATOM 2725 N N . GLY B 1 23 ? 20.406 5.531 24.688 1 76.69 23 GLY B N 1
ATOM 2726 C CA . GLY B 1 23 ? 21.062 6.469 25.578 1 76.69 23 GLY B CA 1
ATOM 2727 C C . GLY B 1 23 ? 21.453 7.77 24.891 1 76.69 23 GLY B C 1
ATOM 2728 O O . GLY B 1 23 ? 22 8.672 25.531 1 76.69 23 GLY B O 1
ATOM 2729 N N . LYS B 1 24 ? 21.266 7.816 23.609 1 83.31 24 LYS B N 1
ATOM 2730 C CA . LYS B 1 24 ? 21.578 9.039 22.891 1 83.31 24 LYS B CA 1
ATOM 2731 C C . LYS B 1 24 ? 20.312 9.711 22.359 1 83.31 24 LYS B C 1
ATOM 2733 O O . LYS B 1 24 ? 19.344 9.039 22.016 1 83.31 24 LYS B O 1
ATOM 2738 N N . ASP B 1 25 ? 20.422 11.039 22.359 1 87.81 25 ASP B N 1
ATOM 2739 C CA . ASP B 1 25 ? 19.344 11.812 21.75 1 87.81 25 ASP B CA 1
ATOM 2740 C C . ASP B 1 25 ? 19.578 11.992 20.25 1 87.81 25 ASP B C 1
ATOM 2742 O O . ASP B 1 25 ? 20.609 12.523 19.828 1 87.81 25 ASP B O 1
ATOM 2746 N N . CYS B 1 26 ? 18.672 11.453 19.516 1 91.06 26 CYS B N 1
ATOM 2747 C CA . CYS B 1 26 ? 18.766 11.562 18.078 1 91.06 26 CYS B CA 1
ATOM 2748 C C . CYS B 1 26 ? 17.656 12.43 17.516 1 91.06 26 CYS B C 1
ATOM 2750 O O . CYS B 1 26 ? 16.516 12.352 17.969 1 91.06 26 CYS B O 1
ATOM 2752 N N . LYS B 1 27 ? 17.984 13.305 16.609 1 93.25 27 LYS B N 1
ATOM 2753 C CA . LYS B 1 27 ? 16.984 14.164 15.992 1 93.25 27 LYS B CA 1
ATOM 2754 C C . LYS B 1 27 ? 16.219 13.422 14.898 1 93.25 27 LYS B C 1
ATOM 2756 O O . LYS B 1 27 ? 16.781 13.055 13.875 1 93.25 27 LYS B O 1
ATOM 2761 N N . VAL B 1 28 ? 14.961 13.219 15.141 1 94.88 28 VAL B N 1
ATOM 2762 C CA . VAL B 1 28 ? 14.094 12.594 14.148 1 94.88 28 VAL B CA 1
ATOM 2763 C C . VAL B 1 28 ? 13.617 13.633 13.141 1 94.88 28 VAL B C 1
ATOM 2765 O O . VAL B 1 28 ? 13.484 13.344 11.953 1 94.88 28 VAL B O 1
ATOM 2768 N N . LEU B 1 29 ? 13.32 14.773 13.586 1 97.5 29 LEU B N 1
ATOM 2769 C CA . LEU B 1 29 ? 13.055 15.953 12.773 1 97.5 29 LEU B CA 1
ATOM 2770 C C . LEU B 1 29 ? 14.094 17.031 13.031 1 97.5 29 LEU B C 1
ATOM 2772 O O . LEU B 1 29 ? 14.453 17.297 14.188 1 97.5 29 LEU B O 1
ATOM 2776 N N . ASN B 1 30 ? 14.555 17.594 11.977 1 96.75 30 ASN B N 1
ATOM 2777 C CA . ASN B 1 30 ? 15.609 18.594 12.086 1 96.75 30 ASN B CA 1
ATOM 2778 C C . ASN B 1 30 ? 15.219 19.906 11.406 1 96.75 30 ASN B C 1
ATOM 2780 O O . ASN B 1 30 ? 15.414 20.062 10.195 1 96.75 30 ASN B O 1
ATOM 2784 N N . GLN B 1 31 ? 14.633 20.844 12.156 1 96.62 31 GLN B N 1
ATOM 2785 C CA . GLN B 1 31 ? 14.32 22.219 11.773 1 96.62 31 GLN B CA 1
ATOM 2786 C C . GLN B 1 31 ? 13.453 22.25 10.516 1 96.62 31 GLN B C 1
ATOM 2788 O O . GLN B 1 31 ? 13.773 22.969 9.555 1 96.62 31 GLN B O 1
ATOM 2793 N N . ILE B 1 32 ? 12.414 21.516 10.539 1 97.88 32 ILE B N 1
ATOM 2794 C CA . ILE B 1 32 ? 11.523 21.5 9.383 1 97.88 32 ILE B CA 1
ATOM 2795 C C . ILE B 1 32 ? 10.578 22.688 9.453 1 97.88 32 ILE B C 1
ATOM 2797 O O . ILE B 1 32 ? 10.141 23.094 10.531 1 97.88 32 ILE B O 1
ATOM 2801 N N . SER B 1 33 ? 10.344 23.359 8.273 1 98.19 33 SER B N 1
ATOM 2802 C CA . SER B 1 33 ? 9.445 24.5 8.172 1 98.19 33 SER B CA 1
ATOM 2803 C C . SER B 1 33 ? 8.562 24.406 6.938 1 98.19 33 SER B C 1
ATOM 2805 O O . SER B 1 33 ? 9.047 24.141 5.836 1 98.19 33 SER B O 1
ATOM 2807 N N . PHE B 1 34 ? 7.277 24.547 7.113 1 97.75 34 PHE B N 1
ATOM 2808 C CA . PHE B 1 34 ? 6.332 24.656 6.008 1 97.75 34 PHE B CA 1
ATOM 2809 C C . PHE B 1 34 ? 5.027 25.297 6.469 1 97.75 34 PHE B C 1
ATOM 2811 O O . PHE B 1 34 ? 4.789 25.438 7.672 1 97.75 34 PHE B O 1
ATOM 2818 N N . THR B 1 35 ? 4.211 25.766 5.547 1 97.25 35 THR B N 1
ATOM 2819 C CA . THR B 1 35 ? 2.932 26.406 5.848 1 97.25 35 THR B CA 1
ATOM 2820 C C . THR B 1 35 ? 1.829 25.859 4.949 1 97.25 35 THR B C 1
ATOM 2822 O O . THR B 1 35 ? 2.109 25.234 3.918 1 97.25 35 THR B O 1
ATOM 2825 N N . ALA B 1 36 ? 0.673 25.984 5.438 1 97.12 36 ALA B N 1
ATOM 2826 C CA . ALA B 1 36 ? -0.524 25.656 4.668 1 97.12 36 ALA B CA 1
ATOM 2827 C C . ALA B 1 36 ? -1.566 26.766 4.777 1 97.12 36 ALA B C 1
ATOM 2829 O O . ALA B 1 36 ? -1.869 27.234 5.879 1 97.12 36 ALA B O 1
ATOM 2830 N N . LYS B 1 37 ? -2.088 27.188 3.658 1 97 37 LYS B N 1
ATOM 2831 C CA . LYS B 1 37 ? -3.156 28.188 3.623 1 97 37 LYS B CA 1
ATOM 2832 C C . LYS B 1 37 ? -4.52 27.531 3.838 1 97 37 LYS B C 1
ATOM 2834 O O . LYS B 1 37 ? -4.664 26.328 3.695 1 97 37 LYS B O 1
ATOM 2839 N N . PRO B 1 38 ? -5.5 28.422 4.238 1 96.44 38 PRO B N 1
ATOM 2840 C CA . PRO B 1 38 ? -6.848 27.859 4.363 1 96.44 38 PRO B CA 1
ATOM 2841 C C . PRO B 1 38 ? -7.352 27.234 3.064 1 96.44 38 PRO B C 1
ATOM 2843 O O . PRO B 1 38 ? -7.23 27.828 1.995 1 96.44 38 PRO B O 1
ATOM 2846 N N . GLY B 1 39 ? -7.805 25.984 3.232 1 96.31 39 GLY B N 1
ATOM 2847 C CA . GLY B 1 39 ? -8.391 25.297 2.086 1 96.31 39 GLY B CA 1
ATOM 2848 C C . GLY B 1 39 ? -7.359 24.641 1.189 1 96.31 39 GLY B C 1
ATOM 2849 O O . GLY B 1 39 ? -7.703 24.031 0.174 1 96.31 39 GLY B O 1
ATOM 2850 N N . GLU B 1 40 ? -6.168 24.688 1.548 1 97.12 40 GLU B N 1
ATOM 2851 C CA . GLU B 1 40 ? -5.086 24.125 0.753 1 97.12 40 GLU B CA 1
ATOM 2852 C C . GLU B 1 40 ? -4.848 22.656 1.123 1 97.12 40 GLU B C 1
ATOM 2854 O O . GLU B 1 40 ? -5.035 22.266 2.277 1 97.12 40 GLU B O 1
ATOM 2859 N N . ILE B 1 41 ? -4.531 21.844 0.14 1 97.5 41 ILE B N 1
ATOM 2860 C CA . ILE B 1 41 ? -4.055 20.484 0.399 1 97.5 41 ILE B CA 1
ATOM 2861 C C . ILE B 1 41 ? -2.537 20.438 0.22 1 97.5 41 ILE B C 1
ATOM 2863 O O . ILE B 1 41 ? -2.033 20.562 -0.898 1 97.5 41 ILE B O 1
ATOM 2867 N N . ILE B 1 42 ? -1.824 20.25 1.293 1 98.19 42 ILE B N 1
ATOM 2868 C CA . ILE B 1 42 ? -0.368 20.172 1.264 1 98.19 42 ILE B CA 1
ATOM 2869 C C . ILE B 1 42 ? 0.081 18.719 1.445 1 98.19 42 ILE B C 1
ATOM 2871 O O . ILE B 1 42 ? -0.372 18.031 2.365 1 98.19 42 ILE B O 1
ATOM 2875 N N . GLY B 1 43 ? 0.914 18.281 0.552 1 98 43 GLY B N 1
ATOM 2876 C CA . GLY B 1 43 ? 1.438 16.938 0.614 1 98 43 GLY B CA 1
ATOM 2877 C C . GLY B 1 43 ? 2.801 16.844 1.276 1 98 43 GLY B C 1
ATOM 2878 O O . GLY B 1 43 ? 3.678 17.672 1.007 1 98 43 GLY B O 1
ATOM 2879 N N . LEU B 1 44 ? 2.928 15.977 2.174 1 98.12 44 LEU B N 1
ATOM 2880 C CA . LEU B 1 44 ? 4.207 15.609 2.771 1 98.12 44 LEU B CA 1
ATOM 2881 C C . LEU B 1 44 ? 4.656 14.234 2.291 1 98.12 44 LEU B C 1
ATOM 2883 O O . LEU B 1 44 ? 4.008 13.227 2.582 1 98.12 44 LEU B O 1
ATOM 2887 N N . VAL B 1 45 ? 5.777 14.227 1.56 1 96.88 45 VAL B N 1
ATOM 2888 C CA . VAL B 1 45 ? 6.164 12.984 0.905 1 96.88 45 VAL B CA 1
ATOM 2889 C C . VAL B 1 45 ? 7.598 12.617 1.295 1 96.88 45 VAL B C 1
ATOM 2891 O O . VAL B 1 45 ? 8.398 13.492 1.632 1 96.88 45 VAL B O 1
ATOM 2894 N N . GLY B 1 46 ? 7.895 11.328 1.215 1 94.5 46 GLY B N 1
ATOM 2895 C CA . GLY B 1 46 ? 9.195 10.766 1.523 1 94.5 46 GLY B CA 1
ATOM 2896 C C . GLY B 1 46 ? 9.148 9.273 1.787 1 94.5 46 GLY B C 1
ATOM 2897 O O . GLY B 1 46 ? 8.07 8.703 1.984 1 94.5 46 GLY B O 1
ATOM 2898 N N . GLU B 1 47 ? 10.344 8.727 1.815 1 92.12 47 GLU B N 1
ATOM 2899 C CA . GLU B 1 47 ? 10.453 7.301 2.111 1 92.12 47 GLU B CA 1
ATOM 2900 C C . GLU B 1 47 ? 10.094 7.008 3.566 1 92.12 47 GLU B C 1
ATOM 2902 O O . GLU B 1 47 ? 9.977 7.93 4.379 1 92.12 47 GLU B O 1
ATOM 2907 N N . SER B 1 48 ? 9.844 5.762 3.797 1 88.75 48 SER B N 1
ATOM 2908 C CA . SER B 1 48 ? 9.594 5.359 5.18 1 88.75 48 SER B CA 1
ATOM 2909 C C . SER B 1 48 ? 10.773 5.73 6.078 1 88.75 48 SER B C 1
ATOM 2911 O O . SER B 1 48 ? 11.93 5.57 5.691 1 88.75 48 SER B O 1
ATOM 2913 N N . GLY B 1 49 ? 10.516 6.281 7.18 1 88.38 49 GLY B N 1
ATOM 2914 C CA . GLY B 1 49 ? 11.562 6.617 8.141 1 88.38 49 GLY B CA 1
ATOM 2915 C C . GLY B 1 49 ? 12.062 8.039 7.996 1 88.38 49 GLY B C 1
ATOM 2916 O O . GLY B 1 49 ? 13 8.445 8.688 1 88.38 49 GLY B O 1
ATOM 2917 N N . CYS B 1 50 ? 11.438 8.773 7.172 1 94.19 50 CYS B N 1
ATOM 2918 C CA . CYS B 1 50 ? 11.969 10.109 6.918 1 94.19 50 CYS B CA 1
ATOM 2919 C C . CYS B 1 50 ? 11.359 11.133 7.875 1 94.19 50 CYS B C 1
ATOM 2921 O O . CYS B 1 50 ? 11.758 12.297 7.883 1 94.19 50 CYS B O 1
ATOM 2923 N N . GLY B 1 51 ? 10.352 10.789 8.672 1 94.62 51 GLY B N 1
ATOM 2924 C CA . GLY B 1 51 ? 9.859 11.68 9.711 1 94.62 51 GLY B CA 1
ATOM 2925 C C . GLY B 1 51 ? 8.445 12.164 9.461 1 94.62 51 GLY B C 1
ATOM 2926 O O . GLY B 1 51 ? 7.93 13 10.211 1 94.62 51 GLY B O 1
ATOM 2927 N N . LYS B 1 52 ? 7.789 11.664 8.461 1 96.25 52 LYS B N 1
ATOM 2928 C CA . LYS B 1 52 ? 6.461 12.148 8.086 1 96.25 52 LYS B CA 1
ATOM 2929 C C . LYS B 1 52 ? 5.461 11.953 9.219 1 96.25 52 LYS B C 1
ATOM 2931 O O . LYS B 1 52 ? 4.766 12.891 9.609 1 96.25 52 LYS B O 1
ATOM 2936 N N . SER B 1 53 ? 5.422 10.727 9.789 1 93.88 53 SER B N 1
ATOM 2937 C CA . SER B 1 53 ? 4.477 10.43 10.859 1 93.88 53 SER B CA 1
ATOM 2938 C C . SER B 1 53 ? 4.816 11.195 12.133 1 93.88 53 SER B C 1
ATOM 2940 O O . SER B 1 53 ? 3.922 11.641 12.852 1 93.88 53 SER B O 1
ATOM 2942 N N . MET B 1 54 ? 6.055 11.391 12.398 1 95.44 54 MET B N 1
ATOM 2943 C CA . MET B 1 54 ? 6.473 12.172 13.562 1 95.44 54 MET B CA 1
ATOM 2944 C C . MET B 1 54 ? 6.02 13.617 13.438 1 95.44 54 MET B C 1
ATOM 2946 O O . MET B 1 54 ? 5.699 14.266 14.438 1 95.44 54 MET B O 1
ATOM 2950 N N . THR B 1 55 ? 6.035 14.086 12.18 1 97.44 55 THR B N 1
ATOM 2951 C CA . THR B 1 55 ? 5.535 15.438 11.938 1 97.44 55 THR B CA 1
ATOM 2952 C C . THR B 1 55 ? 4.059 15.539 12.297 1 97.44 55 THR B C 1
ATOM 2954 O O . THR B 1 55 ? 3.654 16.453 13.023 1 97.44 55 THR B O 1
ATOM 2957 N N . SER B 1 56 ? 3.26 14.594 11.82 1 96.19 56 SER B N 1
ATOM 2958 C CA . SER B 1 56 ? 1.831 14.602 12.109 1 96.19 56 SER B CA 1
ATOM 2959 C C . SER B 1 56 ? 1.57 14.461 13.609 1 96.19 56 SER B C 1
ATOM 2961 O O . SER B 1 56 ? 0.718 15.164 14.164 1 96.19 56 SER B O 1
ATOM 2963 N N . LEU B 1 57 ? 2.328 13.617 14.289 1 95.62 57 LEU B N 1
ATOM 2964 C CA . LEU B 1 57 ? 2.156 13.414 15.727 1 95.62 57 LEU B CA 1
ATOM 2965 C C . LEU B 1 57 ? 2.562 14.656 16.5 1 95.62 57 LEU B C 1
ATOM 2967 O O . LEU B 1 57 ? 1.936 14.992 17.516 1 95.62 57 LEU B O 1
ATOM 2971 N N . ALA B 1 58 ? 3.566 15.297 16.062 1 96.62 58 ALA B N 1
ATOM 2972 C CA . ALA B 1 58 ? 3.992 16.531 16.719 1 96.62 58 ALA B CA 1
ATOM 2973 C C . ALA B 1 58 ? 2.902 17.594 16.641 1 96.62 58 ALA B C 1
ATOM 2975 O O . ALA B 1 58 ? 2.615 18.266 17.625 1 96.62 58 ALA B O 1
ATOM 2976 N N . ILE B 1 59 ? 2.311 17.703 15.469 1 96.38 59 ILE B N 1
ATOM 2977 C CA . ILE B 1 59 ? 1.245 18.688 15.281 1 96.38 59 ILE B CA 1
ATOM 2978 C C . ILE B 1 59 ? 0.077 18.359 16.203 1 96.38 59 ILE B C 1
ATOM 2980 O O . ILE B 1 59 ? -0.521 19.266 16.797 1 96.38 59 ILE B O 1
ATOM 2984 N N . MET B 1 60 ? -0.167 17.078 16.438 1 95.31 60 MET B N 1
ATOM 2985 C CA . MET B 1 60 ? -1.299 16.641 17.25 1 95.31 60 MET B CA 1
ATOM 2986 C C . MET B 1 60 ? -0.937 16.625 18.734 1 95.31 60 MET B C 1
ATOM 2988 O O . MET B 1 60 ? -1.808 16.453 19.594 1 95.31 60 MET B O 1
ATOM 2992 N N . GLY B 1 61 ? 0.294 16.812 19.016 1 94 61 GLY B N 1
ATOM 2993 C CA . GLY B 1 61 ? 0.741 16.719 20.406 1 94 61 GLY B CA 1
ATOM 2994 C C . GLY B 1 61 ? 0.672 15.305 20.953 1 94 61 GLY B C 1
ATOM 2995 O O . GLY B 1 61 ? 0.348 15.102 22.125 1 94 61 GLY B O 1
ATOM 2996 N N . LEU B 1 62 ? 0.908 14.328 20.062 1 92.88 62 LEU B N 1
ATOM 2997 C CA . LEU B 1 62 ? 0.785 12.93 20.453 1 92.88 62 LEU B CA 1
ATOM 2998 C C . LEU B 1 62 ? 2.111 12.195 20.266 1 92.88 62 LEU B C 1
ATOM 3000 O O . LEU B 1 62 ? 2.133 11.016 19.906 1 92.88 62 LEU B O 1
ATOM 3004 N N . LEU B 1 63 ? 3.197 12.867 20.484 1 93.62 63 LEU B N 1
ATOM 3005 C CA . LEU B 1 63 ? 4.512 12.242 20.375 1 93.62 63 LEU B CA 1
ATOM 3006 C C . LEU B 1 63 ? 4.645 11.086 21.375 1 93.62 63 LEU B C 1
ATOM 3008 O O . LEU B 1 63 ? 4.156 11.172 22.5 1 93.62 63 LEU B O 1
ATOM 3012 N N . PRO B 1 64 ? 5.277 10.055 20.906 1 91.69 64 PRO B N 1
ATOM 3013 C CA . PRO B 1 64 ? 5.465 8.93 21.812 1 91.69 64 PRO B CA 1
ATOM 3014 C C . PRO B 1 64 ? 6.379 9.273 23 1 91.69 64 PRO B C 1
ATOM 3016 O O . PRO B 1 64 ? 7.059 10.305 22.969 1 91.69 64 PRO B O 1
ATOM 3019 N N . SER B 1 65 ? 6.309 8.289 23.938 1 90.44 65 SER B N 1
ATOM 3020 C CA . SER B 1 65 ? 7.18 8.469 25.094 1 90.44 65 SER B CA 1
ATOM 3021 C C . SER B 1 65 ? 8.648 8.492 24.672 1 90.44 65 SER B C 1
ATOM 3023 O O . SER B 1 65 ? 9.07 7.707 23.812 1 90.44 65 SER B O 1
ATOM 3025 N N . GLY B 1 66 ? 9.359 9.406 25.172 1 89.88 66 GLY B N 1
ATOM 3026 C CA . GLY B 1 66 ? 10.773 9.523 24.859 1 89.88 66 GLY B CA 1
ATOM 3027 C C . GLY B 1 66 ? 11.07 10.539 23.781 1 89.88 66 GLY B C 1
ATOM 3028 O O . GLY B 1 66 ? 12.227 10.867 23.531 1 89.88 66 GLY B O 1
ATOM 3029 N N . ALA B 1 67 ? 10.023 10.938 23.125 1 93.88 67 ALA B N 1
ATOM 3030 C CA . ALA B 1 67 ? 10.188 11.961 22.109 1 93.88 67 ALA B CA 1
ATOM 3031 C C . ALA B 1 67 ? 9.711 13.32 22.609 1 93.88 67 ALA B C 1
ATOM 3033 O O . ALA B 1 67 ? 8.758 13.398 23.391 1 93.88 67 ALA B O 1
ATOM 3034 N N . CYS B 1 68 ? 10.445 14.398 22.172 1 95.06 68 CYS B N 1
ATOM 3035 C CA . CYS B 1 68 ? 10.039 15.742 22.562 1 95.06 68 CYS B CA 1
ATOM 3036 C C . CYS B 1 68 ? 10.414 16.766 21.484 1 95.06 68 CYS B C 1
ATOM 3038 O O . CYS B 1 68 ? 11.367 16.547 20.734 1 95.06 68 CYS B O 1
ATOM 3040 N N . VAL B 1 69 ? 9.633 17.766 21.469 1 96 69 VAL B N 1
ATOM 3041 C CA . VAL B 1 69 ? 9.992 18.906 20.625 1 96 69 VAL B CA 1
ATOM 3042 C C . VAL B 1 69 ? 11.141 19.688 21.266 1 96 69 VAL B C 1
ATOM 3044 O O . VAL B 1 69 ? 11 20.203 22.375 1 96 69 VAL B O 1
ATOM 3047 N N . SER B 1 70 ? 12.242 19.734 20.562 1 95.31 70 SER B N 1
ATOM 3048 C CA . SER B 1 70 ? 13.414 20.391 21.125 1 95.31 70 SER B CA 1
ATOM 3049 C C . SER B 1 70 ? 13.5 21.844 20.656 1 95.31 70 SER B C 1
ATOM 3051 O O . SER B 1 70 ? 14.109 22.688 21.328 1 95.31 70 SER B O 1
ATOM 3053 N N . GLU B 1 71 ? 12.984 22.125 19.484 1 95.88 71 GLU B N 1
ATOM 3054 C CA . GLU B 1 71 ? 13.008 23.469 18.938 1 95.88 71 GLU B CA 1
ATOM 3055 C C . GLU B 1 71 ? 11.828 23.703 18 1 95.88 71 GLU B C 1
ATOM 3057 O O . GLU B 1 71 ? 11.258 22.75 17.453 1 95.88 71 GLU B O 1
ATOM 3062 N N . GLY B 1 72 ? 11.422 24.938 17.891 1 96.75 72 GLY B N 1
ATOM 3063 C CA . GLY B 1 72 ? 10.453 25.328 16.891 1 96.75 72 GLY B CA 1
ATOM 3064 C C . GLY B 1 72 ? 9.055 25.547 17.453 1 96.75 72 GLY B C 1
ATOM 3065 O O . GLY B 1 72 ? 8.875 25.578 18.672 1 96.75 72 GLY B O 1
ATOM 3066 N N . GLU B 1 73 ? 8.172 25.875 16.5 1 96.94 73 GLU B N 1
ATOM 3067 C CA . GLU B 1 73 ? 6.781 26.141 16.859 1 96.94 73 GLU B CA 1
ATOM 3068 C C . GLU B 1 73 ? 5.816 25.562 15.828 1 96.94 73 GLU B C 1
ATOM 3070 O O . GLU B 1 73 ? 6.191 25.344 14.672 1 96.94 73 GLU B O 1
ATOM 3075 N N . ILE B 1 74 ? 4.66 25.234 16.328 1 97.56 74 ILE B N 1
ATOM 3076 C CA . ILE B 1 74 ? 3.541 24.812 15.492 1 97.56 74 ILE B CA 1
ATOM 3077 C C . ILE B 1 74 ? 2.346 25.734 15.734 1 97.56 74 ILE B C 1
ATOM 3079 O O . ILE B 1 74 ? 1.766 25.734 16.812 1 97.56 74 ILE B O 1
ATOM 3083 N N . GLN B 1 75 ? 1.999 26.484 14.711 1 96.44 75 GLN B N 1
ATOM 3084 C CA . GLN B 1 75 ? 0.932 27.453 14.883 1 96.44 75 GLN B CA 1
ATOM 3085 C C . GLN B 1 75 ? -0.299 27.078 14.062 1 96.44 75 GLN B C 1
ATOM 3087 O O . GLN B 1 75 ? -0.186 26.75 12.883 1 96.44 75 GLN B O 1
ATOM 3092 N N . MET B 1 76 ? -1.41 27.078 14.695 1 94.38 76 MET B N 1
ATOM 3093 C CA . MET B 1 76 ? -2.715 26.984 14.047 1 94.38 76 MET B CA 1
ATOM 3094 C C . MET B 1 76 ? -3.455 28.312 14.117 1 94.38 76 MET B C 1
ATOM 3096 O O . MET B 1 76 ? -3.859 28.75 15.203 1 94.38 76 MET B O 1
ATOM 3100 N N . GLU B 1 77 ? -3.557 28.906 12.984 1 92.25 77 GLU B N 1
ATOM 3101 C CA . GLU B 1 77 ? -4.168 30.234 12.93 1 92.25 77 GLU B CA 1
ATOM 3102 C C . GLU B 1 77 ? -3.504 31.188 13.914 1 92.25 77 GLU B C 1
ATOM 3104 O O . GLU B 1 77 ? -4.188 31.875 14.68 1 92.25 77 GLU B O 1
ATOM 3109 N N . GLY B 1 78 ? -2.305 31.062 14.023 1 90.81 78 GLY B N 1
ATOM 3110 C CA . GLY B 1 78 ? -1.536 32 14.812 1 90.81 78 GLY B CA 1
ATOM 3111 C C . GLY B 1 78 ? -1.32 31.547 16.25 1 90.81 78 GLY B C 1
ATOM 3112 O O . GLY B 1 78 ? -0.5 32.125 16.969 1 90.81 78 GLY B O 1
ATOM 3113 N N . LYS B 1 79 ? -2.014 30.609 16.688 1 91.75 79 LYS B N 1
ATOM 3114 C CA . LYS B 1 79 ? -1.869 30.094 18.062 1 91.75 79 LYS B CA 1
ATOM 3115 C C . LYS B 1 79 ? -0.899 28.922 18.094 1 91.75 79 LYS B C 1
ATOM 3117 O O . LYS B 1 79 ? -1.064 27.938 17.359 1 91.75 79 LYS B O 1
ATOM 3122 N N . ASP B 1 80 ? 0.027 29.016 18.969 1 95.31 80 ASP B N 1
ATOM 3123 C CA . ASP B 1 80 ? 1.029 27.953 19.094 1 95.31 80 ASP B CA 1
ATOM 3124 C C . ASP B 1 80 ? 0.466 26.75 19.828 1 95.31 80 ASP B C 1
ATOM 3126 O O . ASP B 1 80 ? 0.14 26.828 21.016 1 95.31 80 ASP B O 1
ATOM 3130 N N . LEU B 1 81 ? 0.421 25.656 19.219 1 95.25 81 LEU B N 1
ATOM 3131 C CA . LEU B 1 81 ? -0.154 24.438 19.766 1 95.25 81 LEU B CA 1
ATOM 3132 C C . LEU B 1 81 ? 0.731 23.875 20.875 1 95.25 81 LEU B C 1
ATOM 3134 O O . LEU B 1 81 ? 0.244 23.188 21.766 1 95.25 81 LEU B O 1
ATOM 3138 N N . LEU B 1 82 ? 2 24.141 20.781 1 93.88 82 LEU B N 1
ATOM 3139 C CA . LEU B 1 82 ? 2.945 23.578 21.734 1 93.88 82 LEU B CA 1
ATOM 3140 C C . LEU B 1 82 ? 2.803 24.25 23.094 1 93.88 82 LEU B C 1
ATOM 3142 O O . LEU B 1 82 ? 3.273 23.734 24.109 1 93.88 82 LEU B O 1
ATOM 3146 N N . SER B 1 83 ? 2.193 25.391 23.141 1 92.94 83 SER B N 1
ATOM 3147 C CA . SER B 1 83 ? 2.045 26.141 24.375 1 92.94 83 SER B CA 1
ATOM 3148 C C . SER B 1 83 ? 0.73 25.812 25.078 1 92.94 83 SER B C 1
ATOM 3150 O O . SER B 1 83 ? 0.501 26.234 26.219 1 92.94 83 SER B O 1
ATOM 3152 N N . LEU B 1 84 ? -0.065 25.047 24.484 1 92.81 84 LEU B N 1
ATOM 3153 C CA . LEU B 1 84 ? -1.386 24.75 25.016 1 92.81 84 LEU B CA 1
ATOM 3154 C C . LEU B 1 84 ? -1.296 23.688 26.125 1 92.81 84 LEU B C 1
ATOM 3156 O O . LEU B 1 84 ? -0.446 22.797 26.062 1 92.81 84 LEU B O 1
ATOM 3160 N N . SER B 1 85 ? -2.262 23.812 27.094 1 93.12 85 SER B N 1
ATOM 3161 C CA . SER B 1 85 ? -2.424 22.766 28.094 1 93.12 85 SER B CA 1
ATOM 3162 C C . SER B 1 85 ? -3.068 21.516 27.484 1 93.12 85 SER B C 1
ATOM 3164 O O . SER B 1 85 ? -3.609 21.578 26.375 1 93.12 85 SER B O 1
ATOM 3166 N N . GLU B 1 86 ? -2.979 20.453 28.219 1 91.81 86 GLU B N 1
ATOM 3167 C CA . GLU B 1 86 ? -3.594 19.219 27.75 1 91.81 86 GLU B CA 1
ATOM 3168 C C . GLU B 1 86 ? -5.098 19.391 27.562 1 91.81 86 GLU B C 1
ATOM 3170 O O . GLU B 1 86 ? -5.672 18.875 26.594 1 91.81 86 GLU B O 1
ATOM 3175 N N . ALA B 1 87 ? -5.672 20.109 28.438 1 91.62 87 ALA B N 1
ATOM 3176 C CA . ALA B 1 87 ? -7.105 20.359 28.344 1 91.62 87 ALA B CA 1
ATOM 3177 C C . ALA B 1 87 ? -7.441 21.156 27.094 1 91.62 87 ALA B C 1
ATOM 3179 O O . ALA B 1 87 ? -8.406 20.844 26.391 1 91.62 87 ALA B O 1
ATOM 3180 N N . GLU B 1 88 ? -6.625 22.109 26.828 1 91.94 88 GLU B N 1
ATOM 3181 C CA . GLU B 1 88 ? -6.824 22.922 25.625 1 91.94 88 GLU B CA 1
ATOM 3182 C C . GLU B 1 88 ? -6.598 22.094 24.359 1 91.94 88 GLU B C 1
ATOM 3184 O O . GLU B 1 88 ? -7.34 22.234 23.391 1 91.94 88 GLU B O 1
ATOM 3189 N N . LEU B 1 89 ? -5.602 21.281 24.391 1 92.75 89 LEU B N 1
ATOM 3190 C CA . LEU B 1 89 ? -5.305 20.422 23.25 1 92.75 89 LEU B CA 1
ATOM 3191 C C . LEU B 1 89 ? -6.461 19.453 22.984 1 92.75 89 LEU B C 1
ATOM 3193 O O . LEU B 1 89 ? -6.773 19.156 21.828 1 92.75 89 LEU B O 1
ATOM 3197 N N . CYS B 1 90 ? -7.102 19.062 23.969 1 90.62 90 CYS B N 1
ATOM 3198 C CA . CYS B 1 90 ? -8.227 18.141 23.844 1 90.62 90 CYS B CA 1
ATOM 3199 C C . CYS B 1 90 ? -9.398 18.812 23.141 1 90.62 90 CYS B C 1
ATOM 3201 O O . CYS B 1 90 ? -10.148 18.156 22.406 1 90.62 90 CYS B O 1
ATOM 3203 N N . SER B 1 91 ? -9.461 20.047 23.375 1 90.25 91 SER B N 1
ATOM 3204 C CA . SER B 1 91 ? -10.531 20.797 22.719 1 90.25 91 SER B CA 1
ATOM 3205 C C . SER B 1 91 ? -10.234 21 21.234 1 90.25 91 SER B C 1
ATOM 3207 O O . SER B 1 91 ? -11.156 21.078 20.422 1 90.25 91 SER B O 1
ATOM 3209 N N . VAL B 1 92 ? -8.977 21.062 20.953 1 92 92 VAL B N 1
ATOM 3210 C CA . VAL B 1 92 ? -8.539 21.266 19.578 1 92 92 VAL B CA 1
ATOM 3211 C C . VAL B 1 92 ? -8.602 19.953 18.812 1 92 92 VAL B C 1
ATOM 3213 O O . VAL B 1 92 ? -9.078 19.922 17.672 1 92 92 VAL B O 1
ATOM 3216 N N . ARG B 1 93 ? -8.227 18.891 19.484 1 92.25 93 ARG B N 1
ATOM 3217 C CA . ARG B 1 93 ? -8.211 17.562 18.875 1 92.25 93 ARG B CA 1
ATOM 3218 C C . ARG B 1 93 ? -9.625 17.062 18.625 1 92.25 93 ARG B C 1
ATOM 3220 O O . ARG B 1 93 ? -10.469 17.078 19.531 1 92.25 93 ARG B O 1
ATOM 3227 N N . GLY B 1 94 ? -9.836 16.672 17.422 1 90.19 94 GLY B N 1
ATOM 3228 C CA . GLY B 1 94 ? -11.141 16.141 17.094 1 90.19 94 GLY B CA 1
ATOM 3229 C C . GLY B 1 94 ? -12.156 17.219 16.734 1 90.19 94 GLY B C 1
ATOM 3230 O O . GLY B 1 94 ? -13.156 16.922 16.078 1 90.19 94 GLY B O 1
ATOM 3231 N N . GLY B 1 95 ? -11.93 18.391 17.188 1 92.19 95 GLY B N 1
ATOM 3232 C CA . GLY B 1 95 ? -12.781 19.516 16.859 1 92.19 95 GLY B CA 1
ATOM 3233 C C . GLY B 1 95 ? -12.242 20.375 15.727 1 92.19 95 GLY B C 1
ATOM 3234 O O . GLY B 1 95 ? -12.695 20.266 14.586 1 92.19 95 GLY B O 1
ATOM 3235 N N . GLU B 1 96 ? -11.164 20.969 16.016 1 93.69 96 GLU B N 1
ATOM 3236 C CA . GLU B 1 96 ? -10.562 21.859 15.039 1 93.69 96 GLU B CA 1
ATOM 3237 C C . GLU B 1 96 ? -9.562 21.125 14.148 1 93.69 96 GLU B C 1
ATOM 3239 O O . GLU B 1 96 ? -9.375 21.484 12.984 1 93.69 96 GLU B O 1
ATOM 3244 N N . VAL B 1 97 ? -8.914 20.188 14.766 1 95.75 97 VAL B N 1
ATOM 3245 C CA . VAL B 1 97 ? -7.934 19.375 14.047 1 95.75 97 VAL B CA 1
ATOM 3246 C C . VAL B 1 97 ? -8.312 17.891 14.148 1 95.75 97 VAL B C 1
ATOM 3248 O O . VAL B 1 97 ? -8.539 17.375 15.242 1 95.75 97 VAL B O 1
ATOM 3251 N N . ALA B 1 98 ? -8.445 17.281 13.008 1 95.31 98 ALA B N 1
ATOM 3252 C CA . ALA B 1 98 ? -8.742 15.852 12.977 1 95.31 98 ALA B CA 1
ATOM 3253 C C . ALA B 1 98 ? -7.617 15.07 12.305 1 95.31 98 ALA B C 1
ATOM 3255 O O . ALA B 1 98 ? -6.824 15.641 11.547 1 95.31 98 ALA B O 1
ATOM 3256 N N . MET B 1 99 ? -7.566 13.805 12.625 1 93.75 99 MET B N 1
ATOM 3257 C CA . MET B 1 99 ? -6.508 12.961 12.078 1 93.75 99 MET B CA 1
ATOM 3258 C C . MET B 1 99 ? -7.082 11.656 11.539 1 93.75 99 MET B C 1
ATOM 3260 O O . MET B 1 99 ? -7.973 11.062 12.148 1 93.75 99 MET B O 1
ATOM 3264 N N . ILE B 1 100 ? -6.668 11.344 10.359 1 93.12 100 ILE B N 1
ATOM 3265 C CA . ILE B 1 100 ? -6.887 10.023 9.773 1 93.12 100 ILE B CA 1
ATOM 3266 C C . ILE B 1 100 ? -5.594 9.211 9.828 1 93.12 100 ILE B C 1
ATOM 3268 O O . ILE B 1 100 ? -4.625 9.531 9.141 1 93.12 100 ILE B O 1
ATOM 3272 N N . PHE B 1 101 ? -5.625 8.109 10.555 1 88.75 101 PHE B N 1
ATOM 3273 C CA . PHE B 1 101 ? -4.422 7.328 10.797 1 88.75 101 PHE B CA 1
ATOM 3274 C C . PHE B 1 101 ? -4.195 6.32 9.68 1 88.75 101 PHE B C 1
ATOM 3276 O O . PHE B 1 101 ? -5.098 6.047 8.891 1 88.75 101 PHE B O 1
ATOM 3283 N N . GLN B 1 102 ? -2.947 5.797 9.438 1 79.44 102 GLN B N 1
ATOM 3284 C CA . GLN B 1 102 ? -2.48 4.906 8.383 1 79.44 102 GLN B CA 1
ATOM 3285 C C . GLN B 1 102 ? -3.238 3.58 8.414 1 79.44 102 GLN B C 1
ATOM 3287 O O . GLN B 1 102 ? -3.451 2.961 7.367 1 79.44 102 GLN B O 1
ATOM 3292 N N . GLU B 1 103 ? -3.693 3.061 9.531 1 79.06 103 GLU B N 1
ATOM 3293 C CA . GLU B 1 103 ? -4.395 1.783 9.633 1 79.06 103 GLU B CA 1
ATOM 3294 C C . GLU B 1 103 ? -5.809 1.972 10.18 1 79.06 103 GLU B C 1
ATOM 3296 O O . GLU B 1 103 ? -6.008 2.059 11.391 1 79.06 103 GLU B O 1
ATOM 3301 N N . PRO B 1 104 ? -6.762 1.897 9.141 1 76 104 PRO B N 1
ATOM 3302 C CA . PRO B 1 104 ? -8.133 2.148 9.594 1 76 104 PRO B CA 1
ATOM 3303 C C . PRO B 1 104 ? -8.594 1.149 10.648 1 76 104 PRO B C 1
ATOM 3305 O O . PRO B 1 104 ? -9.305 1.523 11.586 1 76 104 PRO B O 1
ATOM 3308 N N . MET B 1 105 ? -8.148 -0.06 10.5 1 75.56 105 MET B N 1
ATOM 3309 C CA . MET B 1 105 ? -8.617 -1.123 11.391 1 75.56 105 MET B CA 1
ATOM 3310 C C . MET B 1 105 ? -8.195 -0.851 12.828 1 75.56 105 MET B C 1
ATOM 3312 O O . MET B 1 105 ? -8.922 -1.202 13.766 1 75.56 105 MET B O 1
ATOM 3316 N N . SER B 1 106 ? -7.176 -0.206 12.938 1 78.81 106 SER B N 1
ATOM 3317 C CA . SER B 1 106 ? -6.66 0.018 14.281 1 78.81 106 SER B CA 1
ATOM 3318 C C . SER B 1 106 ? -7.363 1.192 14.953 1 78.81 106 SER B C 1
ATOM 3320 O O . SER B 1 106 ? -7.312 1.332 16.172 1 78.81 106 SER B O 1
ATOM 3322 N N . ALA B 1 107 ? -8.031 1.938 14.148 1 85.94 107 ALA B N 1
ATOM 3323 C CA . ALA B 1 107 ? -8.703 3.117 14.695 1 85.94 107 ALA B CA 1
ATOM 3324 C C . ALA B 1 107 ? -10.102 2.773 15.195 1 85.94 107 ALA B C 1
ATOM 3326 O O . ALA B 1 107 ? -10.688 3.52 15.977 1 85.94 107 ALA B O 1
ATOM 3327 N N . LEU B 1 108 ? -10.656 1.663 14.797 1 92.88 108 LEU B N 1
ATOM 3328 C CA . LEU B 1 108 ? -12.031 1.295 15.133 1 92.88 108 LEU B CA 1
ATOM 3329 C C . LEU B 1 108 ? -12.055 0.289 16.281 1 92.88 108 LEU B C 1
ATOM 3331 O O . LEU B 1 108 ? -11.234 -0.631 16.312 1 92.88 108 LEU B O 1
ATOM 3335 N N . ASN B 1 109 ? -12.93 0.509 17.219 1 93.31 109 ASN B N 1
ATOM 3336 C CA . ASN B 1 109 ? -13.172 -0.453 18.297 1 93.31 109 ASN B CA 1
ATOM 3337 C C . ASN B 1 109 ? -14.086 -1.584 17.844 1 93.31 109 ASN B C 1
ATOM 3339 O O . ASN B 1 109 ? -15.258 -1.351 17.516 1 93.31 109 ASN B O 1
ATOM 3343 N N . PRO B 1 110 ? -13.609 -2.754 17.891 1 92.5 110 PRO B N 1
ATOM 3344 C CA . PRO B 1 110 ? -14.367 -3.877 17.328 1 92.5 110 PRO B CA 1
ATOM 3345 C C . PRO B 1 110 ? -15.609 -4.215 18.141 1 92.5 110 PRO B C 1
ATOM 3347 O O . PRO B 1 110 ? -16.484 -4.949 17.672 1 92.5 110 PRO B O 1
ATOM 3350 N N . LEU B 1 111 ? -15.727 -3.717 19.344 1 94.5 111 LEU B N 1
ATOM 3351 C CA . LEU B 1 111 ? -16.812 -4.098 20.25 1 94.5 111 LEU B CA 1
ATOM 3352 C C . LEU B 1 111 ? -17.922 -3.057 20.234 1 94.5 111 LEU B C 1
ATOM 3354 O O . LEU B 1 111 ? -18.953 -3.225 20.891 1 94.5 111 LEU B O 1
ATOM 3358 N N . ILE B 1 112 ? -17.781 -1.982 19.516 1 95.88 112 ILE B N 1
ATOM 3359 C CA . ILE B 1 112 ? -18.766 -0.901 19.453 1 95.88 112 ILE B CA 1
ATOM 3360 C C . ILE B 1 112 ? -19.281 -0.754 18.031 1 95.88 112 ILE B C 1
ATOM 3362 O O . ILE B 1 112 ? -18.516 -0.814 17.062 1 95.88 112 ILE B O 1
ATOM 3366 N N . PRO B 1 113 ? -20.594 -0.597 17.906 1 96.88 113 PRO B N 1
ATOM 3367 C CA . PRO B 1 113 ? -21.125 -0.347 16.562 1 96.88 113 PRO B CA 1
ATOM 3368 C C . PRO B 1 113 ? -20.531 0.893 15.914 1 96.88 113 PRO B C 1
ATOM 3370 O O . PRO B 1 113 ? -20.234 1.877 16.594 1 96.88 113 PRO B O 1
ATOM 3373 N N . VAL B 1 114 ? -20.391 0.813 14.602 1 96.88 114 VAL B N 1
ATOM 3374 C CA . VAL B 1 114 ? -19.656 1.856 13.898 1 96.88 114 VAL B CA 1
ATOM 3375 C C . VAL B 1 114 ? -20.406 3.184 14.008 1 96.88 114 VAL B C 1
ATOM 3377 O O . VAL B 1 114 ? -19.781 4.242 14.141 1 96.88 114 VAL B O 1
ATOM 3380 N N . GLY B 1 115 ? -21.734 3.176 13.961 1 97.5 115 GLY B N 1
ATOM 3381 C CA . GLY B 1 115 ? -22.5 4.406 14.117 1 97.5 115 GLY B CA 1
ATOM 3382 C C . GLY B 1 115 ? -22.266 5.086 15.453 1 97.5 115 GLY B C 1
ATOM 3383 O O . GLY B 1 115 ? -22.141 6.309 15.523 1 97.5 115 GLY B O 1
ATOM 3384 N N . LYS B 1 116 ? -22.188 4.289 16.484 1 97.12 116 LYS B N 1
ATOM 3385 C CA . LYS B 1 116 ? -21.953 4.809 17.828 1 97.12 116 LYS B CA 1
ATOM 3386 C C . LYS B 1 116 ? -20.578 5.453 17.938 1 97.12 116 LYS B C 1
ATOM 3388 O O . LYS B 1 116 ? -20.406 6.426 18.672 1 97.12 116 LYS B O 1
ATOM 3393 N N . GLN B 1 117 ? -19.688 4.902 17.297 1 96.69 117 GLN B N 1
ATOM 3394 C CA . GLN B 1 117 ? -18.328 5.449 17.344 1 96.69 117 GLN B CA 1
ATOM 3395 C C . GLN B 1 117 ? -18.266 6.824 16.688 1 96.69 117 GLN B C 1
ATOM 3397 O O . GLN B 1 117 ? -17.609 7.73 17.203 1 96.69 117 GLN B O 1
ATOM 3402 N N . ILE B 1 118 ? -18.969 6.953 15.609 1 97.19 118 ILE B N 1
ATOM 3403 C CA . ILE B 1 118 ? -19.047 8.258 14.961 1 97.19 118 ILE B CA 1
ATOM 3404 C C . ILE B 1 118 ? -19.766 9.25 15.875 1 97.19 118 ILE B C 1
ATOM 3406 O O . ILE B 1 118 ? -19.312 10.383 16.062 1 97.19 118 ILE B O 1
ATOM 3410 N N . GLU B 1 119 ? -20.828 8.773 16.406 1 96.75 119 GLU B N 1
ATOM 3411 C CA . GLU B 1 119 ? -21.656 9.586 17.297 1 96.75 119 GLU B CA 1
ATOM 3412 C C . GLU B 1 119 ? -20.844 10.117 18.469 1 96.75 119 GLU B C 1
ATOM 3414 O O . GLU B 1 119 ? -20.984 11.273 18.875 1 96.75 119 GLU B O 1
ATOM 3419 N N . GLU B 1 120 ? -20.016 9.352 19.016 1 95 120 GLU B N 1
ATOM 3420 C CA . GLU B 1 120 ? -19.203 9.719 20.156 1 95 120 GLU B CA 1
ATOM 3421 C C . GLU B 1 120 ? -18.25 10.852 19.828 1 95 120 GLU B C 1
ATOM 3423 O O . GLU B 1 120 ? -17.984 11.727 20.656 1 95 120 GLU B O 1
ATOM 3428 N N . CYS B 1 121 ? -17.734 10.82 18.672 1 94.94 121 CYS B N 1
ATOM 3429 C CA . CYS B 1 121 ? -16.828 11.875 18.234 1 94.94 121 CYS B CA 1
ATOM 3430 C C . CYS B 1 121 ? -17.531 13.227 18.203 1 94.94 121 CYS B C 1
ATOM 3432 O O . CYS B 1 121 ? -16.938 14.25 18.547 1 94.94 121 CYS B O 1
ATOM 3434 N N . TYR B 1 122 ? -18.781 13.227 17.812 1 95.69 122 TYR B N 1
ATOM 3435 C CA . TYR B 1 122 ? -19.578 14.453 17.766 1 95.69 122 TYR B CA 1
ATOM 3436 C C . TYR B 1 122 ? -19.938 14.93 19.156 1 95.69 122 TYR B C 1
ATOM 3438 O O . TYR B 1 122 ? -19.766 16.109 19.484 1 95.69 122 TYR B O 1
ATOM 3446 N N . ARG B 1 123 ? -20.328 14.008 20 1 94.12 123 ARG B N 1
ATOM 3447 C CA . ARG B 1 123 ? -20.844 14.312 21.328 1 94.12 123 ARG B CA 1
ATOM 3448 C C . ARG B 1 123 ? -19.75 14.906 22.219 1 94.12 123 ARG B C 1
ATOM 3450 O O . ARG B 1 123 ? -20.031 15.742 23.078 1 94.12 123 ARG B O 1
ATOM 3457 N N . LEU B 1 124 ? -18.578 14.516 22 1 91.75 124 LEU B N 1
ATOM 3458 C CA . LEU B 1 124 ? -17.453 15 22.797 1 91.75 124 LEU B CA 1
ATOM 3459 C C . LEU B 1 124 ? -17.297 16.516 22.656 1 91.75 124 LEU B C 1
ATOM 3461 O O . LEU B 1 124 ? -16.844 17.172 23.594 1 91.75 124 LEU B O 1
ATOM 3465 N N . HIS B 1 125 ? -17.75 17.078 21.562 1 92.69 125 HIS B N 1
ATOM 3466 C CA . HIS B 1 125 ? -17.562 18.5 21.312 1 92.69 125 HIS B CA 1
ATOM 3467 C C . HIS B 1 125 ? -18.891 19.25 21.297 1 92.69 125 HIS B C 1
ATOM 3469 O O . HIS B 1 125 ? -18.922 20.484 21.266 1 92.69 125 HIS B O 1
ATOM 3475 N N . HIS B 1 126 ? -19.969 18.469 21.266 1 92.94 126 HIS B N 1
ATOM 3476 C CA . HIS B 1 126 ? -21.312 19.031 21.266 1 92.94 126 HIS B CA 1
ATOM 3477 C C . HIS B 1 126 ? -22.188 18.391 22.344 1 92.94 126 HIS B C 1
ATOM 3479 O O . HIS B 1 126 ? -23.188 17.75 22.016 1 92.94 126 HIS B O 1
ATOM 3485 N N . LYS B 1 127 ? -21.953 18.719 23.547 1 87.44 127 LYS B N 1
ATOM 3486 C CA . LYS B 1 127 ? -22.578 18.062 24.688 1 87.44 127 LYS B CA 1
ATOM 3487 C C . LYS B 1 127 ? -24.031 18.5 24.844 1 87.44 127 LYS B C 1
ATOM 3489 O O . LYS B 1 127 ? -24.859 17.766 25.391 1 87.44 127 LYS B O 1
ATOM 3494 N N . ALA B 1 128 ? -24.359 19.547 24.297 1 92 128 ALA B N 1
ATOM 3495 C CA . ALA B 1 128 ? -25.703 20.109 24.516 1 92 128 ALA B CA 1
ATOM 3496 C C . ALA B 1 128 ? -26.688 19.578 23.484 1 92 128 ALA B C 1
ATOM 3498 O O . ALA B 1 128 ? -27.906 19.75 23.641 1 92 128 ALA B O 1
ATOM 3499 N N . VAL B 1 129 ? -26.266 18.891 22.547 1 90.12 129 VAL B N 1
ATOM 3500 C CA . VAL B 1 129 ? -27.125 18.422 21.484 1 90.12 129 VAL B CA 1
ATOM 3501 C C . VAL B 1 129 ? -27.828 17.141 21.906 1 90.12 129 VAL B C 1
ATOM 3503 O O . VAL B 1 129 ? -27.234 16.281 22.562 1 90.12 129 VAL B O 1
ATOM 3506 N N . SER B 1 130 ? -29.078 16.969 21.547 1 92.94 130 SER B N 1
ATOM 3507 C CA . SER B 1 130 ? -29.875 15.805 21.938 1 92.94 130 SER B CA 1
ATOM 3508 C C . SER B 1 130 ? -29.375 14.547 21.234 1 92.94 130 SER B C 1
ATOM 3510 O O . SER B 1 130 ? -28.719 14.625 20.203 1 92.94 130 SER B O 1
ATOM 3512 N N . ALA B 1 131 ? -29.797 13.453 21.844 1 91.88 131 ALA B N 1
ATOM 3513 C CA . ALA B 1 131 ? -29.406 12.156 21.297 1 91.88 131 ALA B CA 1
ATOM 3514 C C . ALA B 1 131 ? -30.016 11.938 19.906 1 91.88 131 ALA B C 1
ATOM 3516 O O . ALA B 1 131 ? -29.375 11.391 19.016 1 91.88 131 ALA B O 1
ATOM 3517 N N . ILE B 1 132 ? -31.188 12.383 19.734 1 93.69 132 ILE B N 1
ATOM 3518 C CA . ILE B 1 132 ? -31.906 12.203 18.484 1 93.69 132 ILE B CA 1
ATOM 3519 C C . ILE B 1 132 ? -31.234 13.031 17.391 1 93.69 132 ILE B C 1
ATOM 3521 O O . ILE B 1 132 ? -30.984 12.531 16.281 1 93.69 132 ILE B O 1
ATOM 3525 N N . GLN B 1 133 ? -30.922 14.188 17.703 1 95.19 133 GLN B N 1
ATOM 3526 C CA . GLN B 1 133 ? -30.25 15.062 16.75 1 95.19 133 GLN B CA 1
ATOM 3527 C C . GLN B 1 133 ? -28.859 14.547 16.406 1 95.19 133 GLN B C 1
ATOM 3529 O O . GLN B 1 133 ? -28.453 14.602 15.242 1 95.19 133 GLN B O 1
ATOM 3534 N N . THR B 1 134 ? -28.172 14.094 17.406 1 95.88 134 THR B N 1
ATOM 3535 C CA . THR B 1 134 ? -26.828 13.562 17.188 1 95.88 134 THR B CA 1
ATOM 3536 C C . THR B 1 134 ? -26.875 12.367 16.25 1 95.88 134 THR B C 1
ATOM 3538 O O . THR B 1 134 ? -26.016 12.234 15.375 1 95.88 134 THR B O 1
ATOM 3541 N N . ARG B 1 135 ? -27.828 11.547 16.406 1 96.31 135 ARG B N 1
ATOM 3542 C CA . ARG B 1 135 ? -27.984 10.391 15.539 1 96.31 135 ARG B CA 1
ATOM 3543 C C . ARG B 1 135 ? -28.25 10.812 14.102 1 96.31 135 ARG B C 1
ATOM 3545 O O . ARG B 1 135 ? -27.672 10.25 13.164 1 96.31 135 ARG B O 1
ATOM 3552 N N . GLU B 1 136 ? -29.031 11.75 13.945 1 96.69 136 GLU B N 1
ATOM 3553 C CA . GLU B 1 136 ? -29.344 12.234 12.602 1 96.69 136 GLU B CA 1
ATOM 3554 C C . GLU B 1 136 ? -28.109 12.82 11.93 1 96.69 136 GLU B C 1
ATOM 3556 O O . GLU B 1 136 ? -27.875 12.586 10.734 1 96.69 136 GLU B O 1
ATOM 3561 N N . ILE B 1 137 ? -27.406 13.539 12.688 1 96.69 137 ILE B N 1
ATOM 3562 C CA . ILE B 1 137 ? -26.172 14.133 12.18 1 96.69 137 ILE B CA 1
ATOM 3563 C C . ILE B 1 137 ? -25.203 13.023 11.781 1 96.69 137 ILE B C 1
ATOM 3565 O O . ILE B 1 137 ? -24.531 13.117 10.742 1 96.69 137 ILE B O 1
ATOM 3569 N N . THR B 1 138 ? -25.156 12.016 12.578 1 97.69 138 THR B N 1
ATOM 3570 C CA . THR B 1 138 ? -24.281 10.875 12.32 1 97.69 138 THR B CA 1
ATOM 3571 C C . THR B 1 138 ? -24.688 10.164 11.031 1 97.69 138 THR B C 1
ATOM 3573 O O . THR B 1 138 ? -23.844 9.867 10.188 1 97.69 138 THR B O 1
ATOM 3576 N N . LEU B 1 139 ? -25.953 9.922 10.875 1 97.62 139 LEU B N 1
ATOM 3577 C CA . LEU B 1 139 ? -26.453 9.258 9.68 1 97.62 139 LEU B CA 1
ATOM 3578 C C . LEU B 1 139 ? -26.172 10.094 8.438 1 97.62 139 LEU B C 1
ATOM 3580 O O . LEU B 1 139 ? -25.781 9.562 7.398 1 97.62 139 LEU B O 1
ATOM 3584 N N . ASP B 1 140 ? -26.344 11.344 8.555 1 96.75 140 ASP B N 1
ATOM 3585 C CA . ASP B 1 140 ? -26.062 12.25 7.445 1 96.75 140 ASP B CA 1
ATOM 3586 C C . ASP B 1 140 ? -24.594 12.203 7.051 1 96.75 140 ASP B C 1
ATOM 3588 O O . ASP B 1 140 ? -24.25 12.18 5.863 1 96.75 140 ASP B O 1
ATOM 3592 N N . MET B 1 141 ? -23.766 12.188 8.031 1 96.31 141 MET B N 1
ATOM 3593 C CA . MET B 1 141 ? -22.328 12.102 7.77 1 96.31 141 MET B CA 1
ATOM 3594 C C . MET B 1 141 ? -21.984 10.789 7.086 1 96.31 141 MET B C 1
ATOM 3596 O O . MET B 1 141 ? -21.172 10.766 6.156 1 96.31 141 MET B O 1
ATOM 3600 N N . MET B 1 142 ? -22.609 9.727 7.523 1 97 142 MET B N 1
ATOM 3601 C CA . MET B 1 142 ? -22.391 8.422 6.895 1 97 142 MET B CA 1
ATOM 3602 C C . MET B 1 142 ? -22.797 8.461 5.426 1 97 142 MET B C 1
ATOM 3604 O O . MET B 1 142 ? -22.094 7.906 4.574 1 97 142 MET B O 1
ATOM 3608 N N . ARG B 1 143 ? -23.812 9.117 5.129 1 95.56 143 ARG B N 1
ATOM 3609 C CA . ARG B 1 143 ? -24.25 9.289 3.746 1 95.56 143 ARG B CA 1
ATOM 3610 C C . ARG B 1 143 ? -23.266 10.148 2.969 1 95.56 143 ARG B C 1
ATOM 3612 O O . ARG B 1 143 ? -22.938 9.852 1.817 1 95.56 143 ARG B O 1
ATOM 3619 N N . THR B 1 144 ? -22.812 11.148 3.586 1 93.25 144 THR B N 1
ATOM 3620 C CA . THR B 1 144 ? -21.906 12.102 2.967 1 93.25 144 THR B CA 1
ATOM 3621 C C . THR B 1 144 ? -20.625 11.414 2.525 1 93.25 144 THR B C 1
ATOM 3623 O O . THR B 1 144 ? -20.078 11.727 1.465 1 93.25 144 THR B O 1
ATOM 3626 N N . VAL B 1 145 ? -20.188 10.414 3.344 1 92.81 145 VAL B N 1
ATOM 3627 C CA . VAL B 1 145 ? -18.938 9.75 3.004 1 92.81 145 VAL B CA 1
ATOM 3628 C C . VAL B 1 145 ? -19.203 8.602 2.033 1 92.81 145 VAL B C 1
ATOM 3630 O O . VAL B 1 145 ? -18.312 7.801 1.741 1 92.81 145 VAL B O 1
ATOM 3633 N N . GLY B 1 146 ? -20.406 8.422 1.618 1 89.94 146 GLY B N 1
ATOM 3634 C CA . GLY B 1 146 ? -20.719 7.52 0.521 1 89.94 146 GLY B CA 1
ATOM 3635 C C . GLY B 1 146 ? -21.188 6.152 0.987 1 89.94 146 GLY B C 1
ATOM 3636 O O . GLY B 1 146 ? -21.141 5.188 0.221 1 89.94 146 GLY B O 1
ATOM 3637 N N . LEU B 1 147 ? -21.562 5.988 2.174 1 92.19 147 LEU B N 1
ATOM 3638 C CA . LEU B 1 147 ? -22.062 4.715 2.674 1 92.19 147 LEU B CA 1
ATOM 3639 C C . LEU B 1 147 ? -23.547 4.555 2.367 1 92.19 147 LEU B C 1
ATOM 3641 O O . LEU B 1 147 ? -24.312 5.523 2.434 1 92.19 147 LEU B O 1
ATOM 3645 N N . SER B 1 148 ? -23.875 3.346 2.035 1 89.25 148 SER B N 1
ATOM 3646 C CA . SER B 1 148 ? -25.281 3.023 1.74 1 89.25 148 SER B CA 1
ATOM 3647 C C . SER B 1 148 ? -25.938 2.293 2.906 1 89.25 148 SER B C 1
ATOM 3649 O O . SER B 1 148 ? -25.25 1.839 3.826 1 89.25 148 SER B O 1
ATOM 3651 N N . ARG B 1 149 ? -27.281 2.287 2.904 1 91.12 149 ARG B N 1
ATOM 3652 C CA . ARG B 1 149 ? -28.062 1.629 3.947 1 91.12 149 ARG B CA 1
ATOM 3653 C C . ARG B 1 149 ? -27.594 2.057 5.332 1 91.12 149 ARG B C 1
ATOM 3655 O O . ARG B 1 149 ? -27.297 1.214 6.188 1 91.12 149 ARG B O 1
ATOM 3662 N N . VAL B 1 150 ? -27.469 3.318 5.559 1 95.75 150 VAL B N 1
ATOM 3663 C CA . VAL B 1 150 ? -26.781 3.869 6.727 1 95.75 150 VAL B CA 1
ATOM 3664 C C . VAL B 1 150 ? -27.578 3.529 7.988 1 95.75 150 VAL B C 1
ATOM 3666 O O . VAL B 1 150 ? -27 3.348 9.062 1 95.75 150 VAL B O 1
ATOM 3669 N N . GLU B 1 151 ? -28.953 3.363 7.922 1 96.25 151 GLU B N 1
ATOM 3670 C CA . GLU B 1 151 ? -29.75 3.037 9.094 1 96.25 151 GLU B CA 1
ATOM 3671 C C . GLU B 1 151 ? -29.375 1.67 9.656 1 96.25 151 GLU B C 1
ATOM 3673 O O . GLU B 1 151 ? -29.281 1.501 10.875 1 96.25 151 GLU B O 1
ATOM 3678 N N . SER B 1 152 ? -29.203 0.744 8.781 1 95.31 152 SER B N 1
ATOM 3679 C CA . SER B 1 152 ? -28.797 -0.593 9.203 1 95.31 152 SER B CA 1
ATOM 3680 C C . SER B 1 152 ? -27.312 -0.635 9.555 1 95.31 152 SER B C 1
ATOM 3682 O O . SER B 1 152 ? -26.922 -1.249 10.547 1 95.31 152 SER B O 1
ATOM 3684 N N . LEU B 1 153 ? -26.531 0.041 8.797 1 94.81 153 LEU B N 1
ATOM 3685 C CA . LEU B 1 153 ? -25.094 0.055 8.961 1 94.81 153 LEU B CA 1
ATOM 3686 C C . LEU B 1 153 ? -24.703 0.672 10.297 1 94.81 153 LEU B C 1
ATOM 3688 O O . LEU B 1 153 ? -23.703 0.273 10.906 1 94.81 153 LEU B O 1
ATOM 3692 N N . TYR B 1 154 ? -25.516 1.558 10.719 1 96.81 154 TYR B N 1
ATOM 3693 C CA . TYR B 1 154 ? -25.297 2.242 11.984 1 96.81 154 TYR B CA 1
ATOM 3694 C C . TYR B 1 154 ? -25.078 1.241 13.117 1 96.81 154 TYR B C 1
ATOM 3696 O O . TYR B 1 154 ? -24.281 1.491 14.023 1 96.81 154 TYR B O 1
ATOM 3704 N N . HIS B 1 155 ? -25.672 0.111 12.984 1 96.38 155 HIS B N 1
ATOM 3705 C CA . HIS B 1 155 ? -25.688 -0.863 14.07 1 96.38 155 HIS B CA 1
ATOM 3706 C C . HIS B 1 155 ? -24.672 -1.971 13.828 1 96.38 155 HIS B C 1
ATOM 3708 O O . HIS B 1 155 ? -24.484 -2.842 14.688 1 96.38 155 HIS B O 1
ATOM 3714 N N . GLU B 1 156 ? -24 -1.924 12.789 1 95.06 156 GLU B N 1
ATOM 3715 C CA . GLU B 1 156 ? -23.031 -2.965 12.453 1 95.06 156 GLU B CA 1
ATOM 3716 C C . GLU B 1 156 ? -21.703 -2.719 13.141 1 95.06 156 GLU B C 1
ATOM 3718 O O . GLU B 1 156 ? -21.422 -1.604 13.594 1 95.06 156 GLU B O 1
ATOM 3723 N N . PHE B 1 157 ? -20.953 -3.812 13.234 1 93.88 157 PHE B N 1
ATOM 3724 C CA . PHE B 1 157 ? -19.625 -3.77 13.859 1 93.88 157 PHE B CA 1
ATOM 3725 C C . PHE B 1 157 ? -18.531 -3.752 12.797 1 93.88 157 PHE B C 1
ATOM 3727 O O . PHE B 1 157 ? -18.75 -4.176 11.664 1 93.88 157 PHE B O 1
ATOM 3734 N N . PRO B 1 158 ? -17.328 -3.291 13.141 1 92.38 158 PRO B N 1
ATOM 3735 C CA . PRO B 1 158 ? -16.234 -3.174 12.172 1 92.38 158 PRO B CA 1
ATOM 3736 C C . PRO B 1 158 ? -15.961 -4.484 11.438 1 92.38 158 PRO B C 1
ATOM 3738 O O . PRO B 1 158 ? -15.703 -4.477 10.227 1 92.38 158 PRO B O 1
ATOM 3741 N N . HIS B 1 159 ? -16.062 -5.559 12.062 1 85.31 159 HIS B N 1
ATOM 3742 C CA . HIS B 1 159 ? -15.719 -6.844 11.461 1 85.31 159 HIS B CA 1
ATOM 3743 C C . HIS B 1 159 ? -16.703 -7.219 10.359 1 85.31 159 HIS B C 1
ATOM 3745 O O . HIS B 1 159 ? -16.438 -8.117 9.555 1 85.31 159 HIS B O 1
ATOM 3751 N N . GLN B 1 160 ? -17.781 -6.562 10.25 1 85.5 160 GLN B N 1
ATOM 3752 C CA . GLN B 1 160 ? -18.828 -6.844 9.266 1 85.5 160 GLN B CA 1
ATOM 3753 C C . GLN B 1 160 ? -18.656 -5.973 8.023 1 85.5 160 GLN B C 1
ATOM 3755 O O . GLN B 1 160 ? -19.422 -6.102 7.062 1 85.5 160 GLN B O 1
ATOM 3760 N N . LEU B 1 161 ? -17.688 -5.121 8.078 1 87 161 LEU B N 1
ATOM 3761 C CA . LEU B 1 161 ? -17.516 -4.137 7.02 1 87 161 LEU B CA 1
ATOM 3762 C C . LEU B 1 161 ? -16.281 -4.453 6.176 1 87 161 LEU B C 1
ATOM 3764 O O . LEU B 1 161 ? -15.328 -5.062 6.664 1 87 161 LEU B O 1
ATOM 3768 N N . SER B 1 162 ? -16.344 -4.043 4.922 1 81.69 162 SER B N 1
ATOM 3769 C CA . SER B 1 162 ? -15.172 -4.129 4.059 1 81.69 162 SER B CA 1
ATOM 3770 C C . SER B 1 162 ? -14.117 -3.094 4.449 1 81.69 162 SER B C 1
ATOM 3772 O O . SER B 1 162 ? -14.406 -2.164 5.203 1 81.69 162 SER B O 1
ATOM 3774 N N . GLY B 1 163 ? -12.859 -3.287 3.959 1 81.88 163 GLY B N 1
ATOM 3775 C CA . GLY B 1 163 ? -11.797 -2.33 4.219 1 81.88 163 GLY B CA 1
ATOM 3776 C C . GLY B 1 163 ? -12.141 -0.92 3.777 1 81.88 163 GLY B C 1
ATOM 3777 O O . GLY B 1 163 ? -11.883 0.044 4.5 1 81.88 163 GLY B O 1
ATOM 3778 N N . GLY B 1 164 ? -12.711 -0.8 2.596 1 84.62 164 GLY B N 1
ATOM 3779 C CA . GLY B 1 164 ? -13.125 0.499 2.09 1 84.62 164 GLY B CA 1
ATOM 3780 C C . GLY B 1 164 ? -14.195 1.154 2.936 1 84.62 164 GLY B C 1
ATOM 3781 O O . GLY B 1 164 ? -14.18 2.371 3.131 1 84.62 164 GLY B O 1
ATOM 3782 N N . MET B 1 165 ? -15.078 0.344 3.426 1 88.94 165 MET B N 1
ATOM 3783 C CA . MET B 1 165 ? -16.141 0.864 4.289 1 88.94 165 MET B CA 1
ATOM 3784 C C . MET B 1 165 ? -15.562 1.348 5.617 1 88.94 165 MET B C 1
ATOM 3786 O O . MET B 1 165 ? -15.945 2.41 6.113 1 88.94 165 MET B O 1
ATOM 3790 N N . LYS B 1 166 ? -14.688 0.551 6.137 1 91.62 166 LYS B N 1
ATOM 3791 C CA . LYS B 1 166 ? -14.039 0.945 7.383 1 91.62 166 LYS B CA 1
ATOM 3792 C C . LYS B 1 166 ? -13.328 2.289 7.234 1 91.62 166 LYS B C 1
ATOM 3794 O O . LYS B 1 166 ? -13.422 3.145 8.117 1 91.62 166 LYS B O 1
ATOM 3799 N N . GLN B 1 167 ? -12.664 2.42 6.109 1 91.75 167 GLN B N 1
ATOM 3800 C CA . GLN B 1 167 ? -11.969 3.678 5.855 1 91.75 167 GLN B CA 1
ATOM 3801 C C . GLN B 1 167 ? -12.945 4.848 5.812 1 91.75 167 GLN B C 1
ATOM 3803 O O . GLN B 1 167 ? -12.664 5.922 6.344 1 91.75 167 GLN B O 1
ATOM 3808 N N . ARG B 1 168 ? -14.039 4.664 5.203 1 92.31 168 ARG B N 1
ATOM 3809 C CA . ARG B 1 168 ? -15.055 5.711 5.121 1 92.31 168 ARG B CA 1
ATOM 3810 C C . ARG B 1 168 ? -15.594 6.059 6.504 1 92.31 168 ARG B C 1
ATOM 3812 O O . ARG B 1 168 ? -15.883 7.223 6.789 1 92.31 168 ARG B O 1
ATOM 3819 N N . ILE B 1 169 ? -15.742 5.031 7.355 1 95 169 ILE B N 1
ATOM 3820 C CA . ILE B 1 169 ? -16.188 5.258 8.727 1 95 169 ILE B CA 1
ATOM 3821 C C . ILE B 1 169 ? -15.156 6.125 9.461 1 95 169 ILE B C 1
ATOM 3823 O O . ILE B 1 169 ? -15.516 7.082 10.141 1 95 169 ILE B O 1
ATOM 3827 N N . VAL B 1 170 ? -13.93 5.812 9.305 1 94.81 170 VAL B N 1
ATOM 3828 C CA . VAL B 1 170 ? -12.859 6.555 9.961 1 94.81 170 VAL B CA 1
ATOM 3829 C C . VAL B 1 170 ? -12.852 8 9.461 1 94.81 170 VAL B C 1
ATOM 3831 O O . VAL B 1 170 ? -12.672 8.93 10.25 1 94.81 170 VAL B O 1
ATOM 3834 N N . ILE B 1 171 ? -13.047 8.133 8.188 1 93.62 171 ILE B N 1
ATOM 3835 C CA . ILE B 1 171 ? -13.109 9.469 7.605 1 93.62 171 ILE B CA 1
ATOM 3836 C C . ILE B 1 171 ? -14.312 10.219 8.164 1 93.62 171 ILE B C 1
ATOM 3838 O O . ILE B 1 171 ? -14.227 11.406 8.477 1 93.62 171 ILE B O 1
ATOM 3842 N N . ALA B 1 172 ? -15.438 9.539 8.336 1 95.5 172 ALA B N 1
ATOM 3843 C CA . ALA B 1 172 ? -16.625 10.141 8.93 1 95.5 172 ALA B CA 1
ATOM 3844 C C . ALA B 1 172 ? -16.328 10.633 10.352 1 95.5 172 ALA B C 1
ATOM 3846 O O . ALA B 1 172 ? -16.75 11.727 10.727 1 95.5 172 ALA B O 1
ATOM 3847 N N . MET B 1 173 ? -15.672 9.844 11.086 1 95.88 173 MET B N 1
ATOM 3848 C CA . MET B 1 173 ? -15.297 10.203 12.445 1 95.88 173 MET B CA 1
ATOM 3849 C C . MET B 1 173 ? -14.445 11.469 12.461 1 95.88 173 MET B C 1
ATOM 3851 O O . MET B 1 173 ? -14.609 12.328 13.32 1 95.88 173 MET B O 1
ATOM 3855 N N . ALA B 1 174 ? -13.578 11.539 11.492 1 94.31 174 ALA B N 1
ATOM 3856 C CA . ALA B 1 174 ? -12.664 12.68 11.406 1 94.31 174 ALA B CA 1
ATOM 3857 C C . ALA B 1 174 ? -13.406 13.945 10.977 1 94.31 174 ALA B C 1
ATOM 3859 O O . ALA B 1 174 ? -13.055 15.047 11.398 1 94.31 174 ALA B O 1
ATOM 3860 N N . LEU B 1 175 ? -14.477 13.836 10.219 1 95.06 175 LEU B N 1
ATOM 3861 C CA . LEU B 1 175 ? -15.094 14.977 9.547 1 95.06 175 LEU B CA 1
ATOM 3862 C C . LEU B 1 175 ? -16.328 15.453 10.305 1 95.06 175 LEU B C 1
ATOM 3864 O O . LEU B 1 175 ? -16.828 16.562 10.055 1 95.06 175 LEU B O 1
ATOM 3868 N N . ILE B 1 176 ? -16.75 14.711 11.164 1 96 176 ILE B N 1
ATOM 3869 C CA . ILE B 1 176 ? -18.078 14.922 11.734 1 96 176 ILE B CA 1
ATOM 3870 C C . ILE B 1 176 ? -18.156 16.297 12.398 1 96 176 ILE B C 1
ATOM 3872 O O . ILE B 1 176 ? -19.203 16.938 12.391 1 96 176 ILE B O 1
ATOM 3876 N N . ASN B 1 177 ? -17.109 16.781 12.961 1 95.38 177 ASN B N 1
ATOM 3877 C CA . ASN B 1 177 ? -17.078 18.094 13.625 1 95.38 177 ASN B CA 1
ATOM 3878 C C . ASN B 1 177 ? -16.625 19.188 12.68 1 95.38 177 ASN B C 1
ATOM 3880 O O . ASN B 1 177 ? -16.391 20.328 13.109 1 95.38 177 ASN B O 1
ATOM 3884 N N . ARG B 1 178 ? -16.422 18.797 11.422 1 93.5 178 ARG B N 1
ATOM 3885 C CA . ARG B 1 178 ? -16.016 19.75 10.383 1 93.5 178 ARG B CA 1
ATOM 3886 C C . ARG B 1 178 ? -14.75 20.484 10.781 1 93.5 178 ARG B C 1
ATOM 3888 O O . ARG B 1 178 ? -14.742 21.719 10.867 1 93.5 178 ARG B O 1
ATOM 3895 N N . PRO B 1 179 ? -13.695 19.812 10.977 1 95.81 179 PRO B N 1
ATOM 3896 C CA . PRO B 1 179 ? -12.43 20.422 11.414 1 95.81 179 PRO B CA 1
ATOM 3897 C C . PRO B 1 179 ? -11.859 21.391 10.391 1 95.81 179 PRO B C 1
ATOM 3899 O O . PRO B 1 179 ? -12.203 21.328 9.203 1 95.81 179 PRO B O 1
ATOM 3902 N N . ARG B 1 180 ? -11.016 22.297 10.875 1 95.69 180 ARG B N 1
ATOM 3903 C CA . ARG B 1 180 ? -10.344 23.266 10.008 1 95.69 180 ARG B CA 1
ATOM 3904 C C . ARG B 1 180 ? -9.117 22.656 9.352 1 95.69 180 ARG B C 1
ATOM 3906 O O . ARG B 1 180 ? -8.672 23.109 8.305 1 95.69 180 ARG B O 1
ATOM 3913 N N . LEU B 1 181 ? -8.578 21.656 10.023 1 97.06 181 LEU B N 1
ATOM 3914 C CA . LEU B 1 181 ? -7.398 20.953 9.531 1 97.06 181 LEU B CA 1
ATOM 3915 C C . LEU B 1 181 ? -7.57 19.438 9.648 1 97.06 181 LEU B C 1
ATOM 3917 O O . LEU B 1 181 ? -7.945 18.938 10.711 1 97.06 181 LEU B O 1
ATOM 3921 N N . ILE B 1 182 ? -7.324 18.781 8.547 1 97 182 ILE B N 1
ATOM 3922 C CA . ILE B 1 182 ? -7.301 17.328 8.555 1 97 182 ILE B CA 1
ATOM 3923 C C . ILE B 1 182 ? -5.887 16.828 8.25 1 97 182 ILE B C 1
ATOM 3925 O O . ILE B 1 182 ? -5.277 17.25 7.262 1 97 182 ILE B O 1
ATOM 3929 N N . ILE B 1 183 ? -5.34 16.031 9.133 1 97.19 183 ILE B N 1
ATOM 3930 C CA . ILE B 1 183 ? -4.082 15.336 8.883 1 97.19 183 ILE B CA 1
ATOM 3931 C C . ILE B 1 183 ? -4.363 13.906 8.438 1 97.19 183 ILE B C 1
ATOM 3933 O O . ILE B 1 183 ? -4.875 13.094 9.211 1 97.19 183 ILE B O 1
ATOM 3937 N N . ALA B 1 184 ? -4.094 13.672 7.227 1 96.38 184 ALA B N 1
ATOM 3938 C CA . ALA B 1 184 ? -4.289 12.336 6.668 1 96.38 184 ALA B CA 1
ATOM 3939 C C . ALA B 1 184 ? -2.959 11.609 6.508 1 96.38 184 ALA B C 1
ATOM 3941 O O . ALA B 1 184 ? -2.215 11.859 5.559 1 96.38 184 ALA B O 1
ATOM 3942 N N . ASP B 1 185 ? -2.697 10.734 7.387 1 94.88 185 ASP B N 1
ATOM 3943 C CA . ASP B 1 185 ? -1.437 9.992 7.383 1 94.88 185 ASP B CA 1
ATOM 3944 C C . ASP B 1 185 ? -1.585 8.656 6.664 1 94.88 185 ASP B C 1
ATOM 3946 O O . ASP B 1 185 ? -1.953 7.652 7.277 1 94.88 185 ASP B O 1
ATOM 3950 N N . GLU B 1 186 ? -1.213 8.672 5.344 1 92.38 186 GLU B N 1
ATOM 3951 C CA . GLU B 1 186 ? -1.312 7.504 4.469 1 92.38 186 GLU B CA 1
ATOM 3952 C C . GLU B 1 186 ? -2.703 6.875 4.543 1 92.38 186 GLU B C 1
ATOM 3954 O O . GLU B 1 186 ? -2.836 5.676 4.793 1 92.38 186 GLU B O 1
ATOM 3959 N N . PRO B 1 187 ? -3.711 7.617 4.152 1 91.75 187 PRO B N 1
ATOM 3960 C CA . PRO B 1 187 ? -5.102 7.203 4.367 1 91.75 187 PRO B CA 1
ATOM 3961 C C . PRO B 1 187 ? -5.535 6.09 3.414 1 91.75 187 PRO B C 1
ATOM 3963 O O . PRO B 1 187 ? -6.594 5.488 3.609 1 91.75 187 PRO B O 1
ATOM 3966 N N . THR B 1 188 ? -4.742 5.812 2.414 1 88.06 188 THR B N 1
ATOM 3967 C CA . THR B 1 188 ? -5.199 4.844 1.423 1 88.06 188 THR B CA 1
ATOM 3968 C C . THR B 1 188 ? -4.254 3.646 1.362 1 88.06 188 THR B C 1
ATOM 3970 O O . THR B 1 188 ? -4.344 2.828 0.445 1 88.06 188 THR B O 1
ATOM 3973 N N . THR B 1 189 ? -3.373 3.578 2.324 1 81.56 189 THR B N 1
ATOM 3974 C CA . THR B 1 189 ? -2.471 2.432 2.365 1 81.56 189 THR B CA 1
ATOM 3975 C C . THR B 1 189 ? -3.252 1.134 2.539 1 81.56 189 THR B C 1
ATOM 3977 O O . THR B 1 189 ? -4.309 1.119 3.172 1 81.56 189 THR B O 1
ATOM 3980 N N . ALA B 1 190 ? -2.807 -0.014 1.886 1 76.19 190 ALA B N 1
ATOM 3981 C CA . ALA B 1 190 ? -3.352 -1.363 2.004 1 76.19 190 ALA B CA 1
ATOM 3982 C C . ALA B 1 190 ? -4.703 -1.472 1.305 1 76.19 190 ALA B C 1
ATOM 3984 O O . ALA B 1 190 ? -5.422 -2.459 1.478 1 76.19 190 ALA B O 1
ATOM 3985 N N . LEU B 1 191 ? -5.172 -0.37 0.665 1 84.88 191 LEU B N 1
ATOM 3986 C CA . LEU B 1 191 ? -6.402 -0.424 -0.113 1 84.88 191 LEU B CA 1
ATOM 3987 C C . LEU B 1 191 ? -6.105 -0.707 -1.582 1 84.88 191 LEU B C 1
ATOM 3989 O O . LEU B 1 191 ? -5.031 -0.365 -2.08 1 84.88 191 LEU B O 1
ATOM 3993 N N . ASP B 1 192 ? -7.051 -1.331 -2.18 1 87.12 192 ASP B N 1
ATOM 3994 C CA . ASP B 1 192 ? -6.875 -1.522 -3.617 1 87.12 192 ASP B CA 1
ATOM 3995 C C . ASP B 1 192 ? -7.051 -0.206 -4.371 1 87.12 192 ASP B C 1
ATOM 3997 O O . ASP B 1 192 ? -7.547 0.774 -3.812 1 87.12 192 ASP B O 1
ATOM 4001 N N . VAL B 1 193 ? -6.723 -0.201 -5.637 1 84.75 193 VAL B N 1
ATOM 4002 C CA . VAL B 1 193 ? -6.594 1.015 -6.434 1 84.75 193 VAL B CA 1
ATOM 4003 C C . VAL B 1 193 ? -7.965 1.664 -6.613 1 84.75 193 VAL B C 1
ATOM 4005 O O . VAL B 1 193 ? -8.07 2.891 -6.691 1 84.75 193 VAL B O 1
ATOM 4008 N N . THR B 1 194 ? -9.008 0.888 -6.746 1 86.56 194 THR B N 1
ATOM 4009 C CA . THR B 1 194 ? -10.336 1.45 -6.961 1 86.56 194 THR B CA 1
ATOM 4010 C C . THR B 1 194 ? -10.828 2.166 -5.707 1 86.56 194 THR B C 1
ATOM 4012 O O . THR B 1 194 ? -11.328 3.289 -5.785 1 86.56 194 THR B O 1
ATOM 4015 N N . ILE B 1 195 ? -10.633 1.499 -4.609 1 86.56 195 ILE B N 1
ATOM 4016 C CA . ILE B 1 195 ? -11.062 2.086 -3.344 1 86.56 195 ILE B CA 1
ATOM 4017 C C . ILE B 1 195 ? -10.195 3.299 -3.018 1 86.56 195 ILE B C 1
ATOM 4019 O O . ILE B 1 195 ? -10.688 4.305 -2.508 1 86.56 195 ILE B O 1
ATOM 4023 N N . GLN B 1 196 ? -8.922 3.15 -3.312 1 89 196 GLN B N 1
ATOM 4024 C CA . GLN B 1 196 ? -8.031 4.293 -3.125 1 89 196 GLN B CA 1
ATOM 4025 C C . GLN B 1 196 ? -8.547 5.516 -3.881 1 89 196 GLN B C 1
ATOM 4027 O O . GLN B 1 196 ? -8.633 6.609 -3.316 1 89 196 GLN B O 1
ATOM 4032 N N . ALA B 1 197 ? -8.891 5.324 -5.109 1 87.81 197 ALA B N 1
ATOM 4033 C CA . ALA B 1 197 ? -9.383 6.426 -5.93 1 87.81 197 ALA B CA 1
ATOM 4034 C C . ALA B 1 197 ? -10.656 7.023 -5.332 1 87.81 197 ALA B C 1
ATOM 4036 O O . ALA B 1 197 ? -10.828 8.242 -5.32 1 87.81 197 ALA B O 1
ATOM 4037 N N . GLN B 1 198 ? -11.469 6.188 -4.855 1 87.69 198 GLN B N 1
ATOM 4038 C CA . GLN B 1 198 ? -12.711 6.645 -4.25 1 87.69 198 GLN B CA 1
ATOM 4039 C C . GLN B 1 198 ? -12.445 7.496 -3.012 1 87.69 198 GLN B C 1
ATOM 4041 O O . GLN B 1 198 ? -13.078 8.531 -2.812 1 87.69 198 GLN B O 1
ATOM 4046 N N . ILE B 1 199 ? -11.578 7.039 -2.24 1 89.12 199 ILE B N 1
ATOM 4047 C CA . ILE B 1 199 ? -11.258 7.734 -0.999 1 89.12 199 ILE B CA 1
ATOM 4048 C C . ILE B 1 199 ? -10.586 9.07 -1.315 1 89.12 199 ILE B C 1
ATOM 4050 O O . ILE B 1 199 ? -10.875 10.078 -0.67 1 89.12 199 ILE B O 1
ATOM 4054 N N . LEU B 1 200 ? -9.695 9.086 -2.277 1 91.31 200 LEU B N 1
ATOM 4055 C CA . LEU B 1 200 ? -9.047 10.328 -2.684 1 91.31 200 LEU B CA 1
ATOM 4056 C C . LEU B 1 200 ? -10.07 11.336 -3.193 1 91.31 200 LEU B C 1
ATOM 4058 O O . LEU B 1 200 ? -10.008 12.516 -2.855 1 91.31 200 LEU B O 1
ATOM 4062 N N . GLU B 1 201 ? -10.984 10.875 -3.945 1 89.5 201 GLU B N 1
ATOM 4063 C CA . GLU B 1 201 ? -12.062 11.727 -4.438 1 89.5 201 GLU B CA 1
ATOM 4064 C C . GLU B 1 201 ? -12.906 12.281 -3.289 1 89.5 201 GLU B C 1
ATOM 4066 O O . GLU B 1 201 ? -13.289 13.453 -3.297 1 89.5 201 GLU B O 1
ATOM 4071 N N . LEU B 1 202 ? -13.148 11.43 -2.406 1 89.44 202 LEU B N 1
ATOM 4072 C CA . LEU B 1 202 ? -13.922 11.828 -1.235 1 89.44 202 LEU B CA 1
ATOM 4073 C C . LEU B 1 202 ? -13.203 12.938 -0.466 1 89.44 202 LEU B C 1
ATOM 4075 O O . LEU B 1 202 ? -13.812 13.953 -0.118 1 89.44 202 LEU B O 1
ATOM 4079 N N . LEU B 1 203 ? -11.984 12.773 -0.205 1 91.44 203 LEU B N 1
ATOM 4080 C CA . LEU B 1 203 ? -11.211 13.766 0.541 1 91.44 203 LEU B CA 1
ATOM 4081 C C . LEU B 1 203 ? -11.172 15.094 -0.203 1 91.44 203 LEU B C 1
ATOM 4083 O O . LEU B 1 203 ? -11.297 16.156 0.408 1 91.44 203 LEU B O 1
ATOM 4087 N N . LYS B 1 204 ? -11.008 15.062 -1.485 1 91.25 204 LYS B N 1
ATOM 4088 C CA . LYS B 1 204 ? -11.008 16.266 -2.301 1 91.25 204 LYS B CA 1
ATOM 4089 C C . LYS B 1 204 ? -12.359 16.969 -2.238 1 91.25 204 LYS B C 1
ATOM 4091 O O . LYS B 1 204 ? -12.422 18.203 -2.098 1 91.25 204 LYS B O 1
ATOM 4096 N N . LYS B 1 205 ? -13.359 16.203 -2.371 1 89.5 205 LYS B N 1
ATOM 4097 C CA . LYS B 1 205 ? -14.711 16.75 -2.289 1 89.5 205 LYS B CA 1
ATOM 4098 C C . LYS B 1 205 ? -14.945 17.438 -0.946 1 89.5 205 LYS B C 1
ATOM 4100 O O . LYS B 1 205 ? -15.516 18.531 -0.89 1 89.5 205 LYS B O 1
ATOM 4105 N N . MET B 1 206 ? -14.531 16.781 0.078 1 90.44 206 MET B N 1
ATOM 4106 C CA . MET B 1 206 ? -14.711 17.344 1.413 1 90.44 206 MET B CA 1
ATOM 4107 C C . MET B 1 206 ? -13.883 18.609 1.589 1 90.44 206 MET B C 1
ATOM 4109 O O . MET B 1 206 ? -14.328 19.562 2.232 1 90.44 206 MET B O 1
ATOM 4113 N N . ASN B 1 207 ? -12.688 18.609 1.091 1 94.31 207 ASN B N 1
ATOM 4114 C CA . ASN B 1 207 ? 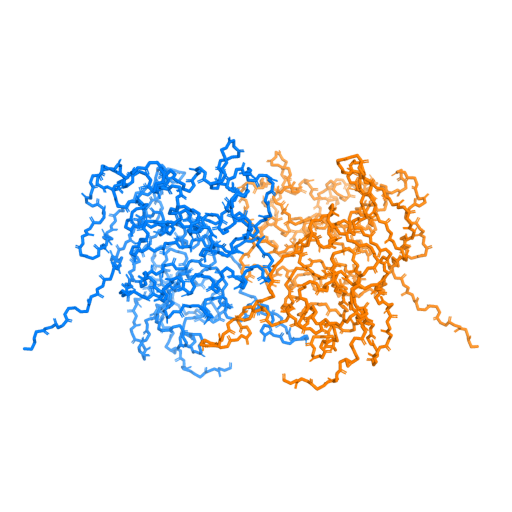-11.844 19.797 1.087 1 94.31 207 ASN B CA 1
ATOM 4115 C C . ASN B 1 207 ? -12.547 20.984 0.424 1 94.31 207 ASN B C 1
ATOM 4117 O O . ASN B 1 207 ? -12.555 22.094 0.966 1 94.31 207 ASN B O 1
ATOM 4121 N N . VAL B 1 208 ? -13.203 20.797 -0.672 1 91.88 208 VAL B N 1
ATOM 4122 C CA . VAL B 1 208 ? -13.852 21.844 -1.446 1 91.88 208 VAL B CA 1
ATOM 4123 C C . VAL B 1 208 ? -15.141 22.281 -0.75 1 91.88 208 VAL B C 1
ATOM 4125 O O . VAL B 1 208 ? -15.383 23.484 -0.587 1 91.88 208 VAL B O 1
ATOM 4128 N N . GLU B 1 209 ? -15.875 21.375 -0.308 1 91.25 209 GLU B N 1
ATOM 4129 C CA . GLU B 1 209 ? -17.203 21.656 0.25 1 91.25 209 GLU B CA 1
ATOM 4130 C C . GLU B 1 209 ? -17.078 22.312 1.624 1 91.25 209 GLU B C 1
ATOM 4132 O O . GLU B 1 209 ? -17.828 23.25 1.938 1 91.25 209 GLU B O 1
ATOM 4137 N N . TYR B 1 210 ? -16.172 21.859 2.438 1 91.81 210 TYR B N 1
ATOM 4138 C CA . TYR B 1 210 ? -16.094 22.344 3.809 1 91.81 210 TYR B CA 1
ATOM 4139 C C . TYR B 1 210 ? -14.977 23.359 3.957 1 91.81 210 TYR B C 1
ATOM 4141 O O . TYR B 1 210 ? -14.898 24.062 4.973 1 91.81 210 TYR B O 1
ATOM 4149 N N . GLY B 1 211 ? -14.117 23.438 3.025 1 92.75 211 GLY B N 1
ATOM 4150 C CA . GLY B 1 211 ? -13.031 24.406 3.074 1 92.75 211 GLY B CA 1
ATOM 4151 C C . GLY B 1 211 ? -11.938 24.031 4.059 1 92.75 211 GLY B C 1
ATOM 4152 O O . GLY B 1 211 ? -11.242 24.891 4.582 1 92.75 211 GLY B O 1
ATOM 4153 N N . CYS B 1 212 ? -11.867 22.828 4.379 1 94.38 212 CYS B N 1
ATOM 4154 C CA . CYS B 1 212 ? -10.859 22.375 5.336 1 94.38 212 CYS B CA 1
ATOM 4155 C C . CYS B 1 212 ? -9.484 22.281 4.68 1 94.38 212 CYS B C 1
ATOM 4157 O O . CYS B 1 212 ? -9.383 21.984 3.488 1 94.38 212 CYS B O 1
ATOM 4159 N N . THR B 1 213 ? -8.492 22.625 5.434 1 97.5 213 THR B N 1
ATOM 4160 C CA . THR B 1 213 ? -7.113 22.406 5.02 1 97.5 213 THR B CA 1
ATOM 4161 C C . THR B 1 213 ? -6.695 20.969 5.273 1 97.5 213 THR B C 1
ATOM 4163 O O . THR B 1 213 ? -7.117 20.359 6.258 1 97.5 213 THR B O 1
ATOM 4166 N N . VAL B 1 214 ? -5.883 20.406 4.324 1 97.69 214 VAL B N 1
ATOM 4167 C CA . VAL B 1 214 ? -5.508 19 4.48 1 97.69 214 VAL B CA 1
ATOM 4168 C C . VAL B 1 214 ? -3.988 18.859 4.414 1 97.69 214 VAL B C 1
ATOM 4170 O O . VAL B 1 214 ? -3.352 19.359 3.486 1 97.69 214 VAL B O 1
ATOM 4173 N N . LEU B 1 215 ? -3.387 18.312 5.441 1 98.12 215 LEU B N 1
ATOM 4174 C CA . LEU B 1 215 ? -2.031 17.781 5.375 1 98.12 215 LEU B CA 1
ATOM 4175 C C . LEU B 1 215 ? -2.045 16.312 4.961 1 98.12 215 LEU B C 1
ATOM 4177 O O . LEU B 1 215 ? -2.406 15.438 5.758 1 98.12 215 LEU B O 1
ATOM 4181 N N . PHE B 1 216 ? -1.632 16.094 3.766 1 97.38 216 PHE B N 1
ATOM 4182 C CA . PHE B 1 216 ? -1.712 14.758 3.168 1 97.38 216 PHE B CA 1
ATOM 4183 C C . PHE B 1 216 ? -0.339 14.102 3.133 1 97.38 216 PHE B C 1
ATOM 4185 O O . PHE B 1 216 ? 0.535 14.516 2.367 1 97.38 216 PHE B O 1
ATOM 4192 N N . ILE B 1 217 ? -0.204 13.062 3.949 1 97 217 ILE B N 1
ATOM 4193 C CA . ILE B 1 217 ? 1.068 12.352 4.031 1 97 217 ILE B CA 1
ATOM 4194 C C . ILE B 1 217 ? 1.008 11.078 3.186 1 97 217 ILE B C 1
ATOM 4196 O O . ILE B 1 217 ? 0.081 10.281 3.322 1 97 217 ILE B O 1
ATOM 4200 N N . SER B 1 218 ? 1.955 10.922 2.32 1 93.44 218 SER B N 1
ATOM 4201 C CA . SER B 1 218 ? 2.039 9.75 1.462 1 93.44 218 SER B CA 1
ATOM 4202 C C . SER B 1 218 ? 3.469 9.508 0.985 1 93.44 218 SER B C 1
ATOM 4204 O O . SER B 1 218 ? 4.309 10.414 1.05 1 93.44 218 SER B O 1
ATOM 4206 N N . HIS B 1 219 ? 3.723 8.328 0.595 1 89.62 219 HIS B N 1
ATOM 4207 C CA . HIS B 1 219 ? 4.992 8.039 -0.065 1 89.62 219 HIS B CA 1
ATOM 4208 C C . HIS B 1 219 ? 4.82 7.961 -1.578 1 89.62 219 HIS B C 1
ATOM 4210 O O . HIS B 1 219 ? 5.801 7.832 -2.312 1 89.62 219 HIS B O 1
ATOM 4216 N N . ASP B 1 220 ? 3.639 8.109 -2.016 1 86.5 220 ASP B N 1
ATOM 4217 C CA . ASP B 1 220 ? 3.324 7.934 -3.43 1 86.5 220 ASP B CA 1
ATOM 4218 C C . ASP B 1 220 ? 3.156 9.281 -4.129 1 86.5 220 ASP B C 1
ATOM 4220 O O . ASP B 1 220 ? 2.148 9.961 -3.936 1 86.5 220 ASP B O 1
ATOM 4224 N N . LEU B 1 221 ? 4.051 9.523 -5.082 1 90.12 221 LEU B N 1
ATOM 4225 C CA . LEU B 1 221 ? 4.016 10.805 -5.781 1 90.12 221 LEU B CA 1
ATOM 4226 C C . LEU B 1 221 ? 2.846 10.852 -6.762 1 90.12 221 LEU B C 1
ATOM 4228 O O . LEU B 1 221 ? 2.4 11.93 -7.148 1 90.12 221 LEU B O 1
ATOM 4232 N N . GLY B 1 222 ? 2.441 9.688 -7.215 1 85.62 222 GLY B N 1
ATOM 4233 C CA . GLY B 1 222 ? 1.269 9.68 -8.07 1 85.62 222 GLY B CA 1
ATOM 4234 C C . GLY B 1 222 ? 0.02 10.203 -7.387 1 85.62 222 GLY B C 1
ATOM 4235 O O . GLY B 1 222 ? -0.745 10.969 -7.973 1 85.62 222 GLY B O 1
ATOM 4236 N N . VAL B 1 223 ? -0.125 9.766 -6.176 1 89 223 VAL B N 1
ATOM 4237 C CA . VAL B 1 223 ? -1.26 10.219 -5.375 1 89 223 VAL B CA 1
ATOM 4238 C C . VAL B 1 223 ? -1.123 11.711 -5.082 1 89 223 VAL B C 1
ATOM 4240 O O . VAL B 1 223 ? -2.088 12.461 -5.219 1 89 223 VAL B O 1
ATOM 4243 N N . ILE B 1 224 ? 0.061 12.109 -4.742 1 93 224 ILE B N 1
ATOM 4244 C CA . ILE B 1 224 ? 0.339 13.508 -4.418 1 93 224 ILE B CA 1
ATOM 4245 C C . ILE B 1 224 ? 0.045 14.391 -5.633 1 93 224 ILE B C 1
ATOM 4247 O O . ILE B 1 224 ? -0.583 15.438 -5.504 1 93 224 ILE B O 1
ATOM 4251 N N . ARG B 1 225 ? 0.458 14 -6.746 1 90.5 225 ARG B N 1
ATOM 4252 C CA . ARG B 1 225 ? 0.257 14.727 -7.992 1 90.5 225 ARG B CA 1
ATOM 4253 C C . ARG B 1 225 ? -1.226 14.977 -8.25 1 90.5 225 ARG B C 1
ATOM 4255 O O . ARG B 1 225 ? -1.606 16.031 -8.75 1 90.5 225 ARG B O 1
ATOM 4262 N N . THR B 1 226 ? -1.983 14.094 -7.859 1 87.31 226 THR B N 1
ATOM 4263 C CA . THR B 1 226 ? -3.402 14.102 -8.195 1 87.31 226 THR B CA 1
ATOM 4264 C C . THR B 1 226 ? -4.184 14.984 -7.223 1 87.31 226 THR B C 1
ATOM 4266 O O . THR B 1 226 ? -5.121 15.68 -7.625 1 87.31 226 THR B O 1
ATOM 4269 N N . VAL B 1 227 ? -3.727 15.078 -5.984 1 91.69 227 VAL B N 1
ATOM 4270 C CA . VAL B 1 227 ? -4.652 15.633 -5 1 91.69 227 VAL B CA 1
ATOM 4271 C C . VAL B 1 227 ? -4.043 16.891 -4.367 1 91.69 227 VAL B C 1
ATOM 4273 O O . VAL B 1 227 ? -4.762 17.75 -3.852 1 91.69 227 VAL B O 1
ATOM 4276 N N . CYS B 1 228 ? -2.771 17.031 -4.363 1 95.81 228 CYS B N 1
ATOM 4277 C CA . CYS B 1 228 ? -2.145 18.062 -3.535 1 95.81 228 CYS B CA 1
ATOM 4278 C C . CYS B 1 228 ? -1.837 19.312 -4.352 1 95.81 228 CYS B C 1
ATOM 4280 O O . CYS B 1 228 ? -1.418 19.219 -5.504 1 95.81 228 CYS B O 1
ATOM 4282 N N . ASP B 1 229 ? -1.994 20.484 -3.721 1 96.25 229 ASP B N 1
ATOM 4283 C CA . ASP B 1 229 ? -1.646 21.781 -4.305 1 96.25 229 ASP B CA 1
ATOM 4284 C C . ASP B 1 229 ? -0.156 22.062 -4.145 1 96.25 229 ASP B C 1
ATOM 4286 O O . ASP B 1 229 ? 0.489 22.562 -5.07 1 96.25 229 ASP B O 1
ATOM 4290 N N . GLN B 1 230 ? 0.27 21.844 -2.969 1 97.19 230 GLN B N 1
ATOM 4291 C CA . GLN B 1 230 ? 1.669 22.016 -2.596 1 97.19 230 GLN B CA 1
ATOM 4292 C C . GLN B 1 230 ? 2.297 20.703 -2.152 1 97.19 230 GLN B C 1
ATOM 4294 O O . GLN B 1 230 ? 1.593 19.781 -1.722 1 97.19 230 GLN B O 1
ATOM 4299 N N . ILE B 1 231 ? 3.594 20.656 -2.328 1 97.69 231 ILE B N 1
ATOM 4300 C CA . ILE B 1 231 ? 4.301 19.438 -1.946 1 97.69 231 ILE B CA 1
ATOM 4301 C C . ILE B 1 231 ? 5.52 19.781 -1.097 1 97.69 231 ILE B C 1
ATOM 4303 O O . ILE B 1 231 ? 6.195 20.781 -1.356 1 97.69 231 ILE B O 1
ATOM 4307 N N . VAL B 1 232 ? 5.676 19.062 -0.06 1 98.44 232 VAL B N 1
ATOM 4308 C CA . VAL B 1 232 ? 6.852 19.109 0.803 1 98.44 232 VAL B CA 1
ATOM 4309 C C . VAL B 1 232 ? 7.551 17.75 0.784 1 98.44 232 VAL B C 1
ATOM 4311 O O . VAL B 1 232 ? 6.973 16.734 1.189 1 98.44 232 VAL B O 1
ATOM 4314 N N . VAL B 1 233 ? 8.797 17.734 0.326 1 98 233 VAL B N 1
ATOM 4315 C CA . VAL B 1 233 ? 9.562 16.5 0.225 1 98 233 VAL B CA 1
ATOM 4316 C C . VAL B 1 233 ? 10.523 16.391 1.408 1 98 233 VAL B C 1
ATOM 4318 O O . VAL B 1 233 ? 11.352 17.281 1.632 1 98 233 VAL B O 1
ATOM 4321 N N . MET B 1 234 ? 10.414 15.297 2.111 1 98 234 MET B N 1
ATOM 4322 C CA . MET B 1 234 ? 11.219 15.078 3.309 1 98 234 MET B CA 1
ATOM 4323 C C . MET B 1 234 ? 12.188 13.914 3.107 1 98 234 MET B C 1
ATOM 4325 O O . MET B 1 234 ? 11.828 12.898 2.52 1 98 234 MET B O 1
ATOM 4329 N N . TYR B 1 235 ? 13.406 14.133 3.596 1 96.56 235 TYR B N 1
ATOM 4330 C CA . TYR B 1 235 ? 14.406 13.062 3.629 1 96.56 235 TYR B CA 1
ATOM 4331 C C . TYR B 1 235 ? 15.195 13.102 4.93 1 96.56 235 TYR B C 1
ATOM 4333 O O . TYR B 1 235 ? 15.773 14.125 5.289 1 96.56 235 TYR B O 1
ATOM 4341 N N . ALA B 1 236 ? 15.195 12.008 5.645 1 95.06 236 ALA B N 1
ATOM 4342 C CA . ALA B 1 236 ? 16 11.789 6.848 1 95.06 236 ALA B CA 1
ATOM 4343 C C . ALA B 1 236 ? 15.812 12.93 7.844 1 95.06 236 ALA B C 1
ATOM 4345 O O . ALA B 1 236 ? 16.781 13.5 8.336 1 95.06 236 ALA B O 1
ATOM 4346 N N . GLY B 1 237 ? 14.594 13.344 7.996 1 96.31 237 GLY B N 1
ATOM 4347 C CA . GLY B 1 237 ? 14.258 14.281 9.055 1 96.31 237 GLY B CA 1
ATOM 4348 C C . GLY B 1 237 ? 14.328 15.734 8.609 1 96.31 237 GLY B C 1
ATOM 4349 O O . GLY B 1 237 ? 14.078 16.641 9.398 1 96.31 237 GLY B O 1
ATOM 4350 N N . ARG B 1 238 ? 14.633 15.969 7.355 1 97.12 238 ARG B N 1
ATOM 4351 C CA . ARG B 1 238 ? 14.734 17.328 6.824 1 97.12 238 ARG B CA 1
ATOM 4352 C C . ARG B 1 238 ? 13.852 17.5 5.598 1 97.12 238 ARG B C 1
ATOM 4354 O O . ARG B 1 238 ? 13.539 16.531 4.902 1 97.12 238 ARG B O 1
ATOM 4361 N N . ILE B 1 239 ? 13.422 18.719 5.41 1 97.94 239 ILE B N 1
ATOM 4362 C CA . ILE B 1 239 ? 12.766 19.047 4.148 1 97.94 239 ILE B CA 1
ATOM 4363 C C . ILE B 1 239 ? 13.828 19.344 3.088 1 97.94 239 ILE B C 1
ATOM 4365 O O . ILE B 1 239 ? 14.711 20.172 3.307 1 97.94 239 ILE B O 1
ATOM 4369 N N . VAL B 1 240 ? 13.727 18.719 1.922 1 97.62 240 VAL B N 1
ATOM 4370 C CA . VAL B 1 240 ? 14.773 18.875 0.917 1 97.62 240 VAL B CA 1
ATOM 4371 C C . VAL B 1 240 ? 14.242 19.672 -0.271 1 97.62 240 VAL B C 1
ATOM 4373 O O . VAL B 1 240 ? 15.016 20.219 -1.053 1 97.62 240 VAL B O 1
ATOM 4376 N N . GLU B 1 241 ? 12.945 19.672 -0.437 1 97.31 241 GLU B N 1
ATOM 4377 C CA . GLU B 1 241 ? 12.336 20.422 -1.532 1 97.31 241 GLU B CA 1
ATOM 4378 C C . GLU B 1 241 ? 10.875 20.719 -1.239 1 97.31 241 GLU B C 1
ATOM 4380 O O . GLU B 1 241 ? 10.172 19.922 -0.616 1 97.31 241 GLU B O 1
ATOM 4385 N N . GLN B 1 242 ? 10.422 21.875 -1.627 1 98 242 GLN B N 1
ATOM 4386 C CA . GLN B 1 242 ? 9.008 22.203 -1.456 1 98 242 GLN B CA 1
ATOM 4387 C C . GLN B 1 242 ? 8.57 23.281 -2.445 1 98 242 GLN B C 1
ATOM 4389 O O . GLN B 1 242 ? 9.391 24.062 -2.922 1 98 242 GLN B O 1
ATOM 4394 N N . GLY B 1 243 ? 7.277 23.312 -2.777 1 97.12 243 GLY B N 1
ATOM 4395 C CA . GLY B 1 243 ? 6.684 24.25 -3.723 1 97.12 243 GLY B CA 1
ATOM 4396 C C . GLY B 1 243 ? 5.367 23.75 -4.297 1 97.12 243 GLY B C 1
ATOM 4397 O O . GLY B 1 243 ? 4.738 22.859 -3.738 1 97.12 243 GLY B O 1
ATOM 4398 N N . LYS B 1 244 ? 4.965 24.469 -5.297 1 96.81 244 LYS B N 1
ATOM 4399 C CA . LYS B 1 244 ? 3.77 24.016 -5.996 1 96.81 244 LYS B CA 1
ATOM 4400 C C . LYS B 1 244 ? 3.967 22.594 -6.547 1 96.81 244 LYS B C 1
ATOM 4402 O O . LYS B 1 244 ? 4.996 22.312 -7.16 1 96.81 244 LYS B O 1
ATOM 4407 N N . THR B 1 245 ? 2.984 21.75 -6.34 1 96.06 245 THR B N 1
ATOM 4408 C CA . THR B 1 245 ? 3.094 20.344 -6.699 1 96.06 245 THR B CA 1
ATOM 4409 C C . THR B 1 245 ? 3.447 20.188 -8.172 1 96.06 245 THR B C 1
ATOM 4411 O O . THR B 1 245 ? 4.387 19.469 -8.523 1 96.06 245 THR B O 1
ATOM 4414 N N . GLU B 1 246 ? 2.797 20.859 -9.031 1 93.19 246 GLU B N 1
ATOM 4415 C CA . GLU B 1 246 ? 2.996 20.734 -10.469 1 93.19 246 GLU B CA 1
ATOM 4416 C C . GLU B 1 246 ? 4.414 21.141 -10.867 1 93.19 246 GLU B C 1
ATOM 4418 O O . GLU B 1 246 ? 5.055 20.453 -11.664 1 93.19 246 GLU B O 1
ATOM 4423 N N . GLU B 1 247 ? 4.891 22.141 -10.289 1 93.75 247 GLU B N 1
ATOM 4424 C CA . GLU B 1 247 ? 6.215 22.641 -10.625 1 93.75 247 GLU B CA 1
ATOM 4425 C C . GLU B 1 247 ? 7.312 21.703 -10.125 1 93.75 247 GLU B C 1
ATOM 4427 O O . GLU B 1 247 ? 8.242 21.391 -10.867 1 93.75 247 GLU B O 1
ATOM 4432 N N . VAL B 1 248 ? 7.168 21.281 -8.891 1 94.62 248 VAL B N 1
ATOM 4433 C CA . VAL B 1 248 ? 8.18 20.406 -8.281 1 94.62 248 VAL B CA 1
ATOM 4434 C C . VAL B 1 248 ? 8.25 19.094 -9.047 1 94.62 248 VAL B C 1
ATOM 4436 O O . VAL B 1 248 ? 9.344 18.562 -9.281 1 94.62 248 VAL B O 1
ATOM 4439 N N . LEU B 1 249 ? 7.113 18.562 -9.477 1 92.25 249 LEU B N 1
ATOM 4440 C CA . LEU B 1 249 ? 7.086 17.266 -10.125 1 92.25 249 LEU B CA 1
ATOM 4441 C C . LEU B 1 249 ? 7.48 17.375 -11.594 1 92.25 249 LEU B C 1
ATOM 4443 O O . LEU B 1 249 ? 7.996 16.422 -12.172 1 92.25 249 LEU B O 1
ATOM 4447 N N . LYS B 1 250 ? 7.277 18.484 -12.172 1 91 250 LYS B N 1
ATOM 4448 C CA . LYS B 1 250 ? 7.676 18.688 -13.562 1 91 250 LYS B CA 1
ATOM 4449 C C . LYS B 1 250 ? 9.18 18.906 -13.672 1 91 250 LYS B C 1
ATOM 4451 O O . LYS B 1 250 ? 9.82 18.391 -14.594 1 91 250 LYS B O 1
ATOM 4456 N N . THR B 1 251 ? 9.727 19.688 -12.773 1 91.62 251 THR B N 1
ATOM 4457 C CA . THR B 1 251 ? 11.148 19.984 -12.789 1 91.62 251 THR B CA 1
ATOM 4458 C C . THR B 1 251 ? 11.75 19.844 -11.391 1 91.62 251 THR B C 1
ATOM 4460 O O . THR B 1 251 ? 12.148 20.844 -10.781 1 91.62 251 THR B O 1
ATOM 4463 N N . PRO B 1 252 ? 11.93 18.594 -10.953 1 93.56 252 PRO B N 1
ATOM 4464 C CA . PRO B 1 252 ? 12.484 18.406 -9.609 1 93.56 252 PRO B CA 1
ATOM 4465 C C . PRO B 1 252 ? 13.891 18.984 -9.469 1 93.56 252 PRO B C 1
ATOM 4467 O O . PRO B 1 252 ? 14.742 18.781 -10.344 1 93.56 252 PRO B O 1
ATOM 4470 N N . GLY B 1 253 ? 14.078 19.719 -8.398 1 93.19 253 GLY B N 1
ATOM 4471 C CA . GLY B 1 253 ? 15.367 20.359 -8.156 1 93.19 253 GLY B CA 1
ATOM 4472 C C . GLY B 1 253 ? 16.328 19.469 -7.375 1 93.19 253 GLY B C 1
ATOM 4473 O O . GLY B 1 253 ? 17.531 19.469 -7.645 1 93.19 253 GLY B O 1
ATOM 4474 N N . HIS B 1 254 ? 15.836 18.734 -6.43 1 95.56 254 HIS B N 1
ATOM 4475 C CA . HIS B 1 254 ? 16.688 17.875 -5.605 1 95.56 254 HIS B CA 1
ATOM 4476 C C . HIS B 1 254 ? 16.844 16.5 -6.227 1 95.56 254 HIS B C 1
ATOM 4478 O O . HIS B 1 254 ? 15.859 15.914 -6.695 1 95.56 254 HIS B O 1
ATOM 4484 N N . PRO B 1 255 ? 18.062 15.93 -6.195 1 95.12 255 PRO B N 1
ATOM 4485 C CA . PRO B 1 255 ? 18.281 14.594 -6.75 1 95.12 255 PRO B CA 1
ATOM 4486 C C . PRO B 1 255 ? 17.375 13.539 -6.121 1 95.12 255 PRO B C 1
ATOM 4488 O O . PRO B 1 255 ? 16.938 12.609 -6.805 1 95.12 255 PRO B O 1
ATOM 4491 N N . TYR B 1 256 ? 17.125 13.734 -4.879 1 94.81 256 TYR B N 1
ATOM 4492 C CA . TYR B 1 256 ? 16.219 12.805 -4.211 1 94.81 256 TYR B CA 1
ATOM 4493 C C . TYR B 1 256 ? 14.836 12.852 -4.832 1 94.81 256 TYR B C 1
ATOM 4495 O O . TYR B 1 256 ? 14.234 11.805 -5.109 1 94.81 256 TYR B O 1
ATOM 4503 N N . THR B 1 257 ? 14.297 14.008 -4.992 1 94.94 257 THR B N 1
ATOM 4504 C CA . THR B 1 257 ? 12.977 14.172 -5.602 1 94.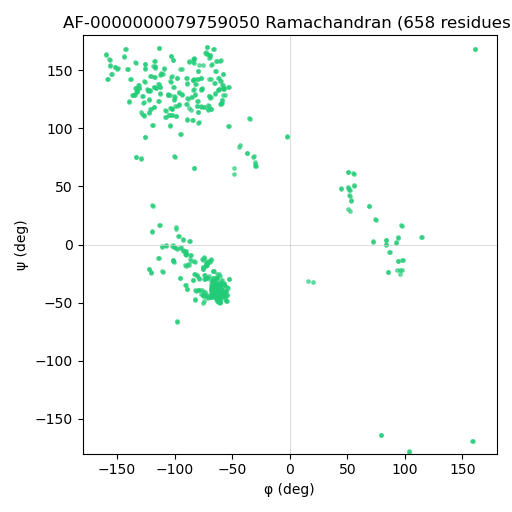94 257 THR B CA 1
ATOM 4505 C C . THR B 1 257 ? 12.945 13.57 -7.004 1 94.94 257 THR B C 1
ATOM 4507 O O . THR B 1 257 ? 12 12.875 -7.363 1 94.94 257 THR B O 1
ATOM 4510 N N . ARG B 1 258 ? 13.953 13.781 -7.703 1 92.44 258 ARG B N 1
ATOM 4511 C CA . ARG B 1 258 ? 14.078 13.195 -9.031 1 92.44 258 ARG B CA 1
ATOM 4512 C C . ARG B 1 258 ? 14.062 11.672 -8.961 1 92.44 258 ARG B C 1
ATOM 4514 O O . ARG B 1 258 ? 13.422 11.016 -9.789 1 92.44 258 ARG B O 1
ATOM 4521 N N . GLY B 1 259 ? 14.836 11.188 -8.055 1 91.38 259 GLY B N 1
ATOM 4522 C CA . GLY B 1 259 ? 14.859 9.75 -7.863 1 91.38 259 GLY B CA 1
ATOM 4523 C C . GLY B 1 259 ? 13.5 9.172 -7.512 1 91.38 259 GLY B C 1
ATOM 4524 O O . GLY B 1 259 ? 13.117 8.117 -8.023 1 91.38 259 GLY B O 1
ATOM 4525 N N . LEU B 1 260 ? 12.75 9.859 -6.605 1 91.88 260 LEU B N 1
ATOM 4526 C CA . LEU B 1 260 ? 11.414 9.414 -6.23 1 91.88 260 LEU B CA 1
ATOM 4527 C C . LEU B 1 260 ? 10.508 9.328 -7.453 1 91.88 260 LEU B C 1
ATOM 4529 O O . LEU B 1 260 ? 9.789 8.344 -7.625 1 91.88 260 LEU B O 1
ATOM 4533 N N . LEU B 1 261 ? 10.555 10.312 -8.281 1 89.69 261 LEU B N 1
ATOM 4534 C CA . LEU B 1 261 ? 9.719 10.383 -9.477 1 89.69 261 LEU B CA 1
ATOM 4535 C C . LEU B 1 261 ? 10.055 9.25 -10.438 1 89.69 261 LEU B C 1
ATOM 4537 O O . LEU B 1 261 ? 9.156 8.648 -11.031 1 89.69 261 LEU B O 1
ATOM 4541 N N . SER B 1 262 ? 11.305 8.969 -10.531 1 87.62 262 SER B N 1
ATOM 4542 C CA . SER B 1 262 ? 11.773 7.941 -11.453 1 87.62 262 SER B CA 1
ATOM 4543 C C . SER B 1 262 ? 11.406 6.543 -10.961 1 87.62 262 SER B C 1
ATOM 4545 O O . SER B 1 262 ? 11.469 5.578 -11.727 1 87.62 262 SER B O 1
ATOM 4547 N N . SER B 1 263 ? 11.086 6.465 -9.742 1 86.44 263 SER B N 1
ATOM 4548 C CA . SER B 1 263 ? 10.82 5.16 -9.148 1 86.44 263 SER B CA 1
ATOM 4549 C C . SER B 1 263 ? 9.344 4.797 -9.258 1 86.44 263 SER B C 1
ATOM 4551 O O . SER B 1 263 ? 8.945 3.684 -8.906 1 86.44 263 SER B O 1
ATOM 4553 N N . ILE B 1 264 ? 8.523 5.602 -9.695 1 82.19 264 ILE B N 1
ATOM 4554 C CA . ILE B 1 264 ? 7.086 5.344 -9.773 1 82.19 264 ILE B CA 1
ATOM 4555 C C . ILE B 1 264 ? 6.809 4.289 -10.844 1 82.19 264 ILE B C 1
ATOM 4557 O O . ILE B 1 264 ? 7.121 4.484 -12.016 1 82.19 264 ILE B O 1
ATOM 4561 N N . ALA B 1 265 ? 6.234 3.227 -10.312 1 71.75 265 ALA B N 1
ATOM 4562 C CA . ALA B 1 265 ? 5.844 2.158 -11.227 1 71.75 265 ALA B CA 1
ATOM 4563 C C . ALA B 1 265 ? 4.695 2.602 -12.133 1 71.75 265 ALA B C 1
ATOM 4565 O O . ALA B 1 265 ? 3.811 3.342 -11.695 1 71.75 265 ALA B O 1
ATOM 4566 N N . GLY B 1 266 ? 4.637 2.215 -13.422 1 61.16 266 GLY B N 1
ATOM 4567 C CA . GLY B 1 266 ? 3.568 2.521 -14.352 1 61.16 266 GLY B CA 1
ATOM 4568 C C . GLY B 1 266 ? 3.83 3.773 -15.172 1 61.16 266 GLY B C 1
ATOM 4569 O O . GLY B 1 266 ? 3.176 4.004 -16.188 1 61.16 266 GLY B O 1
ATOM 4570 N N . ALA B 1 267 ? 4.754 4.539 -14.492 1 61.78 267 ALA B N 1
ATOM 4571 C CA . ALA B 1 267 ? 5.129 5.723 -15.258 1 61.78 267 ALA B CA 1
ATOM 4572 C C . ALA B 1 267 ? 5.988 5.352 -16.453 1 61.78 267 ALA B C 1
ATOM 4574 O O . ALA B 1 267 ? 6.094 6.117 -17.422 1 61.78 267 ALA B O 1
ATOM 4575 N N . LYS B 1 268 ? 6.523 4.137 -16.359 1 65 268 LYS B N 1
ATOM 4576 C CA . LYS B 1 268 ? 7.414 3.686 -17.422 1 65 268 LYS B CA 1
ATOM 4577 C C . LYS B 1 268 ? 6.785 2.551 -18.234 1 65 268 LYS B C 1
ATOM 4579 O O . LYS B 1 268 ? 5.906 1.847 -17.734 1 65 268 LYS B O 1
ATOM 4584 N N . ASN B 1 269 ? 7.145 2.539 -19.516 1 64.06 269 ASN B N 1
ATOM 4585 C CA . ASN B 1 269 ? 6.68 1.465 -20.391 1 64.06 269 ASN B CA 1
ATOM 4586 C C . ASN B 1 269 ? 7.43 0.163 -20.125 1 64.06 269 ASN B C 1
ATOM 4588 O O . ASN B 1 269 ? 8.531 0.177 -19.594 1 64.06 269 ASN B O 1
ATOM 4592 N N . LYS B 1 270 ? 6.734 -0.868 -20.469 1 63.44 270 LYS B N 1
ATOM 4593 C CA . LYS B 1 270 ? 7.363 -2.18 -20.359 1 63.44 270 LYS B CA 1
ATOM 4594 C C . LYS B 1 270 ? 8.695 -2.215 -21.109 1 63.44 270 LYS B C 1
ATOM 4596 O O . LYS B 1 270 ? 8.789 -1.731 -22.25 1 63.44 270 LYS B O 1
ATOM 4601 N N . GLY B 1 271 ? 9.672 -2.762 -20.516 1 64.44 271 GLY B N 1
ATOM 4602 C CA . GLY B 1 271 ? 10.977 -2.859 -21.141 1 64.44 271 GLY B CA 1
ATOM 4603 C C . GLY B 1 271 ? 11.938 -1.774 -20.703 1 64.44 271 GLY B C 1
ATOM 4604 O O . GLY B 1 271 ? 13.156 -1.913 -20.859 1 64.44 271 GLY B O 1
ATOM 4605 N N . GLU B 1 272 ? 11.273 -0.706 -20.219 1 70.94 272 GLU B N 1
ATOM 4606 C CA . GLU B 1 272 ? 12.164 0.321 -19.688 1 70.94 272 GLU B CA 1
ATOM 4607 C C . GLU B 1 272 ? 12.711 -0.085 -18.312 1 70.94 272 GLU B C 1
ATOM 4609 O O . GLU B 1 272 ? 12.008 -0.728 -17.531 1 70.94 272 GLU B O 1
ATOM 4614 N N . GLU B 1 273 ? 13.93 0.113 -18.219 1 71.62 273 GLU B N 1
ATOM 4615 C CA . GLU B 1 273 ? 14.57 -0.243 -16.969 1 71.62 273 GLU B CA 1
ATOM 4616 C C . GLU B 1 273 ? 13.953 0.519 -15.797 1 71.62 273 GLU B C 1
ATOM 4618 O O . GLU B 1 273 ? 13.758 1.733 -15.875 1 71.62 273 GLU B O 1
ATOM 4623 N N . LEU B 1 274 ? 13.484 -0.242 -14.898 1 72.81 274 LEU B N 1
ATOM 4624 C CA . LEU B 1 274 ? 12.961 0.374 -13.688 1 72.81 274 LEU B CA 1
ATOM 4625 C C . LEU B 1 274 ? 14.078 0.999 -12.867 1 72.81 274 LEU B C 1
ATOM 4627 O O . LEU B 1 274 ? 15.078 0.338 -12.562 1 72.81 274 LEU B O 1
ATOM 4631 N N . TYR B 1 275 ? 14.016 2.295 -12.719 1 77.31 275 TYR B N 1
ATOM 4632 C CA . TYR B 1 275 ? 14.984 2.982 -11.875 1 77.31 275 TYR B CA 1
ATOM 4633 C C . TYR B 1 275 ? 14.57 2.939 -10.414 1 77.31 275 TYR B C 1
ATOM 4635 O O . TYR B 1 275 ? 13.383 3.084 -10.094 1 77.31 275 TYR B O 1
ATOM 4643 N N . SER B 1 276 ? 15.516 2.6 -9.633 1 80.81 276 SER B N 1
ATOM 4644 C CA . SER B 1 276 ? 15.32 2.691 -8.188 1 80.81 276 SER B CA 1
ATOM 4645 C C . SER B 1 276 ? 16.484 3.404 -7.52 1 80.81 276 SER B C 1
ATOM 4647 O O . SER B 1 276 ? 17.641 3.254 -7.938 1 80.81 276 SER B O 1
ATOM 4649 N N . ILE B 1 277 ? 16.141 4.285 -6.586 1 85.88 277 ILE B N 1
ATOM 4650 C CA . ILE B 1 277 ? 17.172 4.914 -5.781 1 85.88 277 ILE B CA 1
ATOM 4651 C C . ILE B 1 277 ? 17.953 3.842 -5.02 1 85.88 277 ILE B C 1
ATOM 4653 O O . ILE B 1 277 ? 17.375 3.086 -4.234 1 85.88 277 ILE B O 1
ATOM 4657 N N . PRO B 1 278 ? 19.203 3.82 -5.266 1 84.56 278 PRO B N 1
ATOM 4658 C CA . PRO B 1 278 ? 19.969 2.799 -4.547 1 84.56 278 PRO B CA 1
ATOM 4659 C C . PRO B 1 278 ? 20.047 3.068 -3.047 1 84.56 278 PRO B C 1
ATOM 4661 O O . PRO B 1 278 ? 19.922 4.215 -2.613 1 84.56 278 PRO B O 1
ATOM 4664 N N . GLY B 1 279 ? 20.234 1.995 -2.34 1 84.19 279 GLY B N 1
ATOM 4665 C CA . GLY B 1 279 ? 20.422 2.113 -0.903 1 84.19 279 GLY B CA 1
ATOM 4666 C C . GLY B 1 279 ? 19.125 2.299 -0.14 1 84.19 279 GLY B C 1
ATOM 4667 O O . GLY B 1 279 ? 18.062 1.882 -0.603 1 84.19 279 GLY B O 1
ATOM 4668 N N . TYR B 1 280 ? 19.312 2.752 1.155 1 84.12 280 TYR B N 1
ATOM 4669 C CA . TYR B 1 280 ? 18.172 2.957 2.043 1 84.12 280 TYR B CA 1
ATOM 4670 C C . TYR B 1 280 ? 18.391 4.164 2.945 1 84.12 280 TYR B C 1
ATOM 4672 O O . TYR B 1 280 ? 19.516 4.664 3.057 1 84.12 280 TYR B O 1
ATOM 4680 N N . VAL B 1 281 ? 17.297 4.621 3.477 1 87.81 281 VAL B N 1
ATOM 4681 C CA . VAL B 1 281 ? 17.375 5.73 4.422 1 87.81 281 VAL B CA 1
ATOM 4682 C C . VAL B 1 281 ? 18.141 5.289 5.672 1 87.81 281 VAL B C 1
ATOM 4684 O O . VAL B 1 281 ? 17.797 4.27 6.281 1 87.81 281 VAL B O 1
ATOM 4687 N N . GLU B 1 282 ? 19.094 6.094 6.043 1 86.25 282 GLU B N 1
ATOM 4688 C CA . GLU B 1 282 ? 19.922 5.742 7.195 1 86.25 282 GLU B CA 1
ATOM 4689 C C . GLU B 1 282 ? 19.094 5.742 8.477 1 86.25 282 GLU B C 1
ATOM 4691 O O . GLU B 1 282 ? 18.266 6.629 8.695 1 86.25 282 GLU B O 1
ATOM 4696 N N . PRO B 1 283 ? 19.359 4.73 9.32 1 83.88 283 PRO B N 1
ATOM 4697 C CA . PRO B 1 283 ? 18.719 4.75 10.641 1 83.88 283 PRO B CA 1
ATOM 4698 C C . PRO B 1 283 ? 19.094 5.984 11.453 1 83.88 283 PRO B C 1
ATOM 4700 O O . PRO B 1 283 ? 20.141 6.594 11.211 1 83.88 283 PRO B O 1
ATOM 4703 N N . LEU B 1 284 ? 18.234 6.234 12.383 1 87.19 284 LEU B N 1
ATOM 4704 C CA . LEU B 1 284 ? 18.359 7.461 13.164 1 87.19 284 LEU B CA 1
ATOM 4705 C C . LEU B 1 284 ? 19.734 7.555 13.812 1 87.19 284 LEU B C 1
ATOM 4707 O O . LEU B 1 284 ? 20.359 8.617 13.789 1 87.19 284 LEU B O 1
ATOM 4711 N N . GLU B 1 285 ? 20.266 6.465 14.305 1 83.88 285 GLU B N 1
ATOM 4712 C CA . GLU B 1 285 ? 21.5 6.434 15.086 1 83.88 285 GLU B CA 1
ATOM 4713 C C . GLU B 1 285 ? 22.719 6.684 14.195 1 83.88 285 GLU B C 1
ATOM 4715 O O . GLU B 1 285 ? 23.781 7.043 14.688 1 83.88 285 GLU B O 1
ATOM 4720 N N . LYS B 1 286 ? 22.531 6.57 12.969 1 84.12 286 LYS B N 1
ATOM 4721 C CA . LYS B 1 286 ? 23.672 6.664 12.047 1 84.12 286 LYS B CA 1
ATOM 4722 C C . LYS B 1 286 ? 23.641 7.98 11.281 1 84.12 286 LYS B C 1
ATOM 4724 O O . LYS B 1 286 ? 24.516 8.25 10.461 1 84.12 286 LYS B O 1
ATOM 4729 N N . ARG B 1 287 ? 22.656 8.789 11.523 1 87.94 287 ARG B N 1
ATOM 4730 C CA . ARG B 1 287 ? 22.516 10.039 10.797 1 87.94 287 ARG B CA 1
ATOM 4731 C C . ARG B 1 287 ? 23.5 11.094 11.312 1 87.94 287 ARG B C 1
ATOM 4733 O O . ARG B 1 287 ? 23.672 11.227 12.523 1 87.94 287 ARG B O 1
ATOM 4740 N N . GLU B 1 288 ? 24.141 11.742 10.367 1 87.44 288 GLU B N 1
ATOM 4741 C CA . GLU B 1 288 ? 25.031 12.852 10.703 1 87.44 288 GLU B CA 1
ATOM 4742 C C . GLU B 1 288 ? 24.375 14.195 10.391 1 87.44 288 GLU B C 1
ATOM 4744 O O . GLU B 1 288 ? 23.75 14.359 9.344 1 87.44 288 GLU B O 1
ATOM 4749 N N . GLU B 1 289 ? 24.578 15.164 11.25 1 85.62 289 GLU B N 1
ATOM 4750 C CA . GLU B 1 289 ? 23.859 16.438 11.125 1 85.62 289 GLU B CA 1
ATOM 4751 C C . GLU B 1 289 ? 24.656 17.422 10.273 1 85.62 289 GLU B C 1
ATOM 4753 O O . GLU B 1 289 ? 24.094 18.406 9.758 1 85.62 289 GLU B O 1
ATOM 4758 N N . ASN B 1 290 ? 25.906 17.234 10.062 1 89.12 290 ASN B N 1
ATOM 4759 C CA . ASN B 1 290 ? 26.75 18.266 9.484 1 89.12 290 ASN B CA 1
ATOM 4760 C C . ASN B 1 290 ? 26.969 18.047 7.992 1 89.12 290 ASN B C 1
ATOM 4762 O O . ASN B 1 290 ? 27.859 18.641 7.391 1 89.12 290 ASN B O 1
ATOM 4766 N N . ARG B 1 291 ? 26.203 17.203 7.426 1 93.56 291 ARG B N 1
ATOM 4767 C CA . ARG B 1 291 ? 26.344 16.969 5.996 1 93.56 291 ARG B CA 1
ATOM 4768 C C . ARG B 1 291 ? 24.969 16.766 5.34 1 93.56 291 ARG B C 1
ATOM 4770 O O . ARG B 1 291 ? 23.953 16.672 6.027 1 93.56 291 ARG B O 1
ATOM 4777 N N . CYS B 1 292 ? 25.078 16.797 4.008 1 95.69 292 CYS B N 1
ATOM 4778 C CA . CYS B 1 292 ? 23.859 16.469 3.279 1 95.69 292 CYS B CA 1
ATOM 4779 C C . CYS B 1 292 ? 23.359 15.078 3.639 1 95.69 292 CYS B C 1
ATOM 4781 O O . CYS B 1 292 ? 24.094 14.102 3.508 1 95.69 292 CYS B O 1
ATOM 4783 N N . PRO B 1 293 ? 22.125 15.008 4.07 1 94.75 293 PRO B N 1
ATOM 4784 C CA . PRO B 1 293 ? 21.641 13.695 4.492 1 94.75 293 PRO B CA 1
ATOM 4785 C C . PRO B 1 293 ? 21.562 12.695 3.342 1 94.75 293 PRO B C 1
ATOM 4787 O O . PRO B 1 293 ? 21.609 11.484 3.568 1 94.75 293 PRO B O 1
ATOM 4790 N N . PHE B 1 294 ? 21.469 13.156 2.133 1 96 294 PHE B N 1
ATOM 4791 C CA . PHE B 1 294 ? 21.266 12.281 0.984 1 96 294 PHE B CA 1
ATOM 4792 C C . PHE B 1 294 ? 22.578 11.977 0.293 1 96 294 PHE B C 1
ATOM 4794 O O . PHE B 1 294 ? 22.609 11.273 -0.716 1 96 294 PHE B O 1
ATOM 4801 N N . VAL B 1 295 ? 23.688 12.336 0.782 1 95.62 295 VAL B N 1
ATOM 4802 C CA . VAL B 1 295 ? 24.969 12.352 0.105 1 95.62 295 VAL B CA 1
ATOM 4803 C C . VAL B 1 295 ? 25.391 10.93 -0.255 1 95.62 295 VAL B C 1
ATOM 4805 O O . VAL B 1 295 ? 25.969 10.695 -1.318 1 95.62 295 VAL B O 1
ATOM 4808 N N . LYS B 1 296 ? 25.094 9.969 0.471 1 93.12 296 LYS B N 1
ATOM 4809 C CA . LYS B 1 296 ? 25.547 8.602 0.261 1 93.12 296 LYS B CA 1
ATOM 4810 C C . LYS B 1 296 ? 24.797 7.941 -0.89 1 93.12 296 LYS B C 1
ATOM 4812 O O . LYS B 1 296 ? 25.25 6.938 -1.444 1 93.12 296 LYS B O 1
ATOM 4817 N N . ARG B 1 297 ? 23.672 8.516 -1.152 1 93.56 297 ARG B N 1
ATOM 4818 C CA . ARG B 1 297 ? 22.812 7.922 -2.174 1 93.56 297 ARG B CA 1
ATOM 4819 C C . ARG B 1 297 ? 22.75 8.812 -3.412 1 93.56 297 ARG B C 1
ATOM 4821 O O . ARG B 1 297 ? 22.109 8.445 -4.406 1 93.56 297 ARG B O 1
ATOM 4828 N N . CYS B 1 298 ? 23.391 9.93 -3.373 1 95.31 298 CYS B N 1
ATOM 4829 C CA . CYS B 1 298 ? 23.266 10.953 -4.406 1 95.31 298 CYS B CA 1
ATOM 4830 C C . CYS B 1 298 ? 24.266 10.719 -5.535 1 95.31 298 CYS B C 1
ATOM 4832 O O . CYS B 1 298 ? 25.469 10.734 -5.305 1 95.31 298 CYS B O 1
ATOM 4834 N N . GLU B 1 299 ? 23.719 10.641 -6.723 1 91.56 299 GLU B N 1
ATOM 4835 C CA . GLU B 1 299 ? 24.578 10.453 -7.887 1 91.56 299 GLU B CA 1
ATOM 4836 C C . GLU B 1 299 ? 25.312 11.75 -8.25 1 91.56 299 GLU B C 1
ATOM 4838 O O . GLU B 1 299 ? 26.281 11.727 -9.016 1 91.56 299 GLU B O 1
ATOM 4843 N N . ARG B 1 300 ? 24.891 12.805 -7.699 1 92.5 300 ARG B N 1
ATOM 4844 C CA . ARG B 1 300 ? 25.453 14.109 -8.023 1 92.5 300 ARG B CA 1
ATOM 4845 C C . ARG B 1 300 ? 26.203 14.688 -6.836 1 92.5 300 ARG B C 1
ATOM 4847 O O . ARG B 1 300 ? 26.406 15.906 -6.746 1 92.5 300 ARG B O 1
ATOM 4854 N N . ALA B 1 301 ? 26.484 13.82 -5.953 1 94.88 301 ALA B N 1
ATOM 4855 C CA . ALA B 1 301 ? 27.141 14.273 -4.73 1 94.88 301 ALA B CA 1
ATOM 4856 C C . ALA B 1 301 ? 28.469 14.961 -5.047 1 94.88 301 ALA B C 1
ATOM 4858 O O . ALA B 1 301 ? 29.219 14.508 -5.914 1 94.88 301 ALA B O 1
ATOM 4859 N N . GLN B 1 302 ? 28.734 16.062 -4.395 1 94.19 302 GLN B N 1
ATOM 4860 C CA . GLN B 1 302 ? 29.984 16.797 -4.465 1 94.19 302 GLN B CA 1
ATOM 4861 C C . GLN B 1 302 ? 30.719 16.766 -3.121 1 94.19 302 GLN B C 1
ATOM 4863 O O . GLN B 1 302 ? 30.141 16.359 -2.109 1 94.19 302 GLN B O 1
ATOM 4868 N N . GLU B 1 303 ? 31.953 17.188 -3.092 1 94.88 303 GLU B N 1
ATOM 4869 C CA . GLU B 1 303 ? 32.75 17.156 -1.877 1 94.88 303 GLU B CA 1
ATOM 4870 C C . GLU B 1 303 ? 32.125 17.969 -0.764 1 94.88 303 GLU B C 1
ATOM 4872 O O . GLU B 1 303 ? 32.125 17.562 0.398 1 94.88 303 GLU B O 1
ATOM 4877 N N . VAL B 1 304 ? 31.562 19.078 -1.133 1 95.25 304 VAL B N 1
ATOM 4878 C CA . VAL B 1 304 ? 30.953 19.984 -0.158 1 95.25 304 VAL B CA 1
ATOM 4879 C C . VAL B 1 304 ? 29.781 19.281 0.532 1 95.25 304 VAL B C 1
ATOM 4881 O O . VAL B 1 304 ? 29.5 19.547 1.704 1 95.25 304 VAL B O 1
ATOM 4884 N N . CYS B 1 305 ? 29.141 18.375 -0.131 1 96 305 CYS B N 1
ATOM 4885 C CA . CYS B 1 305 ? 27.984 17.688 0.401 1 96 305 CYS B CA 1
ATOM 4886 C C . CYS B 1 305 ? 28.359 16.812 1.589 1 96 305 CYS B C 1
ATOM 4888 O O . CYS B 1 305 ? 27.516 16.484 2.422 1 96 305 CYS B O 1
ATOM 4890 N N . HIS B 1 306 ? 29.656 16.438 1.649 1 94.94 306 HIS B N 1
ATOM 4891 C CA . HIS B 1 306 ? 30.125 15.523 2.684 1 94.94 306 HIS B CA 1
ATOM 4892 C C . HIS B 1 306 ? 30.5 16.281 3.955 1 94.94 306 HIS B C 1
ATOM 4894 O O . HIS B 1 306 ? 30.656 15.672 5.02 1 94.94 306 HIS B O 1
ATOM 4900 N N . ILE B 1 307 ? 30.594 17.578 3.828 1 93.94 307 ILE B N 1
ATOM 4901 C CA . ILE B 1 307 ? 31.156 18.281 4.965 1 93.94 307 ILE B CA 1
ATOM 4902 C C . ILE B 1 307 ? 30.172 19.328 5.469 1 93.94 307 ILE B C 1
ATOM 4904 O O . ILE B 1 307 ? 30.266 19.797 6.609 1 93.94 307 ILE B O 1
ATOM 4908 N N . THR B 1 308 ? 29.25 19.719 4.617 1 94.38 308 THR B N 1
ATOM 4909 C CA . THR B 1 308 ? 28.297 20.75 5.008 1 94.38 308 THR B CA 1
ATOM 4910 C C . THR B 1 308 ? 26.891 20.391 4.527 1 94.38 308 THR B C 1
ATOM 4912 O O . THR B 1 308 ? 26.719 19.875 3.418 1 94.38 308 THR B O 1
ATOM 4915 N N . CYS B 1 309 ? 25.922 20.719 5.383 1 94.62 309 CYS B N 1
ATOM 4916 C CA . CYS B 1 309 ? 24.531 20.578 4.961 1 94.62 309 CYS B CA 1
ATOM 4917 C C . CYS B 1 309 ? 24.062 21.828 4.207 1 94.62 309 CYS B C 1
ATOM 4919 O O . CYS B 1 309 ? 24.203 22.938 4.695 1 94.62 309 CYS B O 1
ATOM 4921 N N . PRO B 1 310 ? 23.531 21.656 3.029 1 94.56 310 PRO B N 1
ATOM 4922 C CA . PRO B 1 310 ? 23.062 22.828 2.277 1 94.56 310 PRO B CA 1
ATOM 4923 C C . PRO B 1 310 ? 21.906 23.547 2.963 1 94.56 310 PRO B C 1
ATOM 4925 O O . PRO B 1 310 ? 21.078 22.906 3.613 1 94.56 310 PRO B O 1
ATOM 4928 N N . ASP B 1 311 ? 21.828 24.859 2.768 1 93.44 311 ASP B N 1
ATOM 4929 C CA . ASP B 1 311 ? 20.672 25.641 3.211 1 93.44 311 ASP B CA 1
ATOM 4930 C C . ASP B 1 311 ? 19.547 25.594 2.186 1 93.44 311 ASP B C 1
ATOM 4932 O O . ASP B 1 311 ? 19.766 25.25 1.021 1 93.44 311 ASP B O 1
ATOM 4936 N N . MET B 1 312 ? 18.344 25.844 2.709 1 94.88 312 MET B N 1
ATOM 4937 C CA . MET B 1 312 ? 17.219 25.938 1.802 1 94.88 312 MET B CA 1
ATOM 4938 C C . MET B 1 312 ? 17.328 27.172 0.923 1 94.88 312 MET B C 1
ATOM 4940 O O . MET B 1 312 ? 17.516 28.281 1.428 1 94.88 312 MET B O 1
ATOM 4944 N N . LYS B 1 313 ? 17.25 27.062 -0.373 1 93.31 313 LYS B N 1
ATOM 4945 C CA . LYS B 1 313 ? 17.312 28.172 -1.317 1 93.31 313 LYS B CA 1
ATOM 4946 C C . LYS B 1 313 ? 16.062 28.234 -2.18 1 93.31 313 LYS B C 1
ATOM 4948 O O . LYS B 1 313 ? 15.461 27.203 -2.498 1 93.31 313 LYS B O 1
ATOM 4953 N N . GLU B 1 314 ? 15.711 29.391 -2.473 1 91.38 314 GLU B N 1
ATOM 4954 C CA . GLU B 1 314 ? 14.57 29.578 -3.363 1 91.38 314 GLU B CA 1
ATOM 4955 C C . GLU B 1 314 ? 15.016 29.625 -4.824 1 91.38 314 GLU B C 1
ATOM 4957 O O . GLU B 1 314 ? 15.898 30.391 -5.191 1 91.38 314 GLU B O 1
ATOM 4962 N N . ILE B 1 315 ? 14.492 28.719 -5.625 1 84.94 315 ILE B N 1
ATOM 4963 C CA . ILE B 1 315 ? 14.789 28.641 -7.055 1 84.94 315 ILE B CA 1
ATOM 4964 C C . ILE B 1 315 ? 13.484 28.641 -7.852 1 84.94 315 ILE B C 1
ATOM 4966 O O . ILE B 1 315 ? 12.773 27.625 -7.875 1 84.94 315 ILE B O 1
ATOM 4970 N N . GLN B 1 316 ? 13.141 29.672 -8.609 1 82.38 316 GLN B N 1
ATOM 4971 C CA . GLN B 1 316 ? 11.977 29.75 -9.484 1 82.38 316 GLN B CA 1
ATOM 4972 C C . GLN B 1 316 ? 10.695 29.375 -8.742 1 82.38 316 GLN B C 1
ATOM 4974 O O . GLN B 1 316 ? 9.922 28.531 -9.211 1 82.38 316 GLN B O 1
ATOM 4979 N N . GLY B 1 317 ? 10.516 29.922 -7.582 1 83.88 317 GLY B N 1
ATOM 4980 C CA . GLY B 1 317 ? 9.281 29.734 -6.84 1 83.88 317 GLY B CA 1
ATOM 4981 C C . GLY B 1 317 ? 9.258 28.453 -6.031 1 83.88 317 GLY B C 1
ATOM 4982 O O . GLY B 1 317 ? 8.25 28.141 -5.391 1 83.88 317 GLY B O 1
ATOM 4983 N N . ARG B 1 318 ? 10.336 27.703 -6.109 1 91.06 318 ARG B N 1
ATOM 4984 C CA . ARG B 1 318 ? 10.469 26.5 -5.305 1 91.06 318 ARG B CA 1
ATOM 4985 C C . ARG B 1 318 ? 11.648 26.625 -4.336 1 91.06 318 ARG B C 1
ATOM 4987 O O . ARG B 1 318 ? 12.531 27.453 -4.527 1 91.06 318 ARG B O 1
ATOM 4994 N N . LYS B 1 319 ? 11.539 25.953 -3.287 1 96.12 319 LYS B N 1
ATOM 4995 C CA . LYS B 1 319 ? 12.633 25.906 -2.322 1 96.12 319 LYS B CA 1
ATOM 4996 C C . LYS B 1 319 ? 13.352 24.562 -2.385 1 96.12 319 LYS B C 1
ATOM 4998 O O . LYS B 1 319 ? 12.711 23.5 -2.383 1 96.12 319 LYS B O 1
ATOM 5003 N N . VAL B 1 320 ? 14.664 24.578 -2.496 1 96.69 320 VAL B N 1
ATOM 5004 C CA . VAL B 1 320 ? 15.445 23.359 -2.635 1 96.69 320 VAL B CA 1
ATOM 5005 C C . VAL B 1 320 ? 16.656 23.406 -1.697 1 96.69 320 VAL B C 1
ATOM 5007 O O . VAL B 1 320 ? 17.312 24.438 -1.569 1 96.69 320 VAL B O 1
ATOM 5010 N N . ARG B 1 321 ? 16.875 22.297 -1.022 1 96.19 321 ARG B N 1
ATOM 5011 C CA . ARG B 1 321 ? 18.031 22.156 -0.14 1 96.19 321 ARG B CA 1
ATOM 5012 C C . ARG B 1 321 ? 19.141 21.359 -0.82 1 96.19 321 ARG B C 1
ATOM 5014 O O . ARG B 1 321 ? 19.375 20.203 -0.486 1 96.19 321 ARG B O 1
ATOM 5021 N N . CYS B 1 322 ? 19.781 22.016 -1.683 1 96 322 CYS B N 1
ATOM 5022 C CA . CYS B 1 322 ? 20.828 21.344 -2.463 1 96 322 CYS B CA 1
ATOM 5023 C C . CYS B 1 322 ? 21.844 22.344 -2.971 1 96 322 CYS B C 1
ATOM 5025 O O . CYS B 1 322 ? 21.516 23.5 -3.252 1 96 322 CYS B O 1
ATOM 5027 N N . PHE B 1 323 ? 23.109 21.859 -3.055 1 92.19 323 PHE B N 1
ATOM 5028 C CA . PHE B 1 323 ? 24.156 22.703 -3.605 1 92.19 323 PHE B CA 1
ATOM 5029 C C . PHE B 1 323 ? 24.094 22.734 -5.129 1 92.19 323 PHE B C 1
ATOM 5031 O O . PHE B 1 323 ? 24.594 23.656 -5.762 1 92.19 323 PHE B O 1
ATOM 5038 N N . TYR B 1 324 ? 23.562 21.547 -5.656 1 81.44 324 TYR B N 1
ATOM 5039 C CA . TYR B 1 324 ? 23.469 21.438 -7.109 1 81.44 324 TYR B CA 1
ATOM 5040 C C . TYR B 1 324 ? 22.375 22.359 -7.648 1 81.44 324 TYR B C 1
ATOM 5042 O O . TYR B 1 324 ? 21.25 22.328 -7.164 1 81.44 324 TYR B O 1
ATOM 5050 N N . GLU B 1 325 ? 22.812 23.328 -8.445 1 68.44 325 GLU B N 1
ATOM 5051 C CA . GLU B 1 325 ? 21.844 24.25 -9.023 1 68.44 325 GLU B CA 1
ATOM 5052 C C . GLU B 1 325 ? 21.203 23.672 -10.273 1 68.44 325 GLU B C 1
ATOM 5054 O O . GLU B 1 325 ? 21.891 23.156 -11.156 1 68.44 325 GLU B O 1
ATOM 5059 N N . GLY B 1 326 ? 20.359 22.547 -10.266 1 56.94 326 GLY B N 1
ATOM 5060 C CA . GLY B 1 326 ? 19.609 21.906 -11.336 1 56.94 326 GLY B CA 1
ATOM 5061 C C . GLY B 1 326 ? 19.734 22.625 -12.664 1 56.94 326 GLY B C 1
ATOM 5062 O O . GLY B 1 326 ? 19.75 23.859 -12.711 1 56.94 326 GLY B O 1
ATOM 5063 N N . ASP B 1 327 ? 20.719 22.156 -13.477 1 48.22 327 ASP B N 1
ATOM 5064 C CA . ASP B 1 327 ? 20.531 22.734 -14.797 1 48.22 327 ASP B CA 1
ATOM 5065 C C . ASP B 1 327 ? 19.094 22.609 -15.266 1 48.22 327 ASP B C 1
ATOM 5067 O O . ASP B 1 327 ? 18.531 21.516 -15.273 1 48.22 327 ASP B O 1
ATOM 5071 N N . GLY B 1 328 ? 18.062 23.266 -14.633 1 43.06 328 GLY B N 1
ATOM 5072 C CA . GLY B 1 328 ? 16.703 23.25 -15.109 1 43.06 328 GLY B CA 1
ATOM 5073 C C . GLY B 1 328 ? 16.438 22.156 -16.141 1 43.06 328 GLY B C 1
ATOM 5074 O O . GLY B 1 328 ? 15.32 22.031 -16.656 1 43.06 328 GLY B O 1
ATOM 5075 N N . ARG B 1 329 ? 17.266 21.625 -17.062 1 37.5 329 ARG B N 1
ATOM 5076 C CA . ARG B 1 329 ? 16.984 20.828 -18.25 1 37.5 329 ARG B CA 1
ATOM 5077 C C . ARG B 1 329 ? 16.734 19.359 -17.859 1 37.5 329 ARG B C 1
ATOM 5079 O O . ARG B 1 329 ? 17.422 18.812 -17 1 37.5 329 ARG B O 1
ATOM 5086 N N . SER B 1 330 ? 15.508 18.875 -17.859 1 38.69 330 SER B N 1
ATOM 5087 C CA . SER B 1 330 ? 15.172 17.453 -17.984 1 38.69 330 SER B CA 1
ATOM 5088 C C . SER B 1 330 ? 16.203 16.719 -18.844 1 38.69 330 SER B C 1
ATOM 5090 O O . SER B 1 330 ? 16.359 17.016 -20.031 1 38.69 330 SER B O 1
ATOM 5092 N N . GLU B 1 331 ? 17.438 16.344 -18.453 1 31.95 331 GLU B N 1
ATOM 5093 C CA . GLU B 1 331 ? 18.062 15.445 -19.422 1 31.95 331 GLU B CA 1
ATOM 5094 C C . GLU B 1 331 ? 17.297 14.125 -19.516 1 31.95 331 GLU B C 1
ATOM 5096 O O . GLU B 1 331 ? 16.75 13.641 -18.516 1 31.95 331 GLU B O 1
#

InterPro domains:
  IPR003439 ABC transporter-like, ATP-binding domain [PF00005] (29-189)
  IPR003439 ABC transporter-like, ATP-binding domain [PS50893] (10-261)
  IPR003593 AAA+ ATPase domain [SM00382] (38-238)
  IPR013563 Oligopeptide/dipeptide ABC transporter, C-terminal [PF08352] (240-305)
  IPR013563 Oligopeptide/dipeptide ABC transporter, C-terminal [TIGR01727] (238-323)
  IPR017871 ABC transporter-like, conserved site [PS00211] (161-175)
  IPR027417 P-loop containing nucleoside triphosphate hydrolase [G3DSA:3.40.50.300] (9-329)
  IPR027417 P-loop containing nucleoside triphosphate hydrolase [SSF52540] (8-264)
  IPR050388 ABC Transporter, Nickel and Peptide Import [PTHR43297] (10-328)

Solvent-accessible surface area (backbone atoms only — not comparable to full-atom values): 35424 Å² total; per-residue (Å²): 132,75,74,72,72,75,70,48,38,36,39,36,39,43,30,18,30,32,32,62,53,98,91,37,80,33,67,48,27,52,53,30,66,54,72,37,40,71,44,36,32,35,23,41,32,38,56,80,83,15,34,67,66,58,50,56,26,52,75,69,69,58,57,53,91,62,43,44,79,76,42,61,48,41,25,52,64,79,42,52,59,81,76,50,51,73,71,55,45,54,59,36,49,52,34,42,36,19,62,38,60,50,52,51,73,76,73,54,58,70,90,42,31,49,37,56,56,35,36,48,53,41,41,77,79,40,74,84,59,51,72,68,58,44,49,52,53,38,46,51,39,39,44,71,58,67,49,71,67,44,81,64,47,32,68,34,37,55,86,80,47,54,73,63,53,45,42,36,52,49,49,35,40,30,45,66,53,62,24,55,32,38,38,30,39,31,70,50,58,96,49,36,44,41,52,30,30,44,51,53,49,49,53,52,50,48,27,68,75,69,45,21,16,31,43,39,32,40,50,48,64,32,53,40,49,46,66,27,55,28,32,37,34,32,50,76,14,26,64,35,34,35,31,46,29,70,56,45,72,73,57,50,57,34,70,65,55,43,37,55,64,52,12,43,66,48,79,47,57,61,84,54,79,78,43,42,55,64,82,74,79,71,53,70,91,72,60,61,83,54,21,35,79,56,41,92,60,39,92,77,56,51,76,62,31,71,64,35,49,55,62,80,38,80,55,95,82,24,37,29,40,48,84,66,73,51,70,83,66,85,123,133,74,75,72,72,74,70,48,37,35,37,37,39,44,30,19,30,32,32,64,52,98,90,37,79,33,67,49,26,52,52,31,65,54,73,36,40,72,44,34,32,36,21,42,32,38,55,78,82,17,36,67,66,58,50,56,26,52,74,69,69,59,58,54,91,63,42,46,77,76,41,60,46,40,24,53,64,79,42,52,58,80,76,49,51,72,71,53,47,52,59,37,48,52,34,43,35,18,64,38,61,50,52,49,73,76,72,55,58,70,89,43,31,48,39,55,55,35,35,49,53,41,42,76,79,40,73,86,58,51,72,69,58,44,50,51,53,38,46,50,40,40,44,72,60,66,47,71,67,42,80,63,47,32,67,34,38,54,87,79,48,54,73,64,52,44,41,35,51,49,50,34,40,30,44,65,53,61,25,56,31,38,37,29,38,31,70,49,57,96,48,36,44,42,53,32,29,43,52,54,48,49,53,52,50,48,28,66,75,70,45,20,16,33,44,40,32,38,52,49,64,31,52,38,49,46,69,27,54,28,34,36,35,32,51,72,12,27,65,34,34,35,32,46,28,70,55,44,71,72,57,48,59,33,71,64,55,42,37,55,62,53,12,44,64,45,78,46,57,63,82,54,80,81,43,43,54,64,82,75,80,71,54,70,90,71,59,62,85,54,21,35,81,57,41,91,61,39,92,78,58,52,76,63,32,70,65,37,50,56,61,78,38,79,55,94,82,26,36,31,38,48,82,65,73,52,71,83,64,86,124

Secondary structure (DSSP, 8-state):
--------SEEEEEEEEEEEETTEEEEEEEEEEEEE-TT-EEEEE--TTSSHHHHHHHHHT-PPTTEEEEEEEEEETTEEGGGS-HHHHHHHBTTTEEEE-S-HHHHS-TTS-HHHHHHHHHHTT-TTS-HHHHHHHHHHHHHHTT-SSHHHHTT--GGGS-HHHHHHHHHHHHHTT--SEEEEESTTTT--HHHHHHHHHHHHHHHHHH--EEEEEES-HHHHHHH-SEEEEEETTEEEEEEEHHHHHHS--SHHHHHHHHT-TTSS-TTSPPP---S-PPPGGG--SSS-TTGGG-TT--GGGGT-PPPPEEETTEEE--SS---S---/--------SEEEEEEEEEEEETTEEEEEEEEEEEEE-TT-EEEEE--TTSSHHHHHHHHHT-PPTTEEEEEEEEEETTEEGGGS-HHHHHHHBTTTEEEE-S-HHHHS-TTS-HHHHHHHHHHTT-TTS-HHHHHHHHHHHHHHTT-SSHHHHTT--GGGS-HHHHHHHHHHHHHTT--SEEEEESTTTT--HHHHHHHHHHHHHHHHHH--EEEEEES-HHHHHHH-SEEEEEETTEEEEEEEHHHHHHS--SHHHHHHHHT-TTSS-TTSPPP---S-PPPGGG--SSS-TTGGG-TT--GGGGT-PPPPEEETTEEE--SS---S---

Nearest PDB structures (foldseek):
  8j5r-assembly1_D  TM=9.652E-01  e=1.752E-36  Mycobacterium tuberculosis H37Rv
  8j5t-assembly1_D  TM=9.305E-01  e=4.703E-32  Mycobacterium tuberculosis H37Rv
  4fwi-assembly1_B  TM=9.366E-01  e=6.020E-31  Caldanaerobacter subterraneus subsp. tengcongensis MB4
  8wda-assembly1_D  TM=9.728E-01  e=3.460E-27  Mycobacterium tuberculosis H37Rv
  8wdb-assembly1_D  TM=9.037E-01  e=3.671E-27  Mycobacterium tuberculosis H37Rv

Sequence (662 aa):
MTECKEHIRLAVKNLSVEIRTGGKDCKVLNQISFTAKPGEIIGLVGESGCGKSMTSLAIMGLLPSGACVSEGEIQMEGKDLLSLSEAELCSVRGGEVAMIFQEPMSALNPLIPVGKQIEECYRLHHKAVSAIQTREITLDMMRTVGLSRVESLYHEFPHQLSGGMKQRIVIAMALINRPRLIIADEPTTALDVTIQAQILELLKKMNVEYGCTVLFISHDLGVIRTVCDQIVVMYAGRIVEQGKTEEVLKTPGHPYTRGLLSSIAGAKNKGEELYSIPGYVEPLEKREENRCPFVKRCERAQEVCHITCPDMKEIQGRKVRCFYEGDGRSEMTECKEHIRLAVKNLSVEIRTGGKDCKVLNQISFTAKPGEIIGLVGESGCGKSMTSLAIMGLLPSGACVSEGEIQMEGKDLLSLSEAELCSVRGGEVAMIFQEPMSALNPLIPVGKQIEECYRLHHKAVSAIQTREITLDMMRTVGLSRVESLYHEFPHQLSGGMKQRIVIAMALINRPRLIIADEPTTALDVTIQAQILELLKKMNVEYGCTVLFISHDLGVIRTVCDQIVVMYAGRIVEQGKTEEVLKTPGHPYTRGLLSSIAGAKNKGEELYSIPGYVEPLEKREENRCPFVKRCERAQEVCHITCPDMKEIQGRKVRCFYEGDGRSE

pLDDT: mean 89.9, std 11.44, range [26.58, 98.44]

Foldseek 3Di:
DPPPPQQWQKWWFQWWKWFQDPNDTFILAGGATDTDHFLFEEEEAEDPSLCLVVVVCVLLVNHDPRMDTPDTFMDGRRRTLVPDDPVVSLLCELAAEFEQEQQLVVVFDQVAQLLVLLLVSVCSNVVPDDPVVSSVLSLVLLVLLPDPPSVVSSRDGPVVDDPLSSLSSSVSSRPSNPHQEYEYANSCPPHDPVSSVSNLVSVQVSSVPSRHYYYHYDHALVSCLPRGQKYFYTASNYTFKIFGSVVCLVQPFDQVSVQSNQQDPPVDDPPDDRGHQPDDRDDRVPQDDAADSCQVRGPPHDPRRGGHFADWDDDPRMTGRDPDGRPSDPD/DPPPPQQWQKWWFQWWKWFQDPNDTFILAGGATDTDHFLFEEEEAEDPSQCLVVVVCVLLVNDDPRMDTPDTFMDGRRHTLVPDDPVVSLLCELAAEFEQEQQLVVVFDQVAQLLVLLLVSVCSNVVPDDPVVSSVLSLVLLVLLPDPPSVVSSRDGPVVDDPLSSLSSSVSSRPSNPHQEYEYANSCPPHDPVSSVSNLVSVQVSSVVSRHYYYHYDHALVSCLVRGQKYFYTASNYTFKIFGSVVCLVQPFDQVSVQSNQQDPPVDDPPDDRGHQPDDRDDRVPADDAADSCQVRGPPHDPRRGGHFADWDDDPRMTGGDPDGRPSDPD